Protein AF-0000000082584007 (afdb_homodimer)

Sequence (452 aa):
MNSNEIKSFLYDLGADICGIAPIERFKNAPEGFHPKDIFPECKSVVVFAKRAPSASMLSGNRVVYTQVNISIFKELDRICVNTCCYLDKLHVGAVMIPADDPYEYWDKEKKHGRAILSLKHAGELAGIGVIGKNTLLVNKDLGNMMYLGALLIDKEAEGDPMIMEQYCYDKCKICIENCPKKALNGVTVDQLLCRSNIAAQSDKGDWLYNCNKCRTLCPNVLGHKKMNSNEIKSFLYDLGADICGIAPIERFKNAPEGFHPKDIFPECKSVVVFAKRAPSASMLSGNRVVYTQVNISIFKELDRICVNTCCYLDKLHVGAVMIPADDPYEYWDKEKKHGRAILSLKHAGELAGIGVIGKNTLLVNKDLGNMMYLGALLIDKEAEGDPMIMEQYCYDKCKICIENCPKKALNGVTVDQLLCRSNIAAQSDKGDWLYNCNKCRTLCPNVLGHKK

Structure (mmCIF, N/CA/C/O backbone):
data_AF-0000000082584007-model_v1
#
loop_
_entity.id
_entity.type
_entity.pdbx_description
1 polymer 'Epoxyqueuosine reductase'
#
loop_
_atom_site.group_PDB
_atom_site.id
_atom_site.type_symbol
_atom_site.label_atom_id
_atom_site.label_alt_id
_atom_site.label_comp_id
_atom_site.label_asym_id
_atom_site.label_entity_id
_atom_site.label_seq_id
_atom_site.pdbx_PDB_ins_code
_atom_site.Cartn_x
_atom_site.Cartn_y
_atom_site.Cartn_z
_atom_site.occupancy
_atom_site.B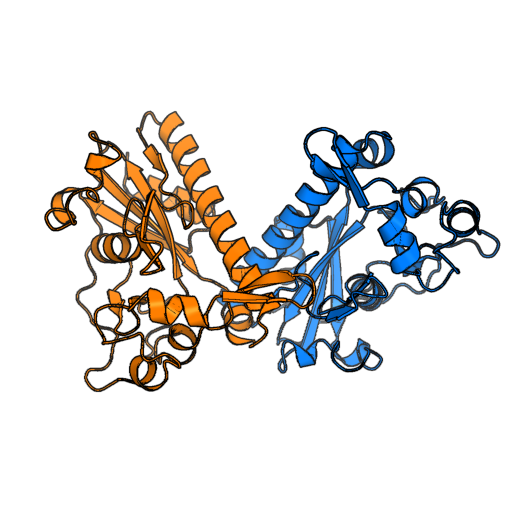_iso_or_equiv
_atom_site.auth_seq_id
_atom_site.auth_comp_id
_atom_site.auth_asym_id
_atom_site.auth_atom_id
_atom_site.pdbx_PDB_model_num
ATOM 1 N N . MET A 1 1 ? -15.797 3.131 -17.75 1 61.16 1 MET A N 1
ATOM 2 C CA . MET A 1 1 ? -14.344 2.979 -17.859 1 61.16 1 MET A CA 1
ATOM 3 C C . MET A 1 1 ? -13.984 1.752 -18.688 1 61.16 1 MET A C 1
ATOM 5 O O . MET A 1 1 ? -14.555 0.678 -18.5 1 61.16 1 MET A O 1
ATOM 9 N N . ASN A 1 2 ? -13.125 2.021 -19.766 1 80.75 2 ASN A N 1
ATOM 10 C CA . ASN A 1 2 ? -12.703 1.02 -20.734 1 80.75 2 ASN A CA 1
ATOM 11 C C . ASN A 1 2 ? -11.555 0.17 -20.188 1 80.75 2 ASN A C 1
ATOM 13 O O . ASN A 1 2 ? -10.727 0.653 -19.406 1 80.75 2 ASN A O 1
ATOM 17 N N . SER A 1 3 ? -11.727 -1.141 -20.281 1 87.31 3 SER A N 1
ATOM 18 C CA . SER A 1 3 ? -10.695 -2.1 -19.906 1 87.31 3 SER A CA 1
ATOM 19 C C . SER A 1 3 ? -9.312 -1.632 -20.359 1 87.31 3 SER A C 1
ATOM 21 O O . SER A 1 3 ? -8.336 -1.762 -19.625 1 87.31 3 SER A O 1
ATOM 23 N N . ASN A 1 4 ? -9.266 -0.981 -21.391 1 91.25 4 ASN A N 1
ATOM 24 C CA . ASN A 1 4 ? -8 -0.533 -21.969 1 91.25 4 ASN A CA 1
ATOM 25 C C . ASN A 1 4 ? -7.387 0.597 -21.141 1 91.25 4 ASN A C 1
ATOM 27 O O . ASN A 1 4 ? -6.164 0.705 -21.047 1 91.25 4 ASN A O 1
ATOM 31 N N . GLU A 1 5 ? -8.203 1.409 -20.594 1 92.88 5 GLU A N 1
ATOM 32 C CA . GLU A 1 5 ? -7.707 2.516 -19.781 1 92.88 5 GLU A CA 1
ATOM 33 C C . GLU A 1 5 ? -7.02 2.006 -18.516 1 92.88 5 GLU A C 1
ATOM 35 O O . GLU A 1 5 ? -5.949 2.49 -18.156 1 92.88 5 GLU A O 1
ATOM 40 N N . ILE A 1 6 ? -7.598 1.021 -17.906 1 94.69 6 ILE A N 1
ATOM 41 C CA . ILE A 1 6 ? -7.02 0.432 -16.688 1 94.69 6 ILE A CA 1
ATOM 42 C C . ILE A 1 6 ? -5.68 -0.218 -17.031 1 94.69 6 ILE A C 1
ATOM 44 O O . ILE A 1 6 ? -4.684 0.014 -16.344 1 94.69 6 ILE A O 1
ATOM 48 N N . LYS A 1 7 ? -5.668 -0.94 -18.094 1 96.56 7 LYS A N 1
ATOM 49 C CA . LYS A 1 7 ? -4.457 -1.658 -18.484 1 96.56 7 LYS A CA 1
ATOM 50 C C . LYS A 1 7 ? -3.344 -0.689 -18.875 1 96.56 7 LYS A C 1
ATOM 52 O O . LYS A 1 7 ? -2.188 -0.879 -18.484 1 96.56 7 LYS A O 1
ATOM 57 N N . SER A 1 8 ? -3.699 0.354 -19.641 1 96.94 8 SER A N 1
ATOM 58 C CA . SER A 1 8 ? -2.711 1.353 -20.031 1 96.94 8 SER A CA 1
ATOM 59 C C . SER A 1 8 ? -2.07 2.01 -18.812 1 96.94 8 SER A C 1
ATOM 61 O O . SER A 1 8 ? -0.857 2.227 -18.797 1 96.94 8 SER A O 1
ATOM 63 N N . PHE A 1 9 ? -2.893 2.32 -17.844 1 97.12 9 PHE A N 1
ATOM 64 C CA . PHE A 1 9 ? -2.369 2.943 -16.625 1 97.12 9 PHE A CA 1
ATOM 65 C C . PHE A 1 9 ? -1.421 1.996 -15.898 1 97.12 9 PHE A C 1
ATOM 67 O O . PHE A 1 9 ? -0.362 2.412 -15.422 1 97.12 9 PHE A O 1
ATOM 74 N N . LEU A 1 10 ? -1.768 0.709 -15.781 1 98.19 10 LEU A N 1
ATOM 75 C CA . LEU A 1 10 ? -0.921 -0.298 -15.148 1 98.19 10 LEU A CA 1
ATOM 76 C C . LEU A 1 10 ? 0.41 -0.424 -15.883 1 98.19 10 LEU A C 1
ATOM 78 O O . LEU A 1 10 ? 1.465 -0.514 -15.25 1 98.19 10 LEU A O 1
ATOM 82 N N . TYR A 1 11 ? 0.37 -0.404 -17.219 1 98.25 11 TYR A N 1
ATOM 83 C CA . TYR A 1 11 ? 1.592 -0.473 -18.016 1 98.25 11 TYR A CA 1
ATOM 84 C C . TYR A 1 11 ? 2.461 0.757 -17.781 1 98.25 11 TYR A C 1
ATOM 86 O O . TYR A 1 11 ? 3.684 0.646 -17.641 1 98.25 11 TYR A O 1
ATOM 94 N N . ASP A 1 12 ? 1.816 1.929 -17.672 1 97.62 12 ASP A N 1
ATOM 95 C CA . ASP A 1 12 ? 2.541 3.172 -17.438 1 97.62 12 ASP A CA 1
ATOM 96 C C . ASP A 1 12 ? 3.254 3.139 -16.078 1 97.62 12 ASP A C 1
ATOM 98 O O . ASP A 1 12 ? 4.301 3.764 -15.906 1 97.62 12 ASP A O 1
ATOM 102 N N . LEU A 1 13 ? 2.73 2.385 -15.156 1 97.81 13 LEU A N 1
ATOM 103 C CA . LEU A 1 13 ? 3.316 2.309 -13.828 1 97.81 13 LEU A CA 1
ATOM 104 C C . LEU A 1 13 ? 4.387 1.222 -13.766 1 97.81 13 LEU A C 1
ATOM 106 O O . LEU A 1 13 ? 5.086 1.09 -12.758 1 97.81 13 LEU A O 1
ATOM 110 N N . GLY A 1 14 ? 4.492 0.346 -14.805 1 98.12 14 GLY A N 1
ATOM 111 C CA . GLY A 1 14 ? 5.621 -0.569 -14.844 1 98.12 14 GLY A CA 1
ATOM 112 C C . GLY A 1 14 ? 5.203 -2.027 -14.898 1 98.12 14 GLY A C 1
ATOM 113 O O . GLY A 1 14 ? 6.051 -2.922 -14.867 1 98.12 14 GLY A O 1
ATOM 114 N N . ALA A 1 15 ? 3.883 -2.338 -14.992 1 98.69 15 ALA A N 1
ATOM 115 C CA . ALA A 1 15 ? 3.453 -3.723 -15.18 1 98.69 15 ALA A CA 1
ATOM 116 C C . ALA A 1 15 ? 3.898 -4.258 -16.531 1 98.69 15 ALA A C 1
ATOM 118 O O . ALA A 1 15 ? 3.889 -3.527 -17.531 1 98.69 15 ALA A O 1
ATOM 119 N N . ASP A 1 16 ? 4.281 -5.516 -16.578 1 98.44 16 ASP A N 1
ATOM 120 C CA . ASP A 1 16 ? 4.73 -6.113 -17.828 1 98.44 16 ASP A CA 1
ATOM 121 C C . ASP A 1 16 ? 3.564 -6.762 -18.578 1 98.44 16 ASP A C 1
ATOM 123 O O . ASP A 1 16 ? 3.598 -6.887 -19.797 1 98.44 16 ASP A O 1
ATOM 127 N N . ILE A 1 17 ? 2.562 -7.215 -17.891 1 98.31 17 ILE A N 1
ATOM 128 C CA . ILE A 1 17 ? 1.358 -7.801 -18.469 1 98.31 17 ILE A CA 1
ATOM 129 C C . ILE A 1 17 ? 0.171 -7.559 -17.531 1 98.31 17 ILE A C 1
ATOM 131 O O . ILE A 1 17 ? 0.343 -7.402 -16.328 1 98.31 17 ILE A O 1
ATOM 135 N N . CYS A 1 18 ? -0.985 -7.488 -18.078 1 98.38 18 CYS A N 1
ATOM 136 C CA . CYS A 1 18 ? -2.219 -7.312 -17.312 1 98.38 18 CYS A CA 1
ATOM 137 C C . CYS A 1 18 ? -3.377 -8.047 -17.984 1 98.38 18 CYS A C 1
ATOM 139 O O . CYS A 1 18 ? -3.391 -8.219 -19.203 1 98.38 18 CYS A O 1
ATOM 141 N N . GLY A 1 19 ? -4.266 -8.547 -17.203 1 98.56 19 GLY A N 1
ATOM 142 C CA . GLY A 1 19 ? -5.5 -9.18 -17.641 1 98.56 19 GLY A CA 1
ATOM 143 C C . GLY A 1 19 ? -6.664 -8.938 -16.703 1 98.56 19 GLY A C 1
ATOM 144 O O . GLY A 1 19 ? -6.461 -8.602 -15.531 1 98.56 19 GLY A O 1
ATOM 145 N N . ILE A 1 20 ? -7.852 -9.086 -17.25 1 98.69 20 ILE A N 1
ATOM 146 C CA . ILE A 1 20 ? -9.062 -8.859 -16.453 1 98.69 20 ILE A CA 1
ATOM 147 C C . ILE A 1 20 ? -9.93 -10.109 -16.469 1 98.69 20 ILE A C 1
ATOM 149 O O . ILE A 1 20 ? -10.125 -10.727 -17.531 1 98.69 20 ILE A O 1
ATOM 153 N N . ALA A 1 21 ? -10.422 -10.5 -15.328 1 98.69 21 ALA A N 1
ATOM 154 C CA . ALA A 1 21 ? -11.352 -11.617 -15.18 1 98.69 21 ALA A CA 1
ATOM 155 C C . ALA A 1 21 ? -12.695 -11.141 -14.625 1 98.69 21 ALA A C 1
ATOM 157 O O . ALA A 1 21 ? -12.75 -10.539 -13.547 1 98.69 21 ALA A O 1
ATOM 158 N N . PRO A 1 22 ? -13.789 -11.453 -15.344 1 98.31 22 PRO A N 1
ATOM 159 C CA . PRO A 1 22 ? -15.102 -11.195 -14.727 1 98.31 22 PRO A CA 1
ATOM 160 C C . PRO A 1 22 ? -15.32 -12.008 -13.453 1 98.31 22 PRO A C 1
ATOM 162 O O . PRO A 1 22 ? -14.797 -13.117 -13.328 1 98.31 22 PRO A O 1
ATOM 165 N N . ILE A 1 23 ? -16.125 -11.469 -12.625 1 98.44 23 ILE A N 1
ATOM 166 C CA . ILE A 1 23 ? -16.328 -12.031 -11.289 1 98.44 23 ILE A CA 1
ATOM 167 C C . ILE A 1 23 ? -16.906 -13.438 -11.406 1 98.44 23 ILE A C 1
ATOM 169 O O . ILE A 1 23 ? -16.656 -14.289 -10.547 1 98.44 23 ILE A O 1
ATOM 173 N N . GLU A 1 24 ? -17.594 -13.766 -12.477 1 98.06 24 GLU A N 1
ATOM 174 C CA . GLU A 1 24 ? -18.25 -15.047 -12.68 1 98.06 24 GLU A CA 1
ATOM 175 C C . GLU A 1 24 ? -17.234 -16.172 -12.812 1 98.06 24 GLU A C 1
ATOM 177 O O . GLU A 1 24 ? -17.547 -17.344 -12.547 1 98.06 24 GLU A O 1
ATOM 182 N N . ARG A 1 25 ? -16.031 -15.812 -13.211 1 98.5 25 ARG A N 1
ATOM 183 C CA . ARG A 1 25 ? -15 -16.828 -13.398 1 98.5 25 ARG A CA 1
ATOM 184 C C . ARG A 1 25 ? -14.5 -17.359 -12.055 1 98.5 25 ARG A C 1
ATOM 186 O O . ARG A 1 25 ? -13.773 -18.359 -12.008 1 98.5 25 ARG A O 1
ATOM 193 N N . PHE A 1 26 ? -14.898 -16.703 -10.953 1 98.56 26 PHE A N 1
ATOM 194 C CA . PHE A 1 26 ? -14.422 -17.094 -9.633 1 98.56 26 PHE A CA 1
ATOM 195 C C . PHE A 1 26 ? -15.453 -17.953 -8.906 1 98.56 26 PHE A C 1
ATOM 197 O O . PHE A 1 26 ? -15.422 -18.062 -7.68 1 98.56 26 PHE A O 1
ATOM 204 N N . LYS A 1 27 ? -16.344 -18.594 -9.594 1 96.94 27 LYS A N 1
ATOM 205 C CA . LYS A 1 27 ? -17.438 -19.375 -9.016 1 96.94 27 LYS A CA 1
ATOM 206 C C . LYS A 1 27 ? -16.906 -20.547 -8.195 1 96.94 27 LYS A C 1
ATOM 208 O O . LYS A 1 27 ? -17.547 -20.984 -7.242 1 96.94 27 LYS A O 1
ATOM 213 N N . ASN A 1 28 ? -15.695 -21.031 -8.531 1 95.56 28 ASN A N 1
ATOM 214 C CA . ASN A 1 28 ? -15.148 -22.203 -7.852 1 95.56 28 ASN A CA 1
ATOM 215 C C . ASN A 1 28 ? -14.117 -21.812 -6.801 1 95.56 28 ASN A C 1
ATOM 217 O O . ASN A 1 28 ? -13.375 -22.656 -6.305 1 95.56 28 ASN A O 1
ATOM 221 N N . ALA A 1 29 ? -13.969 -20.516 -6.508 1 95.25 29 ALA A N 1
ATOM 222 C CA . ALA A 1 29 ? -13.07 -20.109 -5.438 1 95.25 29 ALA A CA 1
ATOM 223 C C . ALA A 1 29 ? -13.445 -20.75 -4.113 1 95.25 29 ALA A C 1
ATOM 225 O O . ALA A 1 29 ? -14.633 -20.906 -3.805 1 95.25 29 ALA A O 1
ATOM 226 N N . PRO A 1 30 ? -12.422 -21.188 -3.301 1 92.44 30 PRO A N 1
ATOM 227 C CA . PRO A 1 30 ? -12.734 -21.766 -1.991 1 92.44 30 PRO A CA 1
ATOM 228 C C . PRO A 1 30 ? -13.555 -20.828 -1.111 1 92.44 30 PRO A C 1
ATOM 230 O O . PRO A 1 30 ? -13.484 -19.609 -1.271 1 92.44 30 PRO A O 1
ATOM 233 N N . GLU A 1 31 ? -14.312 -21.406 -0.185 1 90.75 31 GLU A N 1
ATOM 234 C CA . GLU A 1 31 ? -15.109 -20.625 0.748 1 90.75 31 GLU A CA 1
ATOM 235 C C . GLU A 1 31 ? -14.242 -19.625 1.512 1 90.75 31 GLU A C 1
ATOM 237 O O . GLU A 1 31 ? -13.188 -19.984 2.035 1 90.75 31 GLU A O 1
ATOM 242 N N . GLY A 1 32 ? -14.617 -18.422 1.47 1 90.56 32 GLY A N 1
ATOM 243 C CA . GLY A 1 32 ? -13.898 -17.391 2.207 1 90.56 32 GLY A CA 1
ATOM 244 C C . GLY A 1 32 ? -12.828 -16.703 1.379 1 90.56 32 GLY A C 1
ATOM 245 O O . GLY A 1 32 ? -12.227 -15.727 1.827 1 90.56 32 GLY A O 1
ATOM 246 N N . PHE A 1 33 ? -12.664 -17.188 0.159 1 92.88 33 PHE A N 1
ATOM 247 C CA . PHE A 1 33 ? -11.57 -16.641 -0.638 1 92.88 33 PHE A CA 1
ATOM 248 C C . PHE A 1 33 ? -12.086 -16.109 -1.971 1 92.88 33 PHE A C 1
ATOM 250 O O . PHE A 1 33 ? -11.305 -15.906 -2.904 1 92.88 33 PHE A O 1
ATOM 257 N N . HIS A 1 34 ? -13.422 -15.977 -2.059 1 97.25 34 HIS A N 1
ATOM 258 C CA . HIS A 1 34 ? -14.023 -15.32 -3.219 1 97.25 34 HIS A CA 1
ATOM 259 C C . HIS A 1 34 ? -13.766 -13.82 -3.201 1 97.25 34 HIS A C 1
ATOM 261 O O . HIS A 1 34 ? -13.828 -13.188 -2.146 1 97.25 34 HIS A O 1
ATOM 267 N N . PRO A 1 35 ? -13.469 -13.242 -4.387 1 98.25 35 PRO A N 1
ATOM 268 C CA . PRO A 1 35 ? -13.25 -11.789 -4.406 1 98.25 35 PRO A CA 1
ATOM 269 C C . PRO A 1 35 ? -14.367 -11.016 -3.711 1 98.25 35 PRO A C 1
ATOM 271 O O . PRO A 1 35 ? -14.117 -10 -3.061 1 98.25 35 PRO A O 1
ATOM 274 N N . LYS A 1 36 ? -15.586 -11.484 -3.748 1 97.81 36 LYS A N 1
ATOM 275 C CA . LYS A 1 36 ? -16.734 -10.789 -3.166 1 97.81 36 LYS A CA 1
ATOM 276 C C . LYS A 1 36 ? -16.719 -10.891 -1.644 1 97.81 36 LYS A C 1
ATOM 278 O O . LYS A 1 36 ? -17.453 -10.164 -0.963 1 97.81 36 LYS A O 1
ATOM 283 N N . ASP A 1 37 ? -15.945 -11.781 -1.096 1 96.19 37 ASP A N 1
ATOM 284 C CA . ASP A 1 37 ? -15.766 -11.828 0.352 1 96.19 37 ASP A CA 1
ATOM 285 C C . ASP A 1 37 ? -14.922 -10.648 0.838 1 96.19 37 ASP A C 1
ATOM 287 O O . ASP A 1 37 ? -14.977 -10.289 2.016 1 96.19 37 ASP A O 1
ATOM 291 N N . ILE A 1 38 ? -14.125 -10.117 -0.025 1 96.12 38 ILE A N 1
ATOM 292 C CA . ILE A 1 38 ? -13.258 -8.984 0.273 1 96.12 38 ILE A CA 1
ATOM 293 C C . ILE A 1 38 ? -13.969 -7.68 -0.097 1 96.12 38 ILE A C 1
ATOM 295 O O . ILE A 1 38 ? -13.969 -6.727 0.684 1 96.12 38 ILE A O 1
ATOM 299 N N . PHE A 1 39 ? -14.57 -7.652 -1.233 1 98 39 PHE A N 1
ATOM 300 C CA . PHE A 1 39 ? -15.242 -6.5 -1.812 1 98 39 PHE A CA 1
ATOM 301 C C . PHE A 1 39 ? -16.594 -6.898 -2.406 1 98 39 PHE A C 1
ATOM 303 O O . PHE A 1 39 ? -16.672 -7.238 -3.588 1 98 39 PHE A O 1
ATOM 310 N N . PRO A 1 40 ? -17.656 -6.836 -1.638 1 97.81 40 PRO A N 1
ATOM 311 C CA . PRO A 1 40 ? -18.984 -7.328 -2.057 1 97.81 40 PRO A CA 1
ATOM 312 C C . PRO A 1 40 ? -19.438 -6.738 -3.391 1 97.81 40 PRO A C 1
ATOM 314 O O . PRO A 1 40 ? -20.141 -7.398 -4.152 1 97.81 40 PRO A O 1
ATOM 317 N N . GLU A 1 41 ? -19 -5.559 -3.777 1 97.94 41 GLU A N 1
ATOM 318 C CA . GLU A 1 41 ? -19.422 -4.871 -4.996 1 97.94 41 GLU A CA 1
ATOM 319 C C . GLU A 1 41 ? -18.562 -5.289 -6.184 1 97.94 41 GLU A C 1
ATOM 321 O O . GLU A 1 41 ? -18.766 -4.824 -7.305 1 97.94 41 GLU A O 1
ATOM 326 N N . CYS A 1 42 ? -17.641 -6.188 -5.957 1 98.31 42 CYS A N 1
ATOM 327 C CA . CYS A 1 42 ? -16.672 -6.551 -6.984 1 98.31 42 CYS A CA 1
ATOM 328 C C . CYS A 1 42 ? -17.375 -7.113 -8.219 1 98.31 42 CYS A C 1
ATOM 330 O O . CYS A 1 42 ? -18.219 -8.008 -8.102 1 98.31 42 CYS A O 1
ATOM 332 N N . LYS A 1 43 ? -17.031 -6.621 -9.398 1 98.5 43 LYS A N 1
ATOM 333 C CA . LYS A 1 43 ? -17.578 -7.117 -10.664 1 98.5 43 LYS A CA 1
ATOM 334 C C . LYS A 1 43 ? -16.469 -7.648 -11.562 1 98.5 43 LYS A C 1
ATOM 336 O O . LYS A 1 43 ? -16.719 -8.461 -12.461 1 98.5 43 LYS A O 1
ATOM 341 N N . SER A 1 44 ? -15.25 -7.117 -11.375 1 98.56 44 SER A N 1
ATOM 342 C CA . SER A 1 44 ? -14.102 -7.551 -12.164 1 98.56 44 SER A CA 1
ATOM 343 C C . SER A 1 44 ? -12.844 -7.633 -11.312 1 98.56 44 SER A C 1
ATOM 345 O O . SER A 1 44 ? -12.68 -6.859 -10.367 1 98.56 44 SER A O 1
ATOM 347 N N . VAL A 1 45 ? -12.008 -8.578 -11.641 1 98.81 45 VAL A N 1
ATOM 348 C CA . VAL A 1 45 ? -10.695 -8.719 -11.023 1 98.81 45 VAL A CA 1
ATOM 349 C C . VAL A 1 45 ? -9.602 -8.391 -12.039 1 98.81 45 VAL A C 1
ATOM 351 O O . VAL A 1 45 ? -9.508 -9.031 -13.086 1 98.81 45 VAL A O 1
ATOM 354 N N . VAL A 1 46 ? -8.844 -7.359 -11.734 1 98.81 46 VAL A N 1
ATOM 355 C CA . VAL A 1 46 ? -7.715 -6.965 -12.57 1 98.81 46 VAL A CA 1
ATOM 356 C C . VAL A 1 46 ? -6.426 -7.57 -12.016 1 98.81 46 VAL A C 1
ATOM 358 O O . VAL A 1 46 ? -6.074 -7.34 -10.859 1 98.81 46 VAL A O 1
ATOM 361 N N . VAL A 1 47 ? -5.77 -8.367 -12.844 1 98.88 47 VAL A N 1
ATOM 362 C CA . VAL A 1 47 ? -4.512 -8.984 -12.438 1 98.88 47 VAL A CA 1
ATOM 363 C C . VAL A 1 47 ? -3.373 -8.469 -13.312 1 98.88 47 VAL A C 1
ATOM 365 O O . VAL A 1 47 ? -3.537 -8.297 -14.523 1 98.88 47 VAL A O 1
ATOM 368 N N . PHE A 1 48 ? -2.246 -8.141 -12.695 1 98.88 48 PHE A N 1
ATOM 369 C CA . PHE A 1 48 ? -1.062 -7.703 -13.422 1 98.88 48 PHE A CA 1
ATOM 370 C C . PHE A 1 48 ? 0.193 -8.367 -12.867 1 98.88 48 PHE A C 1
ATOM 372 O O . PHE A 1 48 ? 0.147 -9.016 -11.82 1 98.88 48 PHE A O 1
ATOM 379 N N . ALA A 1 49 ? 1.287 -8.281 -13.688 1 98.81 49 ALA A N 1
ATOM 380 C CA . ALA A 1 49 ? 2.521 -8.93 -13.258 1 98.81 49 ALA A CA 1
ATOM 381 C C . ALA A 1 49 ? 3.742 -8.102 -13.641 1 98.81 49 ALA A C 1
ATOM 383 O O . ALA A 1 49 ? 3.688 -7.305 -14.578 1 98.81 49 ALA A O 1
ATOM 384 N N . LYS A 1 50 ? 4.711 -8.203 -12.82 1 98.44 50 LYS A N 1
ATOM 385 C CA . LYS A 1 50 ? 6.066 -7.785 -13.164 1 98.44 50 LYS A CA 1
ATOM 386 C C . LYS A 1 50 ? 7.008 -8.984 -13.234 1 98.44 50 LYS A C 1
ATOM 388 O O . LYS A 1 50 ? 6.941 -9.883 -12.391 1 98.44 50 LYS A O 1
ATOM 393 N N . ARG A 1 51 ? 7.758 -9.016 -14.234 1 97.5 51 ARG A N 1
ATOM 394 C CA . ARG A 1 51 ? 8.75 -10.078 -14.383 1 97.5 51 ARG A CA 1
ATOM 395 C C . ARG A 1 51 ? 10.031 -9.734 -13.641 1 97.5 51 ARG A C 1
ATOM 397 O O . ARG A 1 51 ? 10.602 -8.648 -13.836 1 97.5 51 ARG A O 1
ATOM 404 N N . ALA A 1 52 ? 10.492 -10.633 -12.805 1 97.12 52 ALA A N 1
ATOM 405 C CA . ALA A 1 52 ? 11.773 -10.438 -12.133 1 97.12 52 ALA A CA 1
ATOM 406 C C . ALA A 1 52 ? 12.93 -10.539 -13.117 1 97.12 52 ALA A C 1
ATOM 408 O O . ALA A 1 52 ? 12.852 -11.266 -14.109 1 97.12 52 ALA A O 1
ATOM 409 N N . PRO A 1 53 ? 13.992 -9.844 -12.82 1 96.88 53 PRO A N 1
ATOM 410 C CA . PRO A 1 53 ? 15.148 -9.93 -13.727 1 96.88 53 PRO A CA 1
ATOM 411 C C . PRO A 1 53 ? 15.82 -11.297 -13.695 1 96.88 53 PRO A C 1
ATOM 413 O O . PRO A 1 53 ? 16.234 -11.766 -12.633 1 96.88 53 PRO A O 1
ATOM 416 N N . SER A 1 54 ? 15.992 -11.828 -14.875 1 94.88 54 SER A N 1
ATOM 417 C CA . SER A 1 54 ? 16.391 -13.227 -14.992 1 94.88 54 SER A CA 1
ATOM 418 C C . SER A 1 54 ? 17.781 -13.461 -14.43 1 94.88 54 SER A C 1
ATOM 420 O O . SER A 1 54 ? 18 -14.422 -13.688 1 94.88 54 SER A O 1
ATOM 422 N N . ALA A 1 55 ? 18.766 -12.578 -14.742 1 95.94 55 ALA A N 1
ATOM 423 C CA . ALA A 1 55 ? 20.125 -12.789 -14.281 1 95.94 55 ALA A CA 1
ATOM 424 C C . ALA A 1 55 ? 20.203 -12.773 -12.75 1 95.94 55 ALA A C 1
ATOM 426 O O . ALA A 1 55 ? 20.922 -13.578 -12.156 1 95.94 55 ALA A O 1
ATOM 427 N N . SER A 1 56 ? 19.453 -11.898 -12.109 1 96.12 56 SER A N 1
ATOM 428 C CA . SER A 1 56 ? 19.406 -11.844 -10.656 1 96.12 56 SER A CA 1
ATOM 429 C C . SER A 1 56 ? 18.797 -13.109 -10.07 1 96.12 56 SER A C 1
ATOM 431 O O . SER A 1 56 ? 19.328 -13.672 -9.109 1 96.12 56 SER A O 1
ATOM 433 N N . MET A 1 57 ? 17.734 -13.57 -10.695 1 94.88 57 MET A N 1
ATOM 434 C CA . MET A 1 57 ? 17 -14.719 -10.188 1 94.88 57 MET A CA 1
ATOM 435 C C . MET A 1 57 ? 17.797 -16 -10.375 1 94.88 57 MET A C 1
ATOM 437 O O . MET A 1 57 ? 17.688 -16.938 -9.578 1 94.88 57 MET A O 1
ATOM 441 N N . LEU A 1 58 ? 18.688 -16.016 -11.359 1 94.75 58 LEU A N 1
ATOM 442 C CA . LEU A 1 58 ? 19.422 -17.219 -11.711 1 94.75 58 LEU A CA 1
ATOM 443 C C . LEU A 1 58 ? 20.828 -17.188 -11.141 1 94.75 58 LEU A C 1
ATOM 445 O O . LEU A 1 58 ? 21.578 -18.156 -11.289 1 94.75 58 LEU A O 1
ATOM 449 N N . SER A 1 59 ? 21.312 -16.203 -10.453 1 92.12 59 SER A N 1
ATOM 450 C CA . SER A 1 59 ? 22.688 -16.016 -10.016 1 92.12 59 SER A CA 1
ATOM 451 C C . SER A 1 59 ? 23.078 -17.031 -8.961 1 92.12 59 SER A C 1
ATOM 453 O O . SER A 1 59 ? 24.266 -17.297 -8.75 1 92.12 59 SER A O 1
ATOM 455 N N . GLY A 1 60 ? 22.25 -17.656 -8.266 1 91.25 60 GLY A N 1
ATOM 456 C CA . GLY A 1 60 ? 22.547 -18.625 -7.223 1 91.25 60 GLY A CA 1
ATOM 457 C C . GLY A 1 60 ? 22.828 -17.984 -5.879 1 91.25 60 GLY A C 1
ATOM 458 O O . GLY A 1 60 ? 22.938 -18.672 -4.863 1 91.25 60 GLY A O 1
ATOM 459 N N . ASN A 1 61 ? 23 -16.641 -5.867 1 94.38 61 ASN A N 1
ATOM 460 C CA . ASN A 1 61 ? 23.234 -15.914 -4.625 1 94.38 61 ASN A CA 1
ATOM 461 C C . ASN A 1 61 ? 21.938 -15.625 -3.879 1 94.38 61 ASN A C 1
ATOM 463 O O . ASN A 1 61 ? 21.062 -14.938 -4.398 1 94.38 61 ASN A O 1
ATOM 467 N N . ARG A 1 62 ? 21.875 -16.047 -2.602 1 94.88 62 ARG A N 1
ATOM 468 C CA . ARG A 1 62 ? 20.625 -16 -1.862 1 94.88 62 ARG A CA 1
ATOM 469 C C . ARG A 1 62 ? 20.297 -14.594 -1.4 1 94.88 62 ARG A C 1
ATOM 471 O O . ARG A 1 62 ? 19.125 -14.234 -1.243 1 94.88 62 ARG A O 1
ATOM 478 N N . VAL A 1 63 ? 21.312 -13.812 -1.128 1 95.75 63 VAL A N 1
ATOM 479 C CA . VAL A 1 63 ? 21.094 -12.414 -0.764 1 95.75 63 VAL A CA 1
ATOM 480 C C . VAL A 1 63 ? 20.453 -11.672 -1.932 1 95.75 63 VAL A C 1
ATOM 482 O O . VAL A 1 63 ? 19.484 -10.945 -1.748 1 95.75 63 VAL A O 1
ATOM 485 N N . VAL A 1 64 ? 20.969 -11.922 -3.119 1 96.81 64 VAL A N 1
ATOM 486 C CA . VAL A 1 64 ? 20.438 -11.297 -4.324 1 96.81 64 VAL A CA 1
ATOM 487 C C . VAL A 1 64 ? 19.016 -11.773 -4.566 1 96.81 64 VAL A C 1
ATOM 489 O O . VAL A 1 64 ? 18.109 -10.961 -4.785 1 96.81 64 VAL A O 1
ATOM 492 N N . TYR A 1 65 ? 18.781 -13.094 -4.477 1 96.31 65 TYR A N 1
ATOM 493 C CA . TYR A 1 65 ? 17.453 -13.664 -4.699 1 96.31 65 TYR A CA 1
ATOM 494 C C . TYR A 1 65 ? 16.438 -13.078 -3.73 1 96.31 65 TYR A C 1
ATOM 496 O O . TYR A 1 65 ? 15.344 -12.68 -4.137 1 96.31 65 TYR A O 1
ATOM 504 N N . THR A 1 66 ? 16.875 -12.969 -2.52 1 97.12 66 THR A N 1
ATOM 505 C CA . THR A 1 66 ? 16 -12.445 -1.473 1 97.12 66 THR A CA 1
ATOM 506 C C . THR A 1 66 ? 15.648 -10.984 -1.737 1 97.12 66 THR A C 1
ATOM 508 O O . THR A 1 66 ? 14.477 -10.609 -1.711 1 97.12 66 THR A O 1
ATOM 511 N N . GLN A 1 67 ? 16.609 -10.227 -2.053 1 97.12 67 GLN A N 1
ATOM 512 C CA . GLN A 1 67 ? 16.391 -8.789 -2.205 1 97.12 67 GLN A CA 1
ATOM 513 C C . GLN A 1 67 ? 15.562 -8.492 -3.459 1 97.12 67 GLN A C 1
ATOM 515 O O . GLN A 1 67 ? 14.766 -7.559 -3.473 1 97.12 67 GLN A O 1
ATOM 520 N N . VAL A 1 68 ? 15.75 -9.219 -4.492 1 97.38 68 VAL A N 1
ATOM 521 C CA . VAL A 1 68 ? 14.953 -9.039 -5.695 1 97.38 68 VAL A CA 1
ATOM 522 C C . VAL A 1 68 ? 13.484 -9.344 -5.391 1 97.38 68 VAL A C 1
ATOM 524 O O . VAL A 1 68 ? 12.594 -8.609 -5.812 1 97.38 68 VAL A O 1
ATOM 527 N N . ASN A 1 69 ? 13.273 -10.438 -4.68 1 96.69 69 ASN A N 1
ATOM 528 C CA . ASN A 1 69 ? 11.906 -10.773 -4.293 1 96.69 69 ASN A CA 1
ATOM 529 C C . ASN A 1 69 ? 11.266 -9.656 -3.469 1 96.69 69 ASN A C 1
ATOM 531 O O . ASN A 1 69 ? 10.164 -9.203 -3.783 1 96.69 69 ASN A O 1
ATOM 535 N N . ILE A 1 70 ? 11.969 -9.203 -2.482 1 96.56 70 ILE A N 1
ATOM 536 C CA . ILE A 1 70 ? 11.461 -8.148 -1.604 1 96.56 70 ILE A CA 1
ATOM 537 C C . ILE A 1 70 ? 11.141 -6.902 -2.422 1 96.56 70 ILE A C 1
ATOM 539 O O . ILE A 1 70 ? 10.07 -6.309 -2.273 1 96.56 70 ILE A O 1
ATOM 543 N N . SER A 1 71 ? 12.047 -6.543 -3.285 1 97.75 71 SER A N 1
ATOM 544 C CA . SER A 1 71 ? 11.906 -5.324 -4.07 1 97.75 71 SER A CA 1
ATOM 545 C C . SER A 1 71 ? 10.742 -5.426 -5.051 1 97.75 71 SER A C 1
ATOM 547 O O . SER A 1 71 ? 10 -4.461 -5.25 1 97.75 71 SER A O 1
ATOM 549 N N . ILE A 1 72 ? 10.578 -6.527 -5.656 1 98.25 72 ILE A N 1
ATOM 550 C CA . ILE A 1 72 ? 9.531 -6.664 -6.66 1 98.25 72 ILE A CA 1
ATOM 551 C C . ILE A 1 72 ? 8.164 -6.664 -5.98 1 98.25 72 ILE A C 1
ATOM 553 O O . ILE A 1 72 ? 7.199 -6.113 -6.516 1 98.25 72 ILE A O 1
ATOM 557 N N . PHE A 1 73 ? 8.055 -7.27 -4.832 1 97.75 73 PHE A N 1
ATOM 558 C CA . PHE A 1 73 ? 6.801 -7.215 -4.086 1 97.75 73 PHE A CA 1
ATOM 559 C C . PHE A 1 73 ? 6.438 -5.777 -3.738 1 97.75 73 PHE A C 1
ATOM 561 O O . PHE A 1 73 ? 5.277 -5.375 -3.855 1 97.75 73 PHE A O 1
ATOM 568 N N . LYS A 1 74 ? 7.426 -5.02 -3.311 1 97 74 LYS A N 1
ATOM 569 C CA . LYS A 1 74 ? 7.211 -3.605 -3.021 1 97 74 LYS A CA 1
ATOM 570 C C . LYS A 1 74 ? 6.719 -2.859 -4.258 1 97 74 LYS A C 1
ATOM 572 O O . LYS A 1 74 ? 5.816 -2.023 -4.168 1 97 74 LYS A O 1
ATOM 577 N N . GLU A 1 75 ? 7.328 -3.168 -5.336 1 98.12 75 GLU A N 1
ATOM 578 C CA . GLU A 1 75 ? 6.953 -2.527 -6.59 1 98.12 75 GLU A CA 1
ATOM 579 C C . GLU A 1 75 ? 5.516 -2.873 -6.98 1 98.12 75 GLU A C 1
ATOM 581 O O . GLU A 1 75 ? 4.773 -2.014 -7.453 1 98.12 75 GLU A O 1
ATOM 586 N N . LEU A 1 76 ? 5.133 -4.07 -6.805 1 98.69 76 LEU A N 1
ATOM 587 C CA . LEU A 1 76 ? 3.777 -4.504 -7.121 1 98.69 76 LEU A CA 1
ATOM 588 C C . LEU A 1 76 ? 2.758 -3.768 -6.258 1 98.69 76 LEU A C 1
ATOM 590 O O . LEU A 1 76 ? 1.722 -3.322 -6.758 1 98.69 76 LEU A O 1
ATOM 594 N N . ASP A 1 77 ? 3.006 -3.668 -5.02 1 98.38 77 ASP A N 1
ATOM 595 C CA . ASP A 1 77 ? 2.102 -2.955 -4.121 1 98.38 77 ASP A CA 1
ATOM 596 C C . ASP A 1 77 ? 2.018 -1.476 -4.488 1 98.38 77 ASP A C 1
ATOM 598 O O . ASP A 1 77 ? 0.95 -0.867 -4.395 1 98.38 77 ASP A O 1
ATOM 602 N N . ARG A 1 78 ? 3.158 -0.88 -4.859 1 98 78 ARG A N 1
ATOM 603 C CA . ARG A 1 78 ? 3.168 0.505 -5.32 1 98 78 ARG A CA 1
ATOM 604 C C . ARG A 1 78 ? 2.266 0.683 -6.539 1 98 78 ARG A C 1
ATOM 606 O O . ARG A 1 78 ? 1.438 1.596 -6.574 1 98 78 ARG A O 1
ATOM 613 N N . ILE A 1 79 ? 2.436 -0.18 -7.488 1 98.56 79 ILE A N 1
ATOM 614 C CA . ILE A 1 79 ? 1.625 -0.133 -8.695 1 98.56 79 ILE A CA 1
ATOM 615 C C . ILE A 1 79 ? 0.148 -0.278 -8.336 1 98.56 79 ILE A C 1
ATOM 617 O O . ILE A 1 79 ? -0.695 0.477 -8.828 1 98.56 79 ILE A O 1
ATOM 621 N N . CYS A 1 80 ? -0.137 -1.196 -7.473 1 98.69 80 CYS A N 1
ATOM 622 C CA . CYS A 1 80 ? -1.512 -1.525 -7.109 1 98.69 80 CYS A CA 1
ATOM 623 C C . CYS A 1 80 ? -2.189 -0.348 -6.422 1 98.69 80 CYS A C 1
ATOM 625 O O . CYS A 1 80 ? -3.256 0.097 -6.848 1 98.69 80 CYS A O 1
ATOM 627 N N . VAL A 1 81 ? -1.577 0.221 -5.43 1 98.44 81 VAL A N 1
ATOM 628 C CA . VAL A 1 81 ? -2.199 1.278 -4.641 1 98.44 81 VAL A CA 1
ATOM 629 C C . VAL A 1 81 ? -2.393 2.523 -5.504 1 98.44 81 VAL A C 1
ATOM 631 O O . VAL A 1 81 ? -3.424 3.193 -5.414 1 98.44 81 VAL A O 1
ATOM 634 N N . ASN A 1 82 ? -1.436 2.891 -6.289 1 98.31 82 ASN A N 1
ATOM 635 C CA . ASN A 1 82 ? -1.563 4.062 -7.152 1 98.31 82 ASN A CA 1
ATOM 636 C C . ASN A 1 82 ? -2.631 3.857 -8.219 1 98.31 82 ASN A C 1
ATOM 638 O O . ASN A 1 82 ? -3.311 4.809 -8.617 1 98.31 82 ASN A O 1
ATOM 642 N N . THR A 1 83 ? -2.775 2.615 -8.719 1 98.44 83 THR A N 1
ATOM 643 C CA . THR A 1 83 ? -3.867 2.332 -9.641 1 98.44 83 THR A CA 1
ATOM 644 C C . THR A 1 83 ? -5.219 2.508 -8.953 1 98.44 83 THR A C 1
ATOM 646 O O . THR A 1 83 ? -6.141 3.092 -9.523 1 98.44 83 THR A O 1
ATOM 649 N N . CYS A 1 84 ? -5.336 1.98 -7.734 1 98.44 84 CYS A N 1
ATOM 650 C CA . CYS A 1 84 ? -6.57 2.152 -6.98 1 98.44 84 CYS A CA 1
ATOM 651 C C . CYS A 1 84 ? -6.887 3.631 -6.785 1 98.44 84 CYS A C 1
ATOM 653 O O . CYS A 1 84 ? -8.039 4.047 -6.914 1 98.44 84 CYS A O 1
ATOM 655 N N . CYS A 1 85 ? -5.871 4.406 -6.461 1 97.69 85 CYS A N 1
ATOM 656 C CA . CYS A 1 85 ? -6.055 5.844 -6.293 1 97.69 85 CYS A CA 1
ATOM 657 C C . CYS A 1 85 ? -6.539 6.484 -7.59 1 97.69 85 CYS A C 1
ATOM 659 O O . CYS A 1 85 ? -7.445 7.32 -7.57 1 97.69 85 CYS A O 1
ATOM 661 N N . TYR A 1 86 ? -5.906 6.109 -8.68 1 96.69 86 TYR A N 1
ATOM 662 C CA . TYR A 1 86 ? -6.297 6.629 -9.992 1 96.69 86 TYR A CA 1
ATOM 663 C C . TYR A 1 86 ? -7.754 6.305 -10.297 1 96.69 86 TYR A C 1
ATOM 665 O O . TYR A 1 86 ? -8.516 7.176 -10.719 1 96.69 86 TYR A O 1
ATOM 673 N N . LEU A 1 87 ? -8.18 5.098 -10.062 1 97.19 87 LEU A N 1
ATOM 674 C CA . LEU A 1 87 ? -9.539 4.66 -10.344 1 97.19 87 LEU A CA 1
ATOM 675 C C . LEU A 1 87 ? -10.539 5.375 -9.438 1 97.19 87 LEU A C 1
ATOM 677 O O . LEU A 1 87 ? -11.664 5.676 -9.859 1 97.19 87 LEU A O 1
ATOM 681 N N . ASP A 1 88 ? -10.117 5.578 -8.219 1 95.5 88 ASP A N 1
ATOM 682 C CA . ASP A 1 88 ? -10.953 6.32 -7.285 1 95.5 88 ASP A CA 1
ATOM 683 C C . ASP A 1 88 ? -11.305 7.703 -7.836 1 95.5 88 ASP A C 1
ATOM 685 O O . ASP A 1 88 ? -12.445 8.148 -7.727 1 95.5 88 ASP A O 1
ATOM 689 N N . LYS A 1 89 ? -10.383 8.391 -8.445 1 93.25 89 LYS A N 1
ATOM 690 C CA . LYS A 1 89 ? -10.602 9.703 -9.055 1 93.25 89 LYS A CA 1
ATOM 691 C C . LYS A 1 89 ? -11.602 9.617 -10.203 1 93.25 89 LYS A C 1
ATOM 693 O O . LYS A 1 89 ? -12.25 10.609 -10.539 1 93.25 89 LYS A O 1
ATOM 698 N N . LEU A 1 90 ? -11.711 8.461 -10.789 1 94.12 90 LEU A N 1
ATOM 699 C CA . LEU A 1 90 ? -12.641 8.234 -11.883 1 94.12 90 LEU A CA 1
ATOM 700 C C . LEU A 1 90 ? -13.961 7.668 -11.359 1 94.12 90 LEU A C 1
ATOM 702 O O . LEU A 1 90 ? -14.805 7.223 -12.141 1 94.12 90 LEU A O 1
ATOM 706 N N . HIS A 1 91 ? -14.094 7.566 -10.078 1 93.62 91 HIS A N 1
ATOM 707 C CA . HIS A 1 91 ? -15.297 7.109 -9.398 1 93.62 91 HIS A CA 1
ATOM 708 C C . HIS A 1 91 ? -15.523 5.617 -9.617 1 93.62 91 HIS A C 1
ATOM 710 O O . HIS A 1 91 ? -16.656 5.172 -9.781 1 93.62 91 HIS A O 1
ATOM 716 N N . VAL A 1 92 ? -14.461 4.93 -9.766 1 96.12 92 VAL A N 1
ATOM 717 C CA . VAL A 1 92 ? -14.477 3.471 -9.781 1 96.12 92 VAL A CA 1
ATOM 718 C C . VAL A 1 92 ? -13.914 2.932 -8.469 1 96.12 92 VAL A C 1
ATOM 720 O O . VAL A 1 92 ? -12.766 3.219 -8.117 1 96.12 92 VAL A O 1
ATOM 723 N N . GLY A 1 93 ? -14.75 2.186 -7.77 1 97 93 GLY A N 1
ATOM 724 C CA . GLY A 1 93 ? -14.25 1.548 -6.559 1 97 93 GLY A CA 1
ATOM 725 C C . GLY A 1 93 ? -13.219 0.469 -6.832 1 97 93 GLY A C 1
ATOM 726 O O . GLY A 1 93 ? -13.422 -0.378 -7.707 1 97 93 GLY A O 1
ATOM 727 N N . ALA A 1 94 ? -12.094 0.564 -6.137 1 98.31 94 ALA A N 1
ATOM 728 C CA . ALA A 1 94 ? -11.016 -0.405 -6.324 1 98.31 94 ALA A CA 1
ATOM 729 C C . ALA A 1 94 ? -10.398 -0.806 -4.988 1 98.31 94 ALA A C 1
ATOM 731 O O . ALA A 1 94 ? -10.102 0.05 -4.152 1 98.31 94 ALA A O 1
ATOM 732 N N . VAL A 1 95 ? -10.25 -2.104 -4.793 1 98.62 95 VAL A N 1
ATOM 733 C CA . VAL A 1 95 ? -9.664 -2.66 -3.578 1 98.62 95 VAL A CA 1
ATOM 734 C C . VAL A 1 95 ? -8.367 -3.383 -3.916 1 98.62 95 VAL A C 1
ATOM 736 O O . VAL A 1 95 ? -8.352 -4.312 -4.727 1 98.62 95 VAL A O 1
ATOM 739 N N . MET A 1 96 ? -7.27 -2.932 -3.312 1 98.06 96 MET A N 1
ATOM 740 C CA . MET A 1 96 ? -5.973 -3.533 -3.602 1 98.06 96 MET A CA 1
ATOM 741 C C . MET A 1 96 ? -5.84 -4.895 -2.928 1 98.06 96 MET A C 1
ATOM 743 O O . MET A 1 96 ? -6.34 -5.094 -1.819 1 98.06 96 MET A O 1
ATOM 747 N N . ILE A 1 97 ? -5.258 -5.805 -3.533 1 98.19 97 ILE A N 1
ATOM 748 C CA . ILE A 1 97 ? -4.832 -7.078 -2.963 1 98.19 97 ILE A CA 1
ATOM 749 C C . ILE A 1 97 ? -3.326 -7.047 -2.711 1 98.19 97 ILE A C 1
ATOM 751 O O . ILE A 1 97 ? -2.541 -6.793 -3.627 1 98.19 97 ILE A O 1
ATOM 755 N N . PRO A 1 98 ? -2.941 -7.277 -1.462 1 96.69 98 PRO A N 1
ATOM 756 C CA . PRO A 1 98 ? -1.496 -7.301 -1.22 1 96.69 98 PRO A CA 1
ATOM 757 C C . PRO A 1 98 ? -0.772 -8.344 -2.066 1 96.69 98 PRO A C 1
ATOM 759 O O . PRO A 1 98 ? -1.288 -9.445 -2.27 1 96.69 98 PRO A O 1
ATOM 762 N N . ALA A 1 99 ? 0.397 -7.98 -2.537 1 96.81 99 ALA A N 1
ATOM 763 C CA . ALA A 1 99 ? 1.165 -8.859 -3.412 1 96.81 99 ALA A CA 1
ATOM 764 C C . ALA A 1 99 ? 1.716 -10.055 -2.639 1 96.81 99 ALA A C 1
ATOM 766 O O . ALA A 1 99 ? 2.004 -11.102 -3.223 1 96.81 99 ALA A O 1
ATOM 767 N N . ASP A 1 100 ? 1.904 -9.891 -1.398 1 91.75 100 ASP A N 1
ATOM 768 C CA . ASP A 1 100 ? 2.459 -10.945 -0.549 1 91.75 100 ASP A CA 1
ATOM 769 C C . ASP A 1 100 ? 1.836 -10.906 0.845 1 91.75 100 ASP A C 1
ATOM 771 O O . ASP A 1 100 ? 0.618 -11.023 0.99 1 91.75 100 ASP A O 1
ATOM 775 N N . ASP A 1 101 ? 2.57 -10.656 1.923 1 86.31 101 ASP A N 1
ATOM 776 C CA . ASP A 1 101 ? 2.08 -10.523 3.291 1 86.31 101 ASP A CA 1
ATOM 777 C C . ASP A 1 101 ? 1.301 -9.219 3.469 1 86.31 101 ASP A C 1
ATOM 779 O O . ASP A 1 101 ? 1.465 -8.281 2.688 1 86.31 101 ASP A O 1
ATOM 783 N N . PRO A 1 102 ? 0.339 -9.258 4.359 1 87.38 102 PRO A N 1
ATOM 784 C CA . PRO A 1 102 ? 0.023 -10.219 5.418 1 87.38 102 PRO A CA 1
ATOM 785 C C . PRO A 1 102 ? -0.993 -11.273 4.98 1 87.38 102 PRO A C 1
ATOM 787 O O . PRO A 1 102 ? -1.784 -11.023 4.066 1 87.38 102 PRO A O 1
ATOM 790 N N . TYR A 1 103 ? -0.88 -12.414 5.695 1 82.56 103 TYR A N 1
ATOM 791 C CA . TYR A 1 103 ? -1.846 -13.492 5.5 1 82.56 103 TYR A CA 1
ATOM 792 C C . TYR A 1 103 ? -2.945 -13.438 6.555 1 82.56 103 TYR A C 1
ATOM 794 O O . TYR A 1 103 ? -2.674 -13.18 7.727 1 82.56 103 TYR A O 1
ATOM 802 N N . GLU A 1 104 ? -4.117 -13.625 6.055 1 80.06 104 GLU A N 1
ATOM 803 C CA . GLU A 1 104 ? -5.215 -13.688 7.016 1 80.06 104 GLU A CA 1
ATOM 804 C C . GLU A 1 104 ? -5.336 -15.078 7.625 1 80.06 104 GLU A C 1
ATOM 806 O O . GLU A 1 104 ? -5.535 -15.219 8.836 1 80.06 104 GLU A O 1
ATOM 811 N N . TYR A 1 105 ? -5.145 -16.062 6.824 1 84.44 105 TYR A N 1
ATOM 812 C CA . TYR A 1 105 ? -5.23 -17.438 7.293 1 84.44 105 TYR A CA 1
ATOM 813 C C . TYR A 1 105 ? -3.842 -18.047 7.469 1 84.44 105 TYR A C 1
ATOM 815 O O . TYR A 1 105 ? -3.004 -17.953 6.566 1 84.44 105 TYR A O 1
ATOM 823 N N . TRP A 1 106 ? -3.676 -18.719 8.625 1 89.38 106 TRP A N 1
ATOM 824 C CA . TRP A 1 106 ? -2.402 -19.375 8.914 1 89.38 106 TRP A CA 1
ATOM 825 C C . TRP A 1 106 ? -2.592 -20.547 9.867 1 89.38 106 TRP A C 1
ATOM 827 O O . TRP A 1 106 ? -3.148 -20.391 10.953 1 89.38 106 TRP A O 1
ATOM 837 N N . ASP A 1 107 ? -2.225 -21.672 9.375 1 91.25 107 ASP A N 1
ATOM 838 C CA . ASP A 1 107 ? -2.094 -22.844 10.219 1 91.25 107 ASP A CA 1
ATOM 839 C C . ASP A 1 107 ? -0.646 -23.047 10.664 1 91.25 107 ASP A C 1
ATOM 841 O O . ASP A 1 107 ? 0.2 -23.484 9.875 1 91.25 107 ASP A O 1
ATOM 845 N N . LYS A 1 108 ? -0.424 -22.828 11.867 1 88.19 108 LYS A N 1
ATOM 846 C CA . LYS A 1 108 ? 0.941 -22.828 12.391 1 88.19 108 LYS A CA 1
ATOM 847 C C . LYS A 1 108 ? 1.561 -24.219 12.305 1 88.19 108 LYS A C 1
ATOM 849 O O . LYS A 1 108 ? 2.734 -24.359 11.953 1 88.19 108 LYS A O 1
ATOM 854 N N . GLU A 1 109 ? 0.806 -25.266 12.68 1 89.38 109 GLU A N 1
ATOM 855 C CA . GLU A 1 109 ? 1.315 -26.625 12.695 1 89.38 109 GLU A CA 1
ATOM 856 C C . GLU A 1 109 ? 1.685 -27.094 11.289 1 89.38 109 GLU A C 1
ATOM 858 O O . GLU A 1 109 ? 2.717 -27.734 11.086 1 89.38 109 GLU A O 1
ATOM 863 N N . LYS A 1 110 ? 0.917 -26.641 10.312 1 91.19 110 LYS A N 1
ATOM 864 C CA . LYS A 1 110 ? 1.142 -27.062 8.93 1 91.19 110 LYS A CA 1
ATOM 865 C C . LYS A 1 110 ? 1.902 -26 8.148 1 91.19 110 LYS A C 1
ATOM 867 O O . LYS A 1 110 ? 2.24 -26.203 6.977 1 91.19 110 LYS A O 1
ATOM 872 N N . LYS A 1 111 ? 2.127 -24.875 8.789 1 91.06 111 LYS A N 1
ATOM 873 C CA . LYS A 1 111 ? 2.727 -23.719 8.133 1 91.06 111 LYS A CA 1
ATOM 874 C C . LYS A 1 111 ? 2 -23.391 6.832 1 91.06 111 LYS A C 1
ATOM 876 O O . LYS A 1 111 ? 2.637 -23.109 5.812 1 91.06 111 LYS A O 1
ATOM 881 N N . HIS A 1 112 ? 0.776 -23.578 6.891 1 91.5 112 HIS A N 1
ATOM 882 C CA . HIS A 1 112 ? -0.073 -23.375 5.727 1 91.5 112 HIS A CA 1
ATOM 883 C C . HIS A 1 112 ? -0.774 -22.016 5.797 1 91.5 112 HIS A C 1
ATOM 885 O O . HIS A 1 112 ? -1.525 -21.75 6.738 1 91.5 112 HIS A O 1
ATOM 891 N N . GLY A 1 113 ? -0.382 -21.219 4.832 1 89.81 113 GLY A N 1
ATOM 892 C CA . GLY A 1 113 ? -1.017 -19.906 4.727 1 89.81 113 GLY A CA 1
ATOM 893 C C . GLY A 1 113 ? -1.781 -19.719 3.43 1 89.81 113 GLY A C 1
ATOM 894 O O . GLY A 1 113 ? -1.455 -20.328 2.414 1 89.81 113 GLY A O 1
ATOM 895 N N . ARG A 1 114 ? -2.834 -18.984 3.574 1 88.25 114 ARG A N 1
ATOM 896 C CA . ARG A 1 114 ? -3.574 -18.516 2.404 1 88.25 114 ARG A CA 1
ATOM 897 C C . ARG A 1 114 ? -3.727 -17 2.414 1 88.25 114 ARG A C 1
ATOM 899 O O . ARG A 1 114 ? -4.102 -16.422 3.432 1 88.25 114 ARG A O 1
ATOM 906 N N . ALA A 1 115 ? -3.354 -16.391 1.292 1 90.62 115 ALA A N 1
ATOM 907 C CA . ALA A 1 115 ? -3.645 -14.977 1.132 1 90.62 115 ALA A CA 1
ATOM 908 C C . ALA A 1 115 ? -5.145 -14.734 0.998 1 90.62 115 ALA A C 1
ATOM 910 O O . ALA A 1 115 ? -5.934 -15.68 0.966 1 90.62 115 ALA A O 1
ATOM 911 N N . ILE A 1 116 ? -5.547 -13.492 0.978 1 93.12 116 ILE A N 1
ATOM 912 C CA . ILE A 1 116 ? -6.969 -13.172 0.929 1 93.12 116 ILE A CA 1
ATOM 913 C C . ILE A 1 116 ? -7.52 -13.461 -0.467 1 93.12 116 ILE A C 1
ATOM 915 O O . ILE A 1 116 ? -8.727 -13.609 -0.647 1 93.12 116 ILE A O 1
ATOM 919 N N . LEU A 1 117 ? -6.648 -13.586 -1.434 1 96.5 117 LEU A N 1
ATOM 920 C CA . LEU A 1 117 ? -6.934 -13.984 -2.807 1 96.5 117 LEU A CA 1
ATOM 921 C C . LEU A 1 117 ? -5.754 -14.734 -3.414 1 96.5 117 LEU A C 1
ATOM 923 O O . LEU A 1 117 ? -4.602 -14.328 -3.25 1 96.5 117 LEU A O 1
ATOM 927 N N . SER A 1 118 ? -6.043 -15.875 -4.047 1 96.31 118 SER A N 1
ATOM 928 C CA . SER A 1 118 ? -4.98 -16.562 -4.762 1 96.31 118 SER A CA 1
ATOM 929 C C . SER A 1 118 ? -4.594 -15.836 -6.039 1 96.31 118 SER A C 1
ATOM 931 O O . SER A 1 118 ? -5.316 -15.891 -7.035 1 96.31 118 SER A O 1
ATOM 933 N N . LEU A 1 119 ? -3.504 -15.266 -5.992 1 98.06 119 LEU A N 1
ATOM 934 C CA . LEU A 1 119 ? -3.078 -14.445 -7.125 1 98.06 119 LEU A CA 1
ATOM 935 C C . LEU A 1 119 ? -2.75 -15.32 -8.336 1 98.06 119 LEU A C 1
ATOM 937 O O . LEU A 1 119 ? -2.967 -14.914 -9.477 1 98.06 119 LEU A O 1
ATOM 941 N N . LYS A 1 120 ? -2.223 -16.5 -8.141 1 97.62 120 LYS A N 1
ATOM 942 C CA . LYS A 1 120 ? -1.913 -17.391 -9.258 1 97.62 120 LYS A CA 1
ATOM 943 C C . LYS A 1 120 ? -3.186 -17.859 -9.961 1 97.62 120 LYS A C 1
ATOM 945 O O . LYS A 1 120 ? -3.26 -17.828 -11.195 1 97.62 120 LYS A O 1
ATOM 950 N N . HIS A 1 121 ? -4.203 -18.219 -9.18 1 97.88 121 HIS A N 1
ATOM 951 C CA . HIS A 1 121 ? -5.469 -18.609 -9.789 1 97.88 121 HIS A CA 1
ATOM 952 C C . HIS A 1 121 ? -6.152 -17.422 -10.461 1 97.88 121 HIS A C 1
ATOM 954 O O . HIS A 1 121 ? -6.734 -17.562 -11.539 1 97.88 121 HIS A O 1
ATOM 960 N N . ALA A 1 122 ? -6.113 -16.312 -9.82 1 98.69 122 ALA A N 1
ATOM 961 C CA . ALA A 1 122 ? -6.66 -15.109 -10.453 1 98.69 122 ALA A CA 1
ATOM 962 C C . ALA A 1 122 ? -5.965 -14.82 -11.781 1 98.69 122 ALA A C 1
ATOM 964 O O . ALA A 1 122 ? -6.613 -14.43 -12.75 1 98.69 122 ALA A O 1
ATOM 965 N N . GLY A 1 123 ? -4.641 -14.961 -11.773 1 98.75 123 GLY A N 1
ATOM 966 C CA . GLY A 1 123 ? -3.887 -14.766 -13 1 98.75 123 GLY A CA 1
ATOM 967 C C . GLY A 1 123 ? -4.316 -15.688 -14.125 1 98.75 123 GLY A C 1
ATOM 968 O O . GLY A 1 123 ? -4.41 -15.266 -15.281 1 98.75 123 GLY A O 1
ATOM 969 N N . GLU A 1 124 ? -4.535 -16.938 -13.773 1 98.38 124 GLU A N 1
ATOM 970 C CA . GLU A 1 124 ? -5.043 -17.891 -14.758 1 98.38 124 GLU A CA 1
ATOM 971 C C . GLU A 1 124 ? -6.406 -17.453 -15.297 1 98.38 124 GLU A C 1
ATOM 973 O O . GLU A 1 124 ? -6.629 -17.438 -16.5 1 98.38 124 GLU A O 1
ATOM 978 N N . LEU A 1 125 ? -7.301 -17.031 -14.438 1 98.69 125 LEU A N 1
ATOM 979 C CA . LEU A 1 125 ? -8.656 -16.641 -14.805 1 98.69 125 LEU A CA 1
ATOM 980 C C . LEU A 1 125 ? -8.648 -15.328 -15.586 1 98.69 125 LEU A C 1
ATOM 982 O O . LEU A 1 125 ? -9.586 -15.047 -16.344 1 98.69 125 LEU A O 1
ATOM 986 N N . ALA A 1 126 ? -7.605 -14.523 -15.398 1 98.69 126 ALA A N 1
ATOM 987 C CA . ALA A 1 126 ? -7.488 -13.242 -16.094 1 98.69 126 ALA A CA 1
ATOM 988 C C . ALA A 1 126 ? -6.754 -13.406 -17.422 1 98.69 126 ALA A C 1
ATOM 990 O O . ALA A 1 126 ? -6.598 -12.438 -18.172 1 98.69 126 ALA A O 1
ATOM 991 N N . GLY A 1 127 ? -6.238 -14.602 -17.688 1 98.38 127 GLY A N 1
ATOM 992 C CA . GLY A 1 127 ? -5.66 -14.906 -18.984 1 98.38 127 GLY A CA 1
ATOM 993 C C . GLY A 1 127 ? -4.219 -14.453 -19.125 1 98.38 127 GLY A C 1
ATOM 994 O O . GLY A 1 127 ? -3.762 -14.133 -20.219 1 98.38 127 GLY A O 1
ATOM 995 N N . ILE A 1 128 ? -3.486 -14.406 -18 1 97.56 128 ILE A N 1
ATOM 996 C CA . ILE A 1 128 ? -2.133 -13.898 -18.188 1 97.56 128 ILE A CA 1
ATOM 997 C C . ILE A 1 128 ? -1.127 -15.031 -18.031 1 97.56 128 ILE A C 1
ATOM 999 O O . ILE A 1 128 ? 0.07 -14.852 -18.266 1 97.56 128 ILE A O 1
ATOM 1003 N N . GLY A 1 129 ? -1.554 -16.219 -17.719 1 97.81 129 GLY A N 1
ATOM 1004 C CA . GLY A 1 129 ? -0.701 -17.391 -17.594 1 97.81 129 GLY A CA 1
ATOM 1005 C C . GLY A 1 129 ? -1.459 -18.625 -17.188 1 97.81 129 GLY A C 1
ATOM 1006 O O . GLY A 1 129 ? -2.682 -18.609 -17.031 1 97.81 129 GLY A O 1
ATOM 1007 N N . VAL A 1 130 ? -0.724 -19.75 -17.125 1 97.62 130 VAL A N 1
ATOM 1008 C CA . VAL A 1 130 ? -1.251 -21.031 -16.672 1 97.62 130 VAL A CA 1
ATOM 1009 C C . VAL A 1 130 ? -0.376 -21.594 -15.555 1 97.62 130 VAL A C 1
ATOM 1011 O O . VAL A 1 130 ? 0.852 -21.516 -15.617 1 97.62 130 VAL A O 1
ATOM 1014 N N . ILE A 1 131 ? -1.052 -22.172 -14.539 1 97.62 131 ILE A N 1
ATOM 1015 C CA . ILE A 1 131 ? -0.303 -22.703 -13.414 1 97.62 131 ILE A CA 1
ATOM 1016 C C . ILE A 1 131 ? 0.4 -24 -13.836 1 97.62 131 ILE A C 1
ATOM 1018 O O . ILE A 1 131 ? -0.236 -24.922 -14.352 1 97.62 131 ILE A O 1
ATOM 1022 N N . GLY A 1 132 ? 1.68 -24.016 -13.648 1 96.62 132 GLY A N 1
ATOM 1023 C CA . GLY A 1 132 ? 2.471 -25.188 -13.992 1 96.62 132 GLY A CA 1
ATOM 1024 C C . GLY A 1 132 ? 2.508 -26.234 -12.891 1 96.62 132 GLY A C 1
ATOM 1025 O O . GLY A 1 132 ? 1.954 -26.016 -11.812 1 96.62 132 GLY A O 1
ATOM 1026 N N . LYS A 1 133 ? 3.258 -27.359 -13.195 1 97.06 133 LYS A N 1
ATOM 1027 C CA . LYS A 1 133 ? 3.396 -28.469 -12.25 1 97.06 133 LYS A CA 1
ATOM 1028 C C . LYS A 1 133 ? 4.156 -28.016 -11 1 97.06 133 LYS A C 1
ATOM 1030 O O . LYS A 1 133 ? 4.043 -28.656 -9.945 1 97.06 133 LYS A O 1
ATOM 1035 N N . ASN A 1 134 ? 4.969 -26.953 -11.133 1 97 134 ASN A N 1
ATOM 1036 C CA . ASN A 1 134 ? 5.684 -26.375 -10 1 97 134 ASN A CA 1
ATOM 1037 C C . ASN A 1 134 ? 4.82 -25.359 -9.25 1 97 134 ASN A C 1
ATOM 1039 O O . ASN A 1 134 ? 5.301 -24.688 -8.336 1 97 134 ASN A O 1
ATOM 1043 N N . THR A 1 135 ? 3.57 -25.141 -9.602 1 97 135 THR A N 1
ATOM 1044 C CA . THR A 1 135 ? 2.531 -24.328 -8.977 1 97 135 THR A CA 1
ATOM 1045 C C . THR A 1 135 ? 2.764 -22.844 -9.234 1 97 135 THR A C 1
ATOM 1047 O O . THR A 1 135 ? 2.074 -21.984 -8.672 1 97 135 THR A O 1
ATOM 1050 N N . LEU A 1 136 ? 3.756 -22.484 -10.031 1 97.69 136 LEU A N 1
ATOM 1051 C CA . LEU A 1 136 ? 3.953 -21.094 -10.438 1 97.69 136 LEU A CA 1
ATOM 1052 C C . LEU A 1 136 ? 3.156 -20.781 -11.695 1 97.69 136 LEU A C 1
ATOM 1054 O O . LEU A 1 136 ? 2.857 -21.672 -12.492 1 97.69 136 LEU A O 1
ATOM 1058 N N . LEU A 1 137 ? 2.729 -19.531 -11.828 1 97.75 137 LEU A N 1
ATOM 1059 C CA . LEU A 1 137 ? 2.115 -19.078 -13.07 1 97.75 137 LEU A CA 1
ATOM 1060 C C . LEU A 1 137 ? 3.162 -18.906 -14.172 1 97.75 137 LEU A C 1
ATOM 1062 O O . LEU A 1 137 ? 4.223 -18.328 -13.938 1 97.75 137 LEU A O 1
ATOM 1066 N N . VAL A 1 138 ? 2.832 -19.484 -15.328 1 96.31 138 VAL A N 1
ATOM 1067 C CA . VAL A 1 138 ? 3.779 -19.484 -16.438 1 96.31 138 VAL A CA 1
ATOM 1068 C C . VAL A 1 138 ? 3.084 -19 -17.703 1 96.31 138 VAL A C 1
ATOM 1070 O O . VAL A 1 138 ? 1.907 -19.297 -17.922 1 96.31 138 VAL A O 1
ATOM 1073 N N . ASN A 1 139 ? 3.689 -18.203 -18.453 1 94.56 139 ASN A N 1
ATOM 1074 C CA . ASN A 1 139 ? 3.182 -17.906 -19.781 1 94.56 139 ASN A CA 1
ATOM 1075 C C . ASN A 1 139 ? 4.293 -17.969 -20.828 1 94.56 139 ASN A C 1
ATOM 1077 O O . ASN A 1 139 ? 5.461 -18.156 -20.484 1 94.56 139 ASN A O 1
ATOM 1081 N N . LYS A 1 140 ? 3.936 -17.875 -22.062 1 93.81 140 LYS A N 1
ATOM 1082 C CA . LYS A 1 140 ? 4.801 -18.141 -23.203 1 93.81 140 LYS A CA 1
ATOM 1083 C C . LYS A 1 140 ? 5.93 -17.125 -23.297 1 93.81 140 LYS A C 1
ATOM 1085 O O . LYS A 1 140 ? 7.059 -17.453 -23.641 1 93.81 140 LYS A O 1
ATOM 1090 N N . ASP A 1 141 ? 5.715 -15.922 -22.938 1 94.19 141 ASP A N 1
ATOM 1091 C CA . ASP A 1 141 ? 6.648 -14.828 -23.172 1 94.19 141 ASP A CA 1
ATOM 1092 C C . ASP A 1 141 ? 7.477 -14.531 -21.922 1 94.19 141 ASP A C 1
ATOM 1094 O O . ASP A 1 141 ? 8.695 -14.352 -22.016 1 94.19 141 ASP A O 1
ATOM 1098 N N . LEU A 1 142 ? 6.855 -14.562 -20.719 1 96.31 142 LEU A N 1
ATOM 1099 C CA . LEU A 1 142 ? 7.508 -14.094 -19.516 1 96.31 142 LEU A CA 1
ATOM 1100 C C . LEU A 1 142 ? 8.008 -15.266 -18.672 1 96.31 142 LEU A C 1
ATOM 1102 O O . LEU A 1 142 ? 8.758 -15.078 -17.719 1 96.31 142 LEU A O 1
ATOM 1106 N N . GLY A 1 143 ? 7.586 -16.484 -19.094 1 96.62 143 GLY A N 1
ATOM 1107 C CA . GLY A 1 143 ? 7.984 -17.641 -18.328 1 96.62 143 GLY A CA 1
ATOM 1108 C C . GLY A 1 143 ? 7.363 -17.688 -16.938 1 96.62 143 GLY A C 1
ATOM 1109 O O . GLY A 1 143 ? 6.207 -17.297 -16.766 1 96.62 143 GLY A O 1
ATOM 1110 N N . ASN A 1 144 ? 8.156 -18.328 -15.984 1 97 144 ASN A N 1
ATOM 1111 C CA . ASN A 1 144 ? 7.609 -18.469 -14.641 1 97 144 ASN A CA 1
ATOM 1112 C C . ASN A 1 144 ? 8.227 -17.453 -13.68 1 97 144 ASN A C 1
ATOM 1114 O O . ASN A 1 144 ? 8.266 -17.672 -12.469 1 97 144 ASN A O 1
ATOM 1118 N N . MET A 1 145 ? 8.727 -16.312 -14.219 1 95.94 145 MET A N 1
ATOM 1119 C CA . MET A 1 145 ? 9.383 -15.281 -13.43 1 95.94 145 MET A CA 1
ATOM 1120 C C . MET A 1 145 ? 8.43 -14.133 -13.117 1 95.94 145 MET A C 1
ATOM 1122 O O . MET A 1 145 ? 8.852 -13.047 -12.727 1 95.94 145 MET A O 1
ATOM 1126 N N . MET A 1 146 ? 7.188 -14.398 -13.297 1 97.62 146 MET A N 1
ATOM 1127 C CA . MET A 1 146 ? 6.176 -13.367 -13.062 1 97.62 146 MET A CA 1
ATOM 1128 C C . MET A 1 146 ? 5.816 -13.289 -11.586 1 97.62 146 MET A C 1
ATOM 1130 O O . MET A 1 146 ? 5.539 -14.305 -10.953 1 97.62 146 MET A O 1
ATOM 1134 N N . TYR A 1 147 ? 5.891 -12.156 -11.07 1 98.5 147 TYR A N 1
ATOM 1135 C CA . TYR A 1 147 ? 5.301 -11.828 -9.773 1 98.5 147 TYR A CA 1
ATOM 1136 C C . TYR A 1 147 ? 3.992 -11.07 -9.953 1 98.5 147 TYR A C 1
ATOM 1138 O O . TYR A 1 147 ? 3.869 -10.227 -10.852 1 98.5 147 TYR A O 1
ATOM 1146 N N . LEU A 1 148 ? 3.045 -11.305 -9.07 1 98.75 148 LEU A N 1
ATOM 1147 C CA . LEU A 1 148 ? 1.673 -10.945 -9.414 1 98.75 148 LEU A CA 1
ATOM 1148 C C . LEU A 1 148 ? 1.125 -9.906 -8.445 1 98.75 148 LEU A C 1
ATOM 1150 O O . LEU A 1 148 ? 1.486 -9.906 -7.266 1 98.75 148 LEU A O 1
ATOM 1154 N N . GLY A 1 149 ? 0.317 -9.055 -8.898 1 98.75 149 GLY A N 1
ATOM 1155 C CA . GLY A 1 149 ? -0.573 -8.172 -8.164 1 98.75 149 GLY A CA 1
ATOM 1156 C C . GLY A 1 149 ? -1.998 -8.195 -8.68 1 98.75 149 GLY A C 1
ATOM 1157 O O . GLY A 1 149 ? -2.254 -8.664 -9.797 1 98.75 149 GLY A O 1
ATOM 1158 N N . ALA A 1 150 ? -2.877 -7.734 -7.824 1 98.81 150 ALA A N 1
ATOM 1159 C CA . ALA A 1 150 ? -4.27 -7.699 -8.258 1 98.81 150 ALA A CA 1
ATOM 1160 C C . ALA A 1 150 ? -5.043 -6.598 -7.539 1 98.81 150 ALA A C 1
ATOM 1162 O O . ALA A 1 150 ? -4.641 -6.148 -6.465 1 98.81 150 ALA A O 1
ATOM 1163 N N . LEU A 1 151 ? -6.074 -6.133 -8.164 1 98.62 151 LEU A N 1
ATOM 1164 C CA . LEU A 1 151 ? -7.07 -5.273 -7.535 1 98.62 151 LEU A CA 1
ATOM 1165 C C . LEU A 1 151 ? -8.477 -5.668 -7.965 1 98.62 151 LEU A C 1
ATOM 1167 O O . LEU A 1 151 ? -8.672 -6.211 -9.055 1 98.62 151 LEU A O 1
ATOM 1171 N N . LEU A 1 152 ? -9.453 -5.484 -7.098 1 98.81 152 LEU A N 1
ATOM 1172 C CA . LEU A 1 152 ? -10.875 -5.727 -7.324 1 98.81 152 LEU A CA 1
ATOM 1173 C C . LEU A 1 152 ? -11.594 -4.43 -7.672 1 98.81 152 LEU A C 1
ATOM 1175 O O . LEU A 1 152 ? -11.414 -3.412 -7 1 98.81 152 LEU A O 1
ATOM 1179 N N . ILE A 1 153 ? -12.398 -4.445 -8.727 1 98.44 153 ILE A N 1
ATOM 1180 C CA . ILE A 1 153 ? -13.086 -3.207 -9.086 1 98.44 153 ILE A CA 1
ATOM 1181 C C . ILE A 1 153 ? -14.594 -3.459 -9.164 1 98.44 153 ILE A C 1
ATOM 1183 O O . ILE A 1 153 ? -15.031 -4.582 -9.438 1 98.44 153 ILE A O 1
ATOM 1187 N N . ASP A 1 154 ? -15.414 -2.42 -8.938 1 98.06 154 ASP A N 1
ATOM 1188 C CA . ASP A 1 154 ? -16.875 -2.537 -8.891 1 98.06 154 ASP A CA 1
ATOM 1189 C C . ASP A 1 154 ? -17.484 -2.217 -10.242 1 98.06 154 ASP A C 1
ATOM 1191 O O . ASP A 1 154 ? -18.688 -1.922 -10.336 1 98.06 154 ASP A O 1
ATOM 1195 N N . LYS A 1 155 ? -16.734 -2.211 -11.258 1 97.25 155 LYS A N 1
ATOM 1196 C CA . LYS A 1 155 ? -17.203 -1.988 -12.625 1 97.25 155 LYS A CA 1
ATOM 1197 C C . LYS A 1 155 ? -17.016 -3.232 -13.484 1 97.25 155 LYS A C 1
ATOM 1199 O O . LYS A 1 155 ? -15.984 -3.906 -13.383 1 97.25 155 LYS A O 1
ATOM 1204 N N . GLU A 1 156 ? -18.031 -3.469 -14.297 1 96.69 156 GLU A N 1
ATOM 1205 C CA . GLU A 1 156 ? -17.891 -4.539 -15.273 1 96.69 156 GLU A CA 1
ATOM 1206 C C . GLU A 1 156 ? -16.891 -4.145 -16.375 1 96.69 156 GLU A C 1
ATOM 1208 O O . GLU A 1 156 ? -16.953 -3.035 -16.906 1 96.69 156 GLU A O 1
ATOM 1213 N N . ALA A 1 157 ? -15.961 -4.969 -16.516 1 95.38 157 ALA A N 1
ATOM 1214 C CA . ALA A 1 157 ? -14.984 -4.801 -17.594 1 95.38 157 ALA A CA 1
ATOM 1215 C C . ALA A 1 157 ? -14.867 -6.07 -18.438 1 95.38 157 ALA A C 1
ATOM 1217 O O . ALA A 1 157 ? -15.078 -7.176 -17.938 1 95.38 157 ALA A O 1
ATOM 1218 N N . GLU A 1 158 ? -14.625 -5.832 -19.703 1 94.75 158 GLU A N 1
ATOM 1219 C CA . GLU A 1 158 ? -14.484 -6.988 -20.594 1 94.75 158 GLU A CA 1
ATOM 1220 C C . GLU A 1 158 ? -13.328 -7.879 -20.156 1 94.75 158 GLU A C 1
ATOM 1222 O O . GLU A 1 158 ? -12.203 -7.398 -19.953 1 94.75 158 GLU A O 1
ATOM 1227 N N . GLY A 1 159 ? -13.586 -9.133 -19.984 1 96.69 159 GLY A N 1
ATOM 1228 C CA . GLY A 1 159 ? -12.562 -10.078 -19.578 1 96.69 159 GLY A CA 1
ATOM 1229 C C . GLY A 1 159 ? -11.609 -10.453 -20.703 1 96.69 159 GLY A C 1
ATOM 1230 O O . GLY A 1 159 ? -12.016 -10.531 -21.859 1 96.69 159 GLY A O 1
ATOM 1231 N N . ASP A 1 160 ? -10.398 -10.68 -20.406 1 97.88 160 ASP A N 1
ATOM 1232 C CA . ASP A 1 160 ? -9.445 -11.219 -21.359 1 97.88 160 ASP A CA 1
ATOM 1233 C C . ASP A 1 160 ? -9.625 -12.727 -21.531 1 97.88 160 ASP A C 1
ATOM 1235 O O . ASP A 1 160 ? -10.031 -13.414 -20.594 1 97.88 160 ASP A O 1
ATOM 1239 N N . PRO A 1 161 ? -9.367 -13.18 -22.734 1 97.75 161 PRO A N 1
ATOM 1240 C CA . PRO A 1 161 ? -9.484 -14.625 -22.922 1 97.75 161 PRO A CA 1
ATOM 1241 C C . PRO A 1 161 ? -8.5 -15.414 -22.078 1 97.75 161 PRO A C 1
ATOM 1243 O O . PRO A 1 161 ? -7.34 -15.016 -21.922 1 97.75 161 PRO A O 1
ATOM 1246 N N . MET A 1 162 ? -8.984 -16.484 -21.5 1 97.81 162 MET A N 1
ATOM 1247 C CA . MET A 1 162 ? -8.109 -17.391 -20.75 1 97.81 162 MET A CA 1
ATOM 1248 C C . MET A 1 162 ? -7.18 -18.156 -21.688 1 97.81 162 MET A C 1
ATOM 1250 O O . MET A 1 162 ? -7.535 -18.406 -22.844 1 97.81 162 MET A O 1
ATOM 1254 N N . ILE A 1 163 ? -6.039 -18.438 -21.188 1 96.75 163 ILE A N 1
ATOM 1255 C CA . ILE A 1 163 ? -5.09 -19.234 -21.953 1 96.75 163 ILE A CA 1
ATOM 1256 C C . ILE A 1 163 ? -5.465 -20.719 -21.875 1 96.75 163 ILE A C 1
ATOM 1258 O O . ILE A 1 163 ? -5.605 -21.266 -20.781 1 96.75 163 ILE A O 1
ATOM 1262 N N . MET A 1 164 ? -5.617 -21.328 -22.953 1 92.56 164 MET A N 1
ATOM 1263 C CA . MET A 1 164 ? -6.039 -22.734 -23 1 92.56 164 MET A CA 1
ATOM 1264 C C . MET A 1 164 ? -4.836 -23.656 -23.188 1 92.56 164 MET A C 1
ATOM 1266 O O . MET A 1 164 ? -4.918 -24.844 -22.891 1 92.56 164 MET A O 1
ATOM 1270 N N . GLU A 1 165 ? -3.791 -23.078 -23.625 1 90.06 165 GLU A N 1
ATOM 1271 C CA . GLU A 1 165 ? -2.576 -23.859 -23.859 1 90.06 165 GLU A CA 1
ATOM 1272 C C . GLU A 1 165 ? -1.921 -24.266 -22.547 1 90.06 165 GLU A C 1
ATOM 1274 O O . GLU A 1 165 ? -2.053 -23.578 -21.531 1 90.06 165 GLU A O 1
ATOM 1279 N N . GLN A 1 166 ? -1.335 -25.438 -22.609 1 90 166 GLN A N 1
ATOM 1280 C CA . GLN A 1 166 ? -0.467 -25.859 -21.516 1 90 166 GLN A CA 1
ATOM 1281 C C . GLN A 1 166 ? 1.003 -25.656 -21.859 1 90 166 GLN A C 1
ATOM 1283 O O . GLN A 1 166 ? 1.411 -25.875 -23 1 90 166 GLN A O 1
ATOM 1288 N N . TYR A 1 167 ? 1.687 -25.203 -20.844 1 91.38 167 TYR A N 1
ATOM 1289 C CA . TYR A 1 167 ? 3.088 -24.906 -21.125 1 91.38 167 TYR A CA 1
ATOM 1290 C C . TYR A 1 167 ? 3.99 -26.016 -20.594 1 91.38 167 TYR A C 1
ATOM 1292 O O . TYR A 1 167 ? 5.117 -26.188 -21.062 1 91.38 167 TYR A O 1
ATOM 1300 N N . CYS A 1 168 ? 3.457 -26.797 -19.672 1 92.88 168 CYS A N 1
ATOM 1301 C CA . CYS A 1 168 ? 4.23 -27.922 -19.172 1 92.88 168 CYS A CA 1
ATOM 1302 C C . CYS A 1 168 ? 4.23 -29.062 -20.188 1 92.88 168 CYS A C 1
ATOM 1304 O O . CYS A 1 168 ? 3.184 -29.422 -20.734 1 92.88 168 CYS A O 1
ATOM 1306 N N . TYR A 1 169 ? 5.391 -29.641 -20.391 1 90.12 169 TYR A N 1
ATOM 1307 C CA . TYR A 1 169 ? 5.449 -30.859 -21.203 1 90.12 169 TYR A CA 1
ATOM 1308 C C . TYR A 1 169 ? 4.828 -32.031 -20.469 1 90.12 169 TYR A C 1
ATOM 1310 O O . TYR A 1 169 ? 5.004 -32.188 -19.25 1 90.12 169 TYR A O 1
ATOM 1318 N N . ASP A 1 170 ? 4.188 -32.875 -21.188 1 89.88 170 ASP A N 1
ATOM 1319 C CA . ASP A 1 170 ? 3.398 -33.969 -20.625 1 89.88 170 ASP A CA 1
ATOM 1320 C C . ASP A 1 170 ? 4.258 -34.875 -19.719 1 89.88 170 ASP A C 1
ATOM 1322 O O . ASP A 1 170 ? 3.881 -35.156 -18.578 1 89.88 170 ASP A O 1
ATOM 1326 N N . LYS A 1 171 ? 5.375 -35.219 -20.109 1 93.69 171 LYS A N 1
ATOM 1327 C CA . LYS A 1 171 ? 6.172 -36.156 -19.359 1 93.69 171 LYS A CA 1
ATOM 1328 C C . LYS A 1 171 ? 7.203 -35.469 -18.484 1 93.69 171 LYS A C 1
ATOM 1330 O O . LYS A 1 171 ? 7.965 -36.125 -17.766 1 93.69 171 LYS A O 1
ATOM 1335 N N . CYS A 1 172 ? 7.129 -34.156 -18.484 1 95.88 172 CYS A N 1
ATOM 1336 C CA . CYS A 1 172 ? 8.141 -33.438 -17.719 1 95.88 172 CYS A CA 1
ATOM 1337 C C . CYS A 1 172 ? 7.84 -33.531 -16.234 1 95.88 172 CYS A C 1
ATOM 1339 O O . CYS A 1 172 ? 6.703 -33.312 -15.805 1 95.88 172 CYS A O 1
ATOM 1341 N N . LYS A 1 173 ? 8.859 -33.812 -15.414 1 97.19 173 LYS A N 1
ATOM 1342 C CA . LYS A 1 173 ? 8.734 -33.875 -13.961 1 97.19 173 LYS A CA 1
ATOM 1343 C C . LYS A 1 173 ? 9.961 -33.25 -13.289 1 97.19 173 LYS A C 1
ATOM 1345 O O . LYS A 1 173 ? 10.289 -33.594 -12.148 1 97.19 173 LYS A O 1
ATOM 1350 N N . ILE A 1 174 ? 10.625 -32.406 -13.977 1 97.44 174 ILE A N 1
ATOM 1351 C CA . ILE A 1 174 ? 11.914 -31.891 -13.523 1 97.44 174 ILE A CA 1
ATOM 1352 C C . ILE A 1 174 ? 11.742 -31.172 -12.188 1 97.44 174 ILE A C 1
ATOM 1354 O O . ILE A 1 174 ? 12.516 -31.391 -11.258 1 97.44 174 ILE A O 1
ATOM 1358 N N . CYS A 1 175 ? 10.734 -30.344 -12.039 1 97.81 175 CYS A N 1
ATOM 1359 C CA . CYS A 1 175 ? 10.555 -29.578 -10.812 1 97.81 175 CYS A CA 1
ATOM 1360 C C . CYS A 1 175 ? 10.156 -30.484 -9.656 1 97.81 175 CYS A C 1
ATOM 1362 O O . CYS A 1 175 ? 10.594 -30.281 -8.523 1 97.81 175 CYS A O 1
ATOM 1364 N N . ILE A 1 176 ? 9.383 -31.469 -9.906 1 98 176 ILE A N 1
ATOM 1365 C CA . ILE A 1 176 ? 8.922 -32.406 -8.891 1 98 176 ILE A CA 1
ATOM 1366 C C . ILE A 1 176 ? 10.086 -33.281 -8.422 1 98 176 ILE A C 1
ATOM 1368 O O . ILE A 1 176 ? 10.32 -33.406 -7.219 1 98 176 ILE A O 1
ATOM 1372 N N . GLU A 1 177 ? 10.836 -33.781 -9.336 1 98.12 177 GLU A N 1
ATOM 1373 C CA . GLU A 1 177 ? 11.914 -34.719 -9.039 1 98.12 177 GLU A CA 1
ATOM 1374 C C . GLU A 1 177 ? 13.078 -34 -8.336 1 98.12 177 GLU A C 1
ATOM 1376 O O . GLU A 1 177 ? 13.805 -34.625 -7.559 1 98.12 177 GLU A O 1
ATOM 1381 N N . ASN A 1 178 ? 13.234 -32.75 -8.555 1 97.75 178 ASN A N 1
ATOM 1382 C CA . ASN A 1 178 ? 14.406 -32.062 -8.023 1 97.75 178 ASN A CA 1
ATOM 1383 C C . ASN A 1 178 ? 14.047 -31.219 -6.805 1 97.75 178 ASN A C 1
ATOM 1385 O O . ASN A 1 178 ? 14.906 -30.531 -6.258 1 97.75 178 ASN A O 1
ATOM 1389 N N . CYS A 1 179 ? 12.82 -31.25 -6.379 1 98.06 179 CYS A N 1
ATOM 1390 C CA . CYS A 1 179 ? 12.461 -30.562 -5.141 1 98.06 179 CYS A CA 1
ATOM 1391 C C . CYS A 1 179 ? 13.164 -31.203 -3.945 1 98.06 179 CYS A C 1
ATOM 1393 O O . CYS A 1 179 ? 12.93 -32.375 -3.637 1 98.06 179 CYS A O 1
ATOM 1395 N N . PRO A 1 180 ? 13.961 -30.406 -3.248 1 97.12 180 PRO A N 1
ATOM 1396 C CA . PRO A 1 180 ? 14.766 -31 -2.184 1 97.12 180 PRO A CA 1
ATOM 1397 C C . PRO A 1 180 ? 13.922 -31.625 -1.076 1 97.12 180 PRO A C 1
ATOM 1399 O O . PRO A 1 180 ? 14.367 -32.562 -0.408 1 97.12 180 PRO A O 1
ATOM 1402 N N . LYS A 1 181 ? 12.719 -31.141 -0.903 1 97.38 181 LYS A N 1
ATOM 1403 C CA . LYS A 1 181 ? 11.883 -31.609 0.196 1 97.38 181 LYS A CA 1
ATOM 1404 C C . LYS A 1 181 ? 10.688 -32.406 -0.324 1 97.38 181 LYS A C 1
ATOM 1406 O O . LYS A 1 181 ? 9.758 -32.719 0.429 1 97.38 181 LYS A O 1
ATOM 1411 N N . LYS A 1 182 ? 10.703 -32.656 -1.656 1 97.88 182 LYS A N 1
ATOM 1412 C CA . LYS A 1 182 ? 9.609 -33.406 -2.287 1 97.88 182 LYS A CA 1
ATOM 1413 C C . LYS A 1 182 ? 8.258 -32.781 -1.943 1 97.88 182 LYS A C 1
ATOM 1415 O O . LYS A 1 182 ? 7.316 -33.5 -1.589 1 97.88 182 LYS A O 1
ATOM 1420 N N . ALA A 1 183 ? 8.242 -31.484 -1.979 1 98.06 183 ALA A N 1
ATOM 1421 C CA . ALA A 1 183 ? 7.047 -30.734 -1.579 1 98.06 183 ALA A CA 1
ATOM 1422 C C . ALA A 1 183 ? 6.043 -30.656 -2.725 1 98.06 183 ALA A C 1
ATOM 1424 O O . ALA A 1 183 ? 4.875 -30.312 -2.514 1 98.06 183 ALA A O 1
ATOM 1425 N N . LEU A 1 184 ? 6.453 -30.969 -3.947 1 98.25 184 LEU A N 1
ATOM 1426 C CA . LEU A 1 184 ? 5.621 -30.781 -5.133 1 98.25 184 LEU A CA 1
ATOM 1427 C C . LEU A 1 184 ? 5.031 -32.125 -5.59 1 98.25 184 LEU A C 1
ATOM 1429 O O . LEU A 1 184 ? 5.73 -33.125 -5.617 1 98.25 184 LEU A O 1
ATOM 1433 N N . ASN A 1 185 ? 3.734 -32.094 -6.016 1 97.12 185 ASN A N 1
ATOM 1434 C CA . ASN A 1 185 ? 3.125 -33.312 -6.566 1 97.12 185 ASN A CA 1
ATOM 1435 C C . ASN A 1 185 ? 2.574 -33.062 -7.969 1 97.12 185 ASN A C 1
ATOM 1437 O O . ASN A 1 185 ? 1.891 -33.938 -8.531 1 97.12 185 ASN A O 1
ATOM 1441 N N . GLY A 1 186 ? 2.762 -31.891 -8.5 1 96.06 186 GLY A N 1
ATOM 1442 C CA . GLY A 1 186 ? 2.338 -31.578 -9.859 1 96.06 186 GLY A CA 1
ATOM 1443 C C . GLY A 1 186 ? 1.046 -30.781 -9.906 1 96.06 186 GLY A C 1
ATOM 1444 O O . GLY A 1 186 ? 0.656 -30.281 -10.961 1 96.06 186 GLY A O 1
ATOM 1445 N N . VAL A 1 187 ? 0.397 -30.672 -8.766 1 95.19 187 VAL A N 1
ATOM 1446 C CA . VAL A 1 187 ? -0.875 -29.953 -8.68 1 95.19 187 VAL A CA 1
ATOM 1447 C C . VAL A 1 187 ? -0.819 -28.938 -7.555 1 95.19 187 VAL A C 1
ATOM 1449 O O . VAL A 1 187 ? -1.214 -27.781 -7.734 1 95.19 187 VAL A O 1
ATOM 1452 N N . THR A 1 188 ? -0.323 -29.312 -6.395 1 95.88 188 THR A N 1
ATOM 1453 C CA . THR A 1 188 ? -0.204 -28.469 -5.211 1 95.88 188 THR A CA 1
ATOM 1454 C C . THR A 1 188 ? 1.194 -28.578 -4.609 1 95.88 188 THR A C 1
ATOM 1456 O O . THR A 1 188 ? 2.014 -29.375 -5.066 1 95.88 188 THR A O 1
ATOM 1459 N N . VAL A 1 189 ? 1.466 -27.703 -3.654 1 96.94 189 VAL A N 1
ATOM 1460 C CA . VAL A 1 189 ? 2.713 -27.703 -2.9 1 96.94 189 VAL A CA 1
ATOM 1461 C C . VAL A 1 189 ? 2.42 -27.922 -1.417 1 96.94 189 VAL A C 1
ATOM 1463 O O . VAL A 1 189 ? 1.485 -27.344 -0.869 1 96.94 189 VAL A O 1
ATOM 1466 N N . ASP A 1 190 ? 3.053 -28.938 -0.801 1 97.12 190 ASP A N 1
ATOM 1467 C CA . ASP A 1 190 ? 3.061 -29.031 0.656 1 97.12 190 ASP A CA 1
ATOM 1468 C C . ASP A 1 190 ? 3.838 -27.875 1.28 1 97.12 190 ASP A C 1
ATOM 1470 O O . ASP A 1 190 ? 5.07 -27.891 1.292 1 97.12 190 ASP A O 1
ATOM 1474 N N . GLN A 1 191 ? 3.098 -26.969 1.84 1 95.75 191 GLN A N 1
ATOM 1475 C CA . GLN A 1 191 ? 3.723 -25.734 2.309 1 95.75 191 GLN A CA 1
ATOM 1476 C C . GLN A 1 191 ? 4.656 -26 3.482 1 95.75 191 GLN A C 1
ATOM 1478 O O . GLN A 1 191 ? 5.676 -25.328 3.641 1 95.75 191 GLN A O 1
ATOM 1483 N N . LEU A 1 192 ? 4.266 -26.938 4.34 1 96.12 192 LEU A N 1
ATOM 1484 C CA . LEU A 1 192 ? 5.125 -27.281 5.469 1 96.12 192 LEU A CA 1
ATOM 1485 C C . LEU A 1 192 ? 6.504 -27.719 4.992 1 96.12 192 LEU A C 1
ATOM 1487 O O . LEU A 1 192 ? 7.52 -27.203 5.457 1 96.12 192 LEU A O 1
ATOM 1491 N N . LEU A 1 193 ? 6.484 -28.625 4.102 1 96.56 193 LEU A N 1
ATOM 1492 C CA . LEU A 1 193 ? 7.742 -29.125 3.561 1 96.56 193 LEU A CA 1
ATOM 1493 C C . LEU A 1 193 ? 8.5 -28.016 2.84 1 96.56 193 LEU A C 1
ATOM 1495 O O . LEU A 1 193 ? 9.711 -27.859 3.045 1 96.56 193 LEU A O 1
ATOM 1499 N N . CYS A 1 194 ? 7.883 -27.25 2.043 1 97.19 194 CYS A N 1
ATOM 1500 C CA . CYS A 1 194 ? 8.508 -26.188 1.277 1 97.19 194 CYS A CA 1
ATOM 1501 C C . CYS A 1 194 ? 9.086 -25.109 2.203 1 97.19 194 CYS A C 1
ATOM 1503 O O . CYS A 1 194 ? 10.258 -24.75 2.082 1 97.19 194 CYS A O 1
ATOM 1505 N N . ARG A 1 195 ? 8.266 -24.641 3.148 1 94.06 195 ARG A N 1
ATOM 1506 C CA . ARG A 1 195 ? 8.672 -23.531 4.02 1 94.06 195 ARG A CA 1
ATOM 1507 C C . ARG A 1 195 ? 9.812 -23.969 4.941 1 94.06 195 ARG A C 1
ATOM 1509 O O . ARG A 1 195 ? 10.648 -23.141 5.316 1 94.06 195 ARG A O 1
ATOM 1516 N N . SER A 1 196 ? 9.844 -25.234 5.309 1 92.75 196 SER A N 1
ATOM 1517 C CA . SER A 1 196 ? 10.93 -25.734 6.141 1 92.75 196 SER A CA 1
ATOM 1518 C C . SER A 1 196 ? 12.266 -25.656 5.41 1 92.75 196 SER A C 1
ATOM 1520 O O . SER A 1 196 ? 13.32 -25.562 6.043 1 92.75 196 SER A O 1
ATOM 1522 N N . ASN A 1 197 ? 12.18 -25.625 4.164 1 92.62 197 ASN A N 1
ATOM 1523 C CA . ASN A 1 197 ? 13.383 -25.578 3.344 1 92.62 197 ASN A CA 1
ATOM 1524 C C . ASN A 1 197 ? 13.758 -24.156 2.971 1 92.62 197 ASN A C 1
ATOM 1526 O O . ASN A 1 197 ? 14.938 -23.812 2.9 1 92.62 197 ASN A O 1
ATOM 1530 N N . ILE A 1 198 ? 12.789 -23.312 2.699 1 91.75 198 ILE A N 1
ATOM 1531 C CA . ILE A 1 198 ? 13.016 -22 2.092 1 91.75 198 ILE A CA 1
ATOM 1532 C C . ILE A 1 198 ? 13.461 -21 3.16 1 91.75 198 ILE A C 1
ATOM 1534 O O . ILE A 1 198 ? 14.203 -20.062 2.869 1 91.75 198 ILE A O 1
ATOM 1538 N N . ALA A 1 199 ? 12.977 -21.172 4.328 1 87.88 199 ALA A N 1
ATOM 1539 C CA . ALA A 1 199 ? 13.281 -20.203 5.375 1 87.88 199 ALA A CA 1
ATOM 1540 C C . ALA A 1 199 ? 14.695 -20.375 5.902 1 87.88 199 ALA A C 1
ATOM 1542 O O . ALA A 1 199 ? 15.047 -21.438 6.426 1 87.88 199 ALA A O 1
ATOM 1543 N N . ALA A 1 200 ? 15.484 -19.406 5.727 1 91.44 200 ALA A N 1
ATOM 1544 C CA . ALA A 1 200 ? 16.844 -19.375 6.246 1 91.44 200 ALA A CA 1
ATOM 1545 C C . ALA A 1 200 ? 17.188 -18.016 6.82 1 91.44 200 ALA A C 1
ATOM 1547 O O . ALA A 1 200 ? 16.391 -17.078 6.746 1 91.44 200 ALA A O 1
ATOM 1548 N N . GLN A 1 201 ? 18.266 -17.984 7.508 1 93.06 201 GLN A N 1
ATOM 1549 C CA . GLN A 1 201 ? 18.781 -16.75 8.07 1 93.06 201 GLN A CA 1
ATOM 1550 C C . GLN A 1 201 ? 20.25 -16.562 7.738 1 93.06 201 GLN A C 1
ATOM 1552 O O . GLN A 1 201 ? 21.016 -17.531 7.695 1 93.06 201 GLN A O 1
ATOM 1557 N N . SER A 1 202 ? 20.547 -15.328 7.492 1 92.75 202 SER A N 1
ATOM 1558 C CA . SER A 1 202 ? 21.969 -15.008 7.402 1 92.75 202 SER A CA 1
ATOM 1559 C C . SER A 1 202 ? 22.656 -15.156 8.75 1 92.75 202 SER A C 1
ATOM 1561 O O . SER A 1 202 ? 22 -15.391 9.773 1 92.75 202 SER A O 1
ATOM 1563 N N . ASP A 1 203 ? 23.984 -14.961 8.672 1 92.69 203 ASP A N 1
ATOM 1564 C CA . ASP A 1 203 ? 24.766 -15.023 9.914 1 92.69 203 ASP A CA 1
ATOM 1565 C C . ASP A 1 203 ? 24.328 -13.922 10.883 1 92.69 203 ASP A C 1
ATOM 1567 O O . ASP A 1 203 ? 24.375 -14.109 12.094 1 92.69 203 ASP A O 1
ATOM 1571 N N . LYS A 1 204 ? 23.953 -12.797 10.352 1 94.38 204 LYS A N 1
ATOM 1572 C CA . LYS A 1 204 ? 23.516 -11.672 11.18 1 94.38 204 LYS A CA 1
ATOM 1573 C C . LYS A 1 204 ? 22.062 -11.859 11.641 1 94.38 204 LYS A C 1
ATOM 1575 O O . LYS A 1 204 ? 21.594 -11.141 12.523 1 94.38 204 LYS A O 1
ATOM 1580 N N . GLY A 1 205 ? 21.375 -12.781 10.984 1 93.81 205 GLY A N 1
ATOM 1581 C CA . GLY A 1 205 ? 20 -13.055 11.398 1 93.81 205 GLY A CA 1
ATOM 1582 C C . GLY A 1 205 ? 18.969 -12.516 10.438 1 93.81 205 GLY A C 1
ATOM 1583 O O . GLY A 1 205 ? 17.766 -12.562 10.719 1 93.81 205 GLY A O 1
ATOM 1584 N N . ASP A 1 206 ? 19.391 -12.023 9.328 1 93.12 206 ASP A N 1
ATOM 1585 C CA . ASP A 1 206 ? 18.453 -11.531 8.328 1 93.12 206 ASP A CA 1
ATOM 1586 C C . ASP A 1 206 ? 17.734 -12.688 7.629 1 93.12 206 ASP A C 1
ATOM 1588 O O . ASP A 1 206 ? 18.359 -13.711 7.328 1 93.12 206 ASP A O 1
ATOM 1592 N N . TRP A 1 207 ? 16.422 -12.539 7.363 1 91.5 207 TRP A N 1
ATOM 1593 C CA . TRP A 1 207 ? 15.664 -13.555 6.648 1 91.5 207 TRP A CA 1
ATOM 1594 C C . TRP A 1 207 ? 16.156 -13.688 5.211 1 91.5 207 TRP A C 1
ATOM 1596 O O . TRP A 1 207 ? 16.469 -12.688 4.555 1 91.5 207 TRP A O 1
ATOM 1606 N N . LEU A 1 208 ? 16.281 -14.938 4.727 1 94.12 208 LEU A N 1
ATOM 1607 C CA . LEU A 1 208 ? 16.703 -15.242 3.361 1 94.12 208 LEU A CA 1
ATOM 1608 C C . LEU A 1 208 ? 15.812 -16.328 2.752 1 94.12 208 LEU A C 1
ATOM 1610 O O . LEU A 1 208 ? 15.438 -17.281 3.432 1 94.12 208 LEU A O 1
ATOM 1614 N N . TYR A 1 209 ? 15.445 -16.156 1.486 1 94.25 209 TYR A N 1
ATOM 1615 C CA . TYR A 1 209 ? 14.93 -17.281 0.705 1 94.25 209 TYR A CA 1
ATOM 1616 C C . TYR A 1 209 ? 16.047 -18.234 0.332 1 94.25 209 TYR A C 1
ATOM 1618 O O . TYR A 1 209 ? 16.984 -17.875 -0.396 1 94.25 209 TYR A O 1
ATOM 1626 N N . ASN A 1 210 ? 15.875 -19.453 0.647 1 93.19 210 ASN A N 1
ATOM 1627 C CA . ASN A 1 210 ? 17 -20.375 0.504 1 93.19 210 ASN A CA 1
ATOM 1628 C C . ASN A 1 210 ? 16.75 -21.391 -0.611 1 93.19 210 ASN A C 1
ATOM 1630 O O . ASN A 1 210 ? 17.453 -22.391 -0.701 1 93.19 210 ASN A O 1
ATOM 1634 N N . CYS A 1 211 ? 15.734 -21.203 -1.391 1 95.81 211 CYS A N 1
ATOM 1635 C CA . CYS A 1 211 ? 15.5 -22.141 -2.48 1 95.81 211 CYS A CA 1
ATOM 1636 C C . CYS A 1 211 ? 14.695 -21.484 -3.6 1 95.81 211 CYS A C 1
ATOM 1638 O O . CYS A 1 211 ? 13.789 -20.703 -3.336 1 95.81 211 CYS A O 1
ATOM 1640 N N . ASN A 1 212 ? 15.023 -21.766 -4.812 1 95.81 212 ASN A N 1
ATOM 1641 C CA . ASN A 1 212 ? 14.273 -21.344 -5.988 1 95.81 212 ASN A CA 1
ATOM 1642 C C . ASN A 1 212 ? 14.344 -22.375 -7.105 1 95.81 212 ASN A C 1
ATOM 1644 O O . ASN A 1 212 ? 14.242 -22.031 -8.281 1 95.81 212 ASN A O 1
ATOM 1648 N N . LYS A 1 213 ? 14.539 -23.578 -6.73 1 96 213 LYS A N 1
ATOM 1649 C CA . LYS A 1 213 ? 14.812 -24.641 -7.699 1 96 213 LYS A CA 1
ATOM 1650 C C . LYS A 1 213 ? 13.609 -24.891 -8.594 1 96 213 LYS A C 1
ATOM 1652 O O . LYS A 1 213 ? 13.758 -25.156 -9.789 1 96 213 LYS A O 1
ATOM 1657 N N . CYS A 1 214 ? 12.422 -24.859 -8.023 1 96.88 214 CYS A N 1
ATOM 1658 C CA . CYS A 1 214 ? 11.219 -25.094 -8.82 1 96.88 214 CYS A CA 1
ATOM 1659 C C . CYS A 1 214 ? 11.086 -24.062 -9.93 1 96.88 214 CYS A C 1
ATOM 1661 O O . CYS A 1 214 ? 10.438 -24.328 -10.945 1 96.88 214 CYS A O 1
ATOM 1663 N N . ARG A 1 215 ? 11.602 -22.906 -9.719 1 96 215 ARG A N 1
ATOM 1664 C CA . ARG A 1 215 ? 11.586 -21.844 -10.719 1 96 215 ARG A CA 1
ATOM 1665 C C . ARG A 1 215 ? 12.734 -22 -11.703 1 96 215 ARG A C 1
ATOM 1667 O O . ARG A 1 215 ? 12.516 -22.031 -12.922 1 96 215 ARG A O 1
ATOM 1674 N N . THR A 1 216 ? 13.938 -22.219 -11.234 1 96.12 216 THR A N 1
ATOM 1675 C CA . THR A 1 216 ? 15.133 -22.062 -12.055 1 96.12 216 THR A CA 1
ATOM 1676 C C . THR A 1 216 ? 15.367 -23.312 -12.898 1 96.12 216 THR A C 1
ATOM 1678 O O . THR A 1 216 ? 15.984 -23.234 -13.969 1 96.12 216 THR A O 1
ATOM 1681 N N . LEU A 1 217 ? 14.883 -24.484 -12.469 1 96.25 217 LEU A N 1
ATOM 1682 C CA . LEU A 1 217 ? 15.117 -25.719 -13.219 1 96.25 217 LEU A CA 1
ATOM 1683 C C . LEU A 1 217 ? 14.031 -25.922 -14.266 1 96.25 217 LEU A C 1
ATOM 1685 O O . LEU A 1 217 ? 14.18 -26.781 -15.148 1 96.25 217 LEU A O 1
ATOM 1689 N N . CYS A 1 218 ? 13.008 -25.203 -14.164 1 96.62 218 CYS A N 1
ATOM 1690 C CA . CYS A 1 218 ? 11.891 -25.344 -15.086 1 96.62 218 CYS A CA 1
ATOM 1691 C C . CYS A 1 218 ? 12.305 -24.969 -16.5 1 96.62 218 CYS A C 1
ATOM 1693 O O . CYS A 1 218 ? 12.891 -23.906 -16.734 1 96.62 218 CYS A O 1
ATOM 1695 N N . PRO A 1 219 ? 11.93 -25.828 -17.484 1 95.5 219 PRO A N 1
ATOM 1696 C CA . PRO A 1 219 ? 12.25 -25.5 -18.875 1 95.5 219 PRO A CA 1
ATOM 16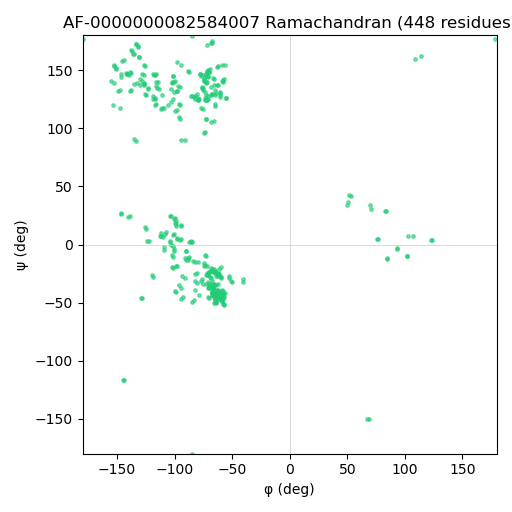97 C C . PRO A 1 219 ? 11.586 -24.203 -19.344 1 95.5 219 PRO A C 1
ATOM 1699 O O . PRO A 1 219 ? 12.039 -23.578 -20.297 1 95.5 219 PRO A O 1
ATOM 1702 N N . ASN A 1 220 ? 10.523 -23.781 -18.656 1 94.81 220 ASN A N 1
ATOM 1703 C CA . ASN A 1 220 ? 9.773 -22.594 -19.047 1 94.81 220 ASN A CA 1
ATOM 1704 C C . ASN A 1 220 ? 10.18 -21.375 -18.219 1 94.81 220 ASN A C 1
ATOM 1706 O O . ASN A 1 220 ? 9.453 -20.375 -18.156 1 94.81 220 ASN A O 1
ATOM 1710 N N . VAL A 1 221 ? 11.328 -21.391 -17.609 1 95.5 221 VAL A N 1
ATOM 1711 C CA . VAL A 1 221 ? 11.75 -20.344 -16.688 1 95.5 221 VAL A CA 1
ATOM 1712 C C . VAL A 1 221 ? 11.766 -19 -17.422 1 95.5 221 VAL A C 1
ATOM 1714 O O . VAL A 1 221 ? 11.352 -17.984 -16.875 1 95.5 221 VAL A O 1
ATOM 1717 N N . LEU A 1 222 ? 12.18 -18.938 -18.625 1 93.62 222 LEU A N 1
ATOM 1718 C CA . LEU A 1 222 ? 12.305 -17.703 -19.375 1 93.62 222 LEU A CA 1
ATOM 1719 C C . LEU A 1 222 ? 11.227 -17.609 -20.453 1 93.62 222 LEU A C 1
ATOM 1721 O O . LEU A 1 222 ? 11.297 -16.75 -21.344 1 93.62 222 LEU A O 1
ATOM 1725 N N . GLY A 1 223 ? 10.383 -18.422 -20.422 1 88.5 223 GLY A N 1
ATOM 1726 C CA . GLY A 1 223 ? 9.375 -18.484 -21.469 1 88.5 223 GLY A CA 1
ATOM 1727 C C . GLY A 1 223 ? 9.547 -19.688 -22.391 1 88.5 223 GLY A C 1
ATOM 1728 O O . GLY A 1 223 ? 10.492 -20.453 -22.25 1 88.5 223 GLY A O 1
ATOM 1729 N N . HIS A 1 224 ? 8.414 -20.078 -23.125 1 71.06 224 HIS A N 1
ATOM 1730 C CA . HIS A 1 224 ? 8.352 -21.234 -24.016 1 71.06 224 HIS A CA 1
ATOM 1731 C C . HIS A 1 224 ? 8.656 -20.828 -25.453 1 71.06 224 HIS A C 1
ATOM 1733 O O . HIS A 1 224 ? 7.91 -20.062 -26.062 1 71.06 224 HIS A O 1
ATOM 1739 N N . LYS A 1 225 ? 10.078 -20.906 -25.797 1 58.53 225 LYS A N 1
ATOM 1740 C CA . LYS A 1 225 ? 10.344 -20.766 -27.219 1 58.53 225 LYS A CA 1
ATOM 1741 C C . LYS A 1 225 ? 9.953 -22.031 -27.984 1 58.53 225 LYS A C 1
ATOM 1743 O O . LYS A 1 225 ? 10.383 -23.125 -27.625 1 58.53 225 LYS A O 1
ATOM 1748 N N . LYS A 1 226 ? 8.703 -22.156 -28.625 1 47.72 226 LYS A N 1
ATOM 1749 C CA . LYS A 1 226 ? 8.531 -23.281 -29.531 1 47.72 226 LYS A CA 1
ATOM 1750 C C . LYS A 1 226 ? 9.727 -23.438 -30.469 1 47.72 226 LYS A C 1
ATOM 1752 O O . LYS A 1 226 ? 10.273 -22.438 -30.938 1 47.72 226 LYS A O 1
ATOM 1757 N N . MET B 1 1 ? 12.523 30.828 -5.848 1 60.47 1 MET B N 1
ATOM 1758 C CA . MET B 1 1 ? 11.711 29.688 -6.23 1 60.47 1 MET B CA 1
ATOM 1759 C C . MET B 1 1 ? 10.227 29.953 -5.965 1 60.47 1 MET B C 1
ATOM 1761 O O . MET B 1 1 ? 9.867 30.469 -4.906 1 60.47 1 MET B O 1
ATOM 1765 N N . ASN B 1 2 ? 9.398 29.766 -7.074 1 81.44 2 ASN B N 1
ATOM 1766 C CA . ASN B 1 2 ? 7.969 30.047 -7.094 1 81.44 2 ASN B CA 1
ATOM 1767 C C . ASN B 1 2 ? 7.164 28.922 -6.453 1 81.44 2 ASN B C 1
ATOM 1769 O O . ASN B 1 2 ? 7.508 27.75 -6.594 1 81.44 2 ASN B O 1
ATOM 1773 N N . SER B 1 3 ? 6.336 29.281 -5.43 1 86.5 3 SER B N 1
ATOM 1774 C CA . SER B 1 3 ? 5.434 28.359 -4.75 1 86.5 3 SER B CA 1
ATOM 1775 C C . SER B 1 3 ? 4.766 27.406 -5.742 1 86.5 3 SER B C 1
ATOM 1777 O O . SER B 1 3 ? 4.625 26.219 -5.469 1 86.5 3 SER B O 1
ATOM 1779 N N . ASN B 1 4 ? 4.605 27.859 -6.867 1 90.81 4 ASN B N 1
ATOM 1780 C CA . ASN B 1 4 ? 3.914 27.078 -7.887 1 90.81 4 ASN B CA 1
ATOM 1781 C C . ASN B 1 4 ? 4.801 25.953 -8.43 1 90.81 4 ASN B C 1
ATOM 1783 O O . ASN B 1 4 ? 4.309 24.891 -8.789 1 90.81 4 ASN B O 1
ATOM 1787 N N . GLU B 1 5 ? 6.035 26.234 -8.492 1 91.94 5 GLU B N 1
ATOM 1788 C CA . GLU B 1 5 ? 6.969 25.234 -8.992 1 91.94 5 GLU B CA 1
ATOM 1789 C C . GLU B 1 5 ? 7.059 24.047 -8.047 1 91.94 5 GLU B C 1
ATOM 1791 O O . GLU B 1 5 ? 7.051 22.891 -8.484 1 91.94 5 GLU B O 1
ATOM 1796 N N . ILE B 1 6 ? 7.109 24.344 -6.777 1 94.19 6 ILE B N 1
ATOM 1797 C CA . ILE B 1 6 ? 7.176 23.297 -5.77 1 94.19 6 ILE B CA 1
ATOM 1798 C C . ILE B 1 6 ? 5.906 22.453 -5.82 1 94.19 6 ILE B C 1
ATOM 1800 O O . ILE B 1 6 ? 5.973 21.219 -5.855 1 94.19 6 ILE B O 1
ATOM 1804 N N . LYS B 1 7 ? 4.832 23.078 -5.914 1 96.31 7 LYS B N 1
ATOM 1805 C CA . LYS B 1 7 ? 3.545 22.391 -5.922 1 96.31 7 LYS B CA 1
ATOM 1806 C C . LYS B 1 7 ? 3.379 21.547 -7.18 1 96.31 7 LYS B C 1
ATOM 1808 O O . LYS B 1 7 ? 2.914 20.406 -7.109 1 96.31 7 LYS B O 1
ATOM 1813 N N . SER B 1 8 ? 3.783 22.125 -8.32 1 96.62 8 SER B N 1
ATOM 1814 C CA . SER B 1 8 ? 3.691 21.391 -9.578 1 96.62 8 SER B CA 1
ATOM 1815 C C . SER B 1 8 ? 4.508 20.109 -9.523 1 96.62 8 SER B C 1
ATOM 1817 O O . SER B 1 8 ? 4.059 19.062 -10 1 96.62 8 SER B O 1
ATOM 1819 N N . PHE B 1 9 ? 5.699 20.219 -8.969 1 97.25 9 PHE B N 1
ATOM 1820 C CA . PHE B 1 9 ? 6.562 19.047 -8.867 1 97.25 9 PHE B CA 1
ATOM 1821 C C . PHE B 1 9 ? 5.93 17.984 -7.965 1 97.25 9 PHE B C 1
ATOM 1823 O O . PHE B 1 9 ? 5.953 16.797 -8.289 1 97.25 9 PHE B O 1
ATOM 1830 N N . LEU B 1 10 ? 5.352 18.359 -6.844 1 98.19 10 LEU B N 1
ATOM 1831 C CA . LEU B 1 10 ? 4.672 17.453 -5.93 1 98.19 10 LEU B CA 1
ATOM 1832 C C . LEU B 1 10 ? 3.5 16.766 -6.617 1 98.19 10 LEU B C 1
ATOM 1834 O O . LEU B 1 10 ? 3.301 15.555 -6.449 1 98.19 10 LEU B O 1
ATOM 1838 N N . TYR B 1 11 ? 2.75 17.5 -7.398 1 97.75 11 TYR B N 1
ATOM 1839 C CA . TYR B 1 11 ? 1.623 16.938 -8.133 1 97.75 11 TYR B CA 1
ATOM 1840 C C . TYR B 1 11 ? 2.098 15.922 -9.164 1 97.75 11 TYR B C 1
ATOM 1842 O O . TYR B 1 11 ? 1.493 14.859 -9.328 1 97.75 11 TYR B O 1
ATOM 1850 N N . ASP B 1 12 ? 3.227 16.25 -9.812 1 97.25 12 ASP B N 1
ATOM 1851 C CA . ASP B 1 12 ? 3.789 15.359 -10.812 1 97.25 12 ASP B CA 1
ATOM 1852 C C . ASP B 1 12 ? 4.215 14.031 -10.188 1 97.25 12 ASP B C 1
ATOM 1854 O O . ASP B 1 12 ? 4.203 12.992 -10.852 1 97.25 12 ASP B O 1
ATOM 1858 N N . LEU B 1 13 ? 4.508 14.078 -8.914 1 97.56 13 LEU B N 1
ATOM 1859 C CA . LEU B 1 13 ? 4.977 12.875 -8.227 1 97.56 13 LEU B CA 1
ATOM 1860 C C . LEU B 1 13 ? 3.809 12.102 -7.625 1 97.56 13 LEU B C 1
ATOM 1862 O O . LEU B 1 13 ? 3.988 10.992 -7.121 1 97.56 13 LEU B O 1
ATOM 1866 N N . GLY B 1 14 ? 2.623 12.719 -7.598 1 97.12 14 GLY B N 1
ATOM 1867 C CA . GLY B 1 14 ? 1.47 11.93 -7.199 1 97.12 14 GLY B CA 1
ATOM 1868 C C . GLY B 1 14 ? 0.726 12.516 -6.016 1 97.12 14 GLY B C 1
ATOM 1869 O O . GLY B 1 14 ? -0.232 11.914 -5.52 1 97.12 14 GLY B O 1
ATOM 1870 N N . ALA B 1 15 ? 1.137 13.695 -5.516 1 98.5 15 ALA B N 1
ATOM 1871 C CA . ALA B 1 15 ? 0.361 14.359 -4.473 1 98.5 15 ALA B CA 1
ATOM 1872 C C . ALA B 1 15 ? -0.998 14.812 -5.004 1 98.5 15 ALA B C 1
ATOM 1874 O O . ALA B 1 15 ? -1.109 15.242 -6.152 1 98.5 15 ALA B O 1
ATOM 1875 N N . ASP B 1 16 ? -2.018 14.711 -4.129 1 98.19 16 ASP B N 1
ATOM 1876 C CA . ASP B 1 16 ? -3.359 15.094 -4.551 1 98.19 16 ASP B CA 1
ATOM 1877 C C . ASP B 1 16 ? -3.654 16.547 -4.184 1 98.19 16 ASP B C 1
ATOM 1879 O O . ASP B 1 16 ? -4.492 17.203 -4.816 1 98.19 16 ASP B O 1
ATOM 1883 N N . ILE B 1 17 ? -3.029 17.062 -3.158 1 98.19 17 ILE B N 1
ATOM 1884 C CA . ILE B 1 17 ? -3.158 18.438 -2.729 1 98.19 17 ILE B CA 1
ATOM 1885 C C . ILE B 1 17 ? -1.871 18.891 -2.041 1 98.19 17 ILE B C 1
ATOM 1887 O O . ILE B 1 17 ? -1.136 18.078 -1.488 1 98.19 17 ILE B O 1
ATOM 1891 N N . CYS B 1 18 ? -1.6 20.109 -2.121 1 98.38 18 CYS B N 1
ATOM 1892 C CA . CYS B 1 18 ? -0.424 20.703 -1.491 1 98.38 18 CYS B CA 1
ATOM 1893 C C . CYS B 1 18 ? -0.711 22.125 -1.017 1 98.38 18 CYS B C 1
ATOM 1895 O O . CYS B 1 18 ? -1.515 22.828 -1.623 1 98.38 18 CYS B O 1
ATOM 1897 N N . GLY B 1 19 ? -0.146 22.484 0.075 1 98.56 19 GLY B N 1
ATOM 1898 C CA . GLY B 1 19 ? -0.199 23.828 0.625 1 98.56 19 GLY B CA 1
ATOM 1899 C C . GLY B 1 19 ? 1.088 24.234 1.313 1 98.56 19 GLY B C 1
ATOM 1900 O O . GLY B 1 19 ? 1.893 23.391 1.699 1 98.56 19 GLY B O 1
ATOM 1901 N N . ILE B 1 20 ? 1.239 25.531 1.415 1 98.62 20 ILE B N 1
ATOM 1902 C CA . ILE B 1 20 ? 2.443 26.078 2.033 1 98.62 20 ILE B CA 1
ATOM 1903 C C . ILE B 1 20 ? 2.061 26.984 3.207 1 98.62 20 ILE B C 1
ATOM 1905 O O . ILE B 1 20 ? 1.139 27.797 3.102 1 98.62 20 ILE B O 1
ATOM 1909 N N . ALA B 1 21 ? 2.744 26.797 4.309 1 98.69 21 ALA B N 1
ATOM 1910 C CA . ALA B 1 21 ? 2.578 27.641 5.488 1 98.69 21 ALA B CA 1
ATOM 1911 C C . ALA B 1 21 ? 3.869 28.391 5.82 1 98.69 21 ALA B C 1
ATOM 1913 O O . ALA B 1 21 ? 4.922 27.766 6.004 1 98.69 21 ALA B O 1
ATOM 1914 N N . PRO B 1 22 ? 3.771 29.719 5.93 1 98.31 22 PRO B N 1
ATOM 1915 C CA . PRO B 1 22 ? 4.938 30.438 6.449 1 98.31 22 PRO B CA 1
ATOM 1916 C C . PRO B 1 22 ? 5.285 30.047 7.879 1 98.31 22 PRO B C 1
ATOM 1918 O O . PRO B 1 22 ? 4.398 29.672 8.656 1 98.31 22 PRO B O 1
ATOM 1921 N N . ILE B 1 23 ? 6.508 30.188 8.172 1 98.38 23 ILE B N 1
ATOM 1922 C CA . ILE B 1 23 ? 7.035 29.703 9.445 1 98.38 23 ILE B CA 1
ATOM 1923 C C . ILE B 1 23 ? 6.344 30.438 10.602 1 98.38 23 ILE B C 1
ATOM 1925 O O . ILE B 1 23 ? 6.184 29.875 11.688 1 98.38 23 ILE B O 1
ATOM 1929 N N . GLU B 1 24 ? 5.836 31.609 10.398 1 98 24 GLU B N 1
ATOM 1930 C CA . GLU B 1 24 ? 5.219 32.438 11.43 1 98 24 GLU B CA 1
ATOM 1931 C C . GLU B 1 24 ? 3.916 31.812 11.93 1 98 24 GLU B C 1
ATOM 1933 O O . GLU B 1 24 ? 3.484 32.094 13.055 1 98 24 GLU B O 1
ATOM 1938 N N . ARG B 1 25 ? 3.328 30.969 11.109 1 98.44 25 ARG B N 1
ATOM 1939 C CA . ARG B 1 25 ? 2.062 30.344 11.492 1 98.44 25 ARG B CA 1
ATOM 1940 C C . ARG B 1 25 ? 2.275 29.281 12.555 1 98.44 25 ARG B C 1
ATOM 1942 O O . ARG B 1 25 ? 1.312 28.781 13.148 1 98.44 25 ARG B O 1
ATOM 1949 N N . PHE B 1 26 ? 3.516 28.953 12.82 1 98.5 26 PHE B N 1
ATOM 1950 C CA . PHE B 1 26 ? 3.812 27.875 13.766 1 98.5 26 PHE B CA 1
ATOM 1951 C C . PHE B 1 26 ? 4.199 28.453 15.125 1 98.5 26 PHE B C 1
ATOM 1953 O O . PHE B 1 26 ? 4.84 27.781 15.93 1 98.5 26 PHE B O 1
ATOM 1960 N N . LYS B 1 27 ? 3.816 29.672 15.445 1 96.81 27 LYS B N 1
ATOM 1961 C CA . LYS B 1 27 ? 4.199 30.359 16.672 1 96.81 27 LYS B CA 1
ATOM 1962 C C . LYS B 1 27 ? 3.674 29.625 17.906 1 96.81 27 LYS B C 1
ATOM 1964 O O . LYS B 1 27 ? 4.273 29.703 18.984 1 96.81 27 LYS B O 1
ATOM 1969 N N . ASN B 1 28 ? 2.555 28.891 17.75 1 95.31 28 ASN B N 1
ATOM 1970 C CA . ASN B 1 28 ? 1.94 28.234 18.906 1 95.31 28 ASN B CA 1
ATOM 1971 C C . ASN B 1 28 ? 2.307 26.75 18.953 1 95.31 28 ASN B C 1
ATOM 1973 O O . ASN B 1 28 ? 1.683 25.984 19.688 1 95.31 28 ASN B O 1
ATOM 1977 N N . ALA B 1 29 ? 3.213 26.297 18.125 1 95.06 29 ALA B N 1
ATOM 1978 C CA . ALA B 1 29 ? 3.666 24.906 18.203 1 95.06 29 ALA B CA 1
ATOM 1979 C C . ALA B 1 29 ? 4.207 24.578 19.578 1 95.06 29 ALA B C 1
ATOM 1981 O O . ALA B 1 29 ? 4.875 25.406 20.203 1 95.06 29 ALA B O 1
ATOM 1982 N N . PRO B 1 30 ? 3.963 23.359 20.109 1 91.88 30 PRO B N 1
ATOM 1983 C CA . PRO B 1 30 ? 4.527 22.984 21.406 1 91.88 30 PRO B CA 1
ATOM 1984 C C . PRO B 1 30 ? 6.051 23.047 21.422 1 91.88 30 PRO B C 1
ATOM 1986 O O . PRO B 1 30 ? 6.695 22.906 20.391 1 91.88 30 PRO B O 1
ATOM 1989 N N . GLU B 1 31 ? 6.562 23.234 22.609 1 90.81 31 GLU B N 1
ATOM 1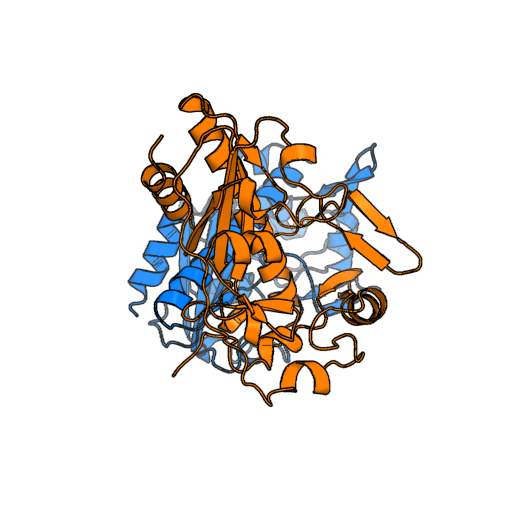990 C CA . GLU B 1 31 ? 8.016 23.281 22.781 1 90.81 31 GLU B CA 1
ATOM 1991 C C . GLU B 1 31 ? 8.664 22.016 22.234 1 90.81 31 GLU B C 1
ATOM 1993 O O . GLU B 1 31 ? 8.219 20.906 22.531 1 90.81 31 GLU B O 1
ATOM 1998 N N . GLY B 1 32 ? 9.594 22.188 21.391 1 91.25 32 GLY B N 1
ATOM 1999 C CA . GLY B 1 32 ? 10.312 21.047 20.859 1 91.25 32 GLY B CA 1
ATOM 2000 C C . GLY B 1 32 ? 9.727 20.531 19.547 1 91.25 32 GLY B C 1
ATOM 2001 O O . GLY B 1 32 ? 10.305 19.656 18.906 1 91.25 32 GLY B O 1
ATOM 2002 N N . PHE B 1 33 ? 8.617 21.156 19.125 1 92.44 33 PHE B N 1
ATOM 2003 C CA . PHE B 1 33 ? 7.945 20.625 17.953 1 92.44 33 PHE B CA 1
ATOM 2004 C C . PHE B 1 33 ? 7.75 21.703 16.891 1 92.44 33 PHE B C 1
ATOM 2006 O O . PHE B 1 33 ? 6.941 21.547 15.977 1 92.44 33 PHE B O 1
ATOM 2013 N N . HIS B 1 34 ? 8.5 22.797 17.094 1 97.25 34 HIS B N 1
ATOM 2014 C CA . HIS B 1 34 ? 8.523 23.844 16.078 1 97.25 34 HIS B CA 1
ATOM 2015 C C . HIS B 1 34 ? 9.359 23.422 14.875 1 97.25 34 HIS B C 1
ATOM 2017 O O . HIS B 1 34 ? 10.422 22.828 15.031 1 97.25 34 HIS B O 1
ATOM 2023 N N . PRO B 1 35 ? 8.938 23.734 13.641 1 98.5 35 PRO B N 1
ATOM 2024 C CA . PRO B 1 35 ? 9.75 23.375 12.477 1 98.5 35 PRO B CA 1
ATOM 2025 C C . PRO B 1 35 ? 11.203 23.828 12.602 1 98.5 35 PRO B C 1
ATOM 2027 O O . PRO B 1 35 ? 12.109 23.125 12.133 1 98.5 35 PRO B O 1
ATOM 2030 N N . LYS B 1 36 ? 11.461 24.906 13.258 1 98.25 36 LYS B N 1
ATOM 2031 C CA . LYS B 1 36 ? 12.812 25.453 13.383 1 98.25 36 LYS B CA 1
ATOM 2032 C C . LYS B 1 36 ? 13.641 24.625 14.367 1 98.25 36 LYS B C 1
ATOM 2034 O O . LYS B 1 36 ? 14.867 24.75 14.406 1 98.25 36 LYS B O 1
ATOM 2039 N N . ASP B 1 37 ? 13 23.828 15.211 1 97.06 37 ASP B N 1
ATOM 2040 C CA . ASP B 1 37 ? 13.742 22.891 16.062 1 97.06 37 ASP B CA 1
ATOM 2041 C C . ASP B 1 37 ? 14.375 21.781 15.227 1 97.06 37 ASP B C 1
ATOM 2043 O O . ASP B 1 37 ? 15.344 21.156 15.656 1 97.06 37 ASP B O 1
ATOM 2047 N N . ILE B 1 38 ? 13.828 21.531 14.055 1 96.94 38 ILE B N 1
ATOM 2048 C CA . ILE B 1 38 ? 14.312 20.5 13.133 1 96.94 38 ILE B CA 1
ATOM 2049 C C . ILE B 1 38 ? 15.273 21.125 12.125 1 96.94 38 ILE B C 1
ATOM 2051 O O . ILE B 1 38 ? 16.359 20.578 11.867 1 96.94 38 ILE B O 1
ATOM 2055 N N . PHE B 1 39 ? 14.883 22.203 11.578 1 98.44 39 PHE B N 1
ATOM 2056 C CA . PHE B 1 39 ? 15.602 22.922 10.539 1 98.44 39 PHE B CA 1
ATOM 2057 C C . PHE B 1 39 ? 15.664 24.406 10.844 1 98.44 39 PHE B C 1
ATOM 2059 O O . PHE B 1 39 ? 14.797 25.172 10.406 1 98.44 39 PHE B O 1
ATOM 2066 N N . PRO B 1 40 ? 16.672 24.875 11.555 1 98.56 40 PRO B N 1
ATOM 2067 C CA . PRO B 1 40 ? 16.75 26.25 12.031 1 98.56 40 PRO B CA 1
ATOM 2068 C C . PRO B 1 40 ? 16.562 27.281 10.914 1 98.56 40 PRO B C 1
ATOM 2070 O O . PRO B 1 40 ? 16.031 28.359 11.156 1 98.56 40 PRO B O 1
ATOM 2073 N N . GLU B 1 41 ? 16.922 26.953 9.68 1 98.56 41 GLU B N 1
ATOM 2074 C CA . GLU B 1 41 ? 16.844 27.875 8.547 1 98.56 41 GLU B CA 1
ATOM 2075 C C . GLU B 1 41 ? 15.445 27.859 7.93 1 98.56 41 GLU B C 1
ATOM 2077 O O . GLU B 1 41 ? 15.172 28.609 6.988 1 98.56 41 GLU B O 1
ATOM 2082 N N . CYS B 1 42 ? 14.539 27.094 8.5 1 98.56 42 CYS B N 1
ATOM 2083 C CA . CYS B 1 42 ? 13.219 26.906 7.902 1 98.56 42 CYS B CA 1
ATOM 2084 C C . CYS B 1 42 ? 12.477 28.234 7.785 1 98.56 42 CYS B C 1
ATOM 2086 O O . CYS B 1 42 ? 12.375 28.984 8.758 1 98.56 42 CYS B O 1
ATOM 2088 N N . LYS B 1 43 ? 11.961 28.5 6.617 1 98.56 43 LYS B N 1
ATOM 2089 C CA . LYS B 1 43 ? 11.164 29.703 6.38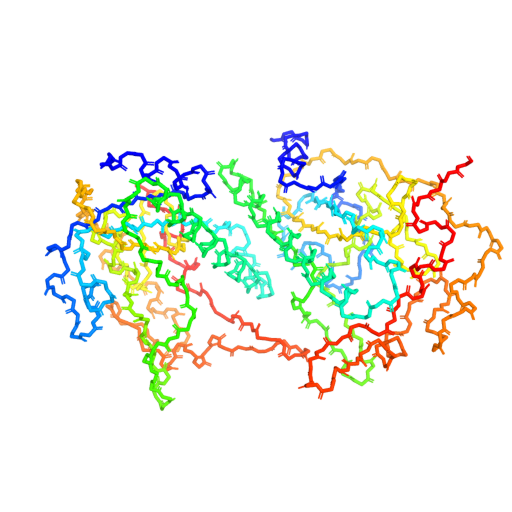7 1 98.56 43 LYS B CA 1
ATOM 2090 C C . LYS B 1 43 ? 9.742 29.344 5.961 1 98.56 43 LYS B C 1
ATOM 2092 O O . LYS B 1 43 ? 8.82 30.156 6.117 1 98.56 43 LYS B O 1
ATOM 2097 N N . SER B 1 44 ? 9.594 28.188 5.328 1 98.56 44 SER B N 1
ATOM 2098 C CA . SER B 1 44 ? 8.289 27.719 4.879 1 98.56 44 SER B CA 1
ATOM 2099 C C . SER B 1 44 ? 8.125 26.219 5.109 1 98.56 44 SER B C 1
ATOM 2101 O O . SER B 1 44 ? 9.102 25.469 5.039 1 98.56 44 SER B O 1
ATOM 2103 N N . VAL B 1 45 ? 6.902 25.844 5.406 1 98.81 45 VAL B N 1
ATOM 2104 C CA . VAL B 1 45 ? 6.535 24.438 5.535 1 98.81 45 VAL B CA 1
ATOM 2105 C C . VAL B 1 45 ? 5.605 24.031 4.395 1 98.81 45 VAL B C 1
ATOM 2107 O O . VAL B 1 45 ? 4.523 24.609 4.234 1 98.81 45 VAL B O 1
ATOM 2110 N N . VAL B 1 46 ? 6.082 23.125 3.607 1 98.81 46 VAL B N 1
ATOM 2111 C CA . VAL B 1 46 ? 5.281 22.594 2.512 1 98.81 46 VAL B CA 1
ATOM 2112 C C . VAL B 1 46 ? 4.598 21.297 2.955 1 98.81 46 VAL B C 1
ATOM 2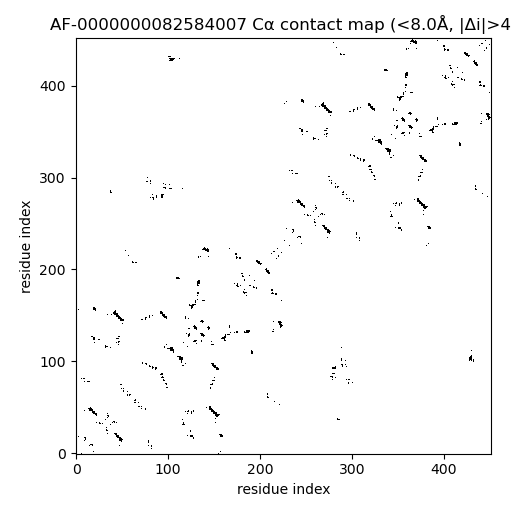114 O O . VAL B 1 46 ? 5.266 20.344 3.363 1 98.81 46 VAL B O 1
ATOM 2117 N N . VAL B 1 47 ? 3.271 21.312 2.912 1 98.88 47 VAL B N 1
ATOM 2118 C CA . VAL B 1 47 ? 2.5 20.125 3.287 1 98.88 47 VAL B CA 1
ATOM 2119 C C . VAL B 1 47 ? 1.749 19.594 2.072 1 98.88 47 VAL B C 1
ATOM 2121 O O . VAL B 1 47 ? 1.198 20.359 1.283 1 98.88 47 VAL B O 1
ATOM 2124 N N . PHE B 1 48 ? 1.782 18.297 1.867 1 98.81 48 PHE B N 1
ATOM 2125 C CA . PHE B 1 48 ? 1.043 17.656 0.787 1 98.81 48 PHE B CA 1
ATOM 2126 C C . PHE B 1 48 ? 0.339 16.406 1.284 1 98.81 48 PHE B C 1
ATOM 2128 O O . PHE B 1 48 ? 0.585 15.945 2.402 1 98.81 48 PHE B O 1
ATOM 2135 N N . ALA B 1 49 ? -0.622 15.961 0.458 1 98.75 49 ALA B N 1
ATOM 2136 C CA . ALA B 1 49 ? -1.382 14.781 0.875 1 98.75 49 ALA B CA 1
ATOM 2137 C C . ALA B 1 49 ? -1.666 13.867 -0.312 1 98.75 49 ALA B C 1
ATOM 2139 O O . ALA B 1 49 ? -1.694 14.312 -1.46 1 98.75 49 ALA B O 1
ATOM 2140 N N . LYS B 1 50 ? -1.685 12.641 -0.013 1 98.12 50 LYS B N 1
ATOM 2141 C CA . LYS B 1 50 ? -2.25 11.633 -0.906 1 98.12 50 LYS B CA 1
ATOM 2142 C C . LYS B 1 50 ? -3.533 11.047 -0.328 1 98.12 50 LYS B C 1
ATOM 2144 O O . LYS B 1 50 ? -3.598 10.727 0.862 1 98.12 50 LYS B O 1
ATOM 2149 N N . ARG B 1 51 ? -4.547 11.055 -1.133 1 97.25 51 ARG B N 1
ATOM 2150 C CA . ARG B 1 51 ? -5.805 10.445 -0.708 1 97.25 51 ARG B CA 1
ATOM 2151 C C . ARG B 1 51 ? -5.789 8.938 -0.923 1 97.25 51 ARG B C 1
ATOM 2153 O O . ARG B 1 51 ? -5.488 8.469 -2.021 1 97.25 51 ARG B O 1
ATOM 2160 N N . ALA B 1 52 ? -6.094 8.188 0.102 1 97.12 52 ALA B N 1
ATOM 2161 C CA . ALA B 1 52 ? -6.199 6.734 -0.018 1 97.12 52 ALA B CA 1
ATOM 2162 C C . ALA B 1 52 ? -7.434 6.34 -0.824 1 97.12 52 ALA B C 1
ATOM 2164 O O . ALA B 1 52 ? -8.445 7.047 -0.808 1 97.12 52 ALA B O 1
ATOM 2165 N N . PRO B 1 53 ? -7.371 5.246 -1.5 1 97 53 PRO B N 1
ATOM 2166 C CA . PRO B 1 53 ? -8.547 4.809 -2.26 1 97 53 PRO B CA 1
ATOM 2167 C C . PRO B 1 53 ? -9.711 4.402 -1.363 1 97 53 PRO B C 1
ATOM 2169 O O . PRO B 1 53 ? -9.562 3.523 -0.511 1 97 53 PRO B O 1
ATOM 2172 N N . SER B 1 54 ? -10.844 4.949 -1.669 1 95.69 54 SER B N 1
ATOM 2173 C CA . SER B 1 54 ? -11.977 4.863 -0.752 1 95.69 54 SER B CA 1
ATOM 2174 C C . SER B 1 54 ? -12.477 3.43 -0.615 1 95.69 54 SER B C 1
ATOM 2176 O O . SER B 1 54 ? -12.727 2.955 0.496 1 95.69 54 SER B O 1
ATOM 2178 N N . ALA B 1 55 ? -12.609 2.691 -1.725 1 96.12 55 ALA B N 1
ATOM 2179 C CA . ALA B 1 55 ? -13.148 1.334 -1.663 1 96.12 55 ALA B CA 1
ATOM 2180 C C . ALA B 1 55 ? -12.242 0.425 -0.832 1 96.12 55 ALA B C 1
ATOM 2182 O O . ALA B 1 55 ? -12.734 -0.412 -0.068 1 96.12 55 ALA B O 1
ATOM 2183 N N . SER B 1 56 ? -10.938 0.588 -0.991 1 96.75 56 SER B N 1
ATOM 2184 C CA . SER B 1 56 ? -10 -0.186 -0.179 1 96.75 56 SER B CA 1
ATOM 2185 C C . SER B 1 56 ? -10.172 0.127 1.304 1 96.75 56 SER B C 1
ATOM 2187 O O . SER B 1 56 ? -10.242 -0.784 2.133 1 96.75 56 SER B O 1
ATOM 2189 N N . MET B 1 57 ? -10.312 1.376 1.577 1 95.5 57 MET B N 1
ATOM 2190 C CA . MET B 1 57 ? -10.398 1.836 2.961 1 95.5 57 MET B CA 1
ATOM 2191 C C . MET B 1 57 ? -11.719 1.423 3.592 1 95.5 57 MET B C 1
ATOM 2193 O O . MET B 1 57 ? -11.789 1.191 4.801 1 95.5 57 MET B O 1
ATOM 2197 N N . LEU B 1 58 ? -12.719 1.234 2.762 1 94.62 58 LEU B N 1
ATOM 2198 C CA . LEU B 1 58 ? -14.07 0.983 3.26 1 94.62 58 LEU B CA 1
ATOM 2199 C C . LEU B 1 58 ? -14.43 -0.494 3.139 1 94.62 58 LEU B C 1
ATOM 2201 O O . LEU B 1 58 ? -15.516 -0.91 3.549 1 94.62 58 LEU B O 1
ATOM 2205 N N . SER B 1 59 ? -13.586 -1.378 2.625 1 91.12 59 SER B N 1
ATOM 2206 C CA . SER B 1 59 ? -13.891 -2.775 2.332 1 91.12 59 SER B CA 1
ATOM 2207 C C . SER B 1 59 ? -14.133 -3.57 3.609 1 91.12 59 SER B C 1
ATOM 2209 O O . SER B 1 59 ? -14.719 -4.652 3.572 1 91.12 59 SER B O 1
ATOM 2211 N N . GLY B 1 60 ? -13.656 -3.129 4.777 1 90.62 60 GLY B N 1
ATOM 2212 C CA . GLY B 1 60 ? -13.805 -3.844 6.035 1 90.62 60 GLY B CA 1
ATOM 2213 C C . GLY B 1 60 ? -12.742 -4.898 6.254 1 90.62 60 GLY B C 1
ATOM 2214 O O . GLY B 1 60 ? -12.633 -5.469 7.34 1 90.62 60 GLY B O 1
ATOM 2215 N N . ASN B 1 61 ? -11.992 -5.215 5.238 1 92.81 61 ASN B N 1
ATOM 2216 C CA . ASN B 1 61 ? -10.906 -6.184 5.355 1 92.81 61 ASN B CA 1
ATOM 2217 C C . ASN B 1 61 ? -9.656 -5.555 5.969 1 92.81 61 ASN B C 1
ATOM 2219 O O . ASN B 1 61 ? -9.086 -4.621 5.406 1 92.81 61 ASN B O 1
ATOM 2223 N N . ARG B 1 62 ? -9.164 -6.164 7.062 1 93.38 62 ARG B N 1
ATOM 2224 C CA . ARG B 1 62 ? -8.094 -5.539 7.832 1 93.38 62 ARG B CA 1
ATOM 2225 C C . ARG B 1 62 ? -6.754 -5.684 7.121 1 93.38 62 ARG B C 1
ATOM 2227 O O . ARG B 1 62 ? -5.875 -4.836 7.266 1 93.38 62 ARG B O 1
ATOM 2234 N N . VAL B 1 63 ? -6.625 -6.73 6.387 1 94.19 63 VAL B N 1
ATOM 2235 C CA . VAL B 1 63 ? -5.41 -6.922 5.605 1 94.19 63 VAL B CA 1
ATOM 2236 C C . VAL B 1 63 ? -5.305 -5.832 4.539 1 94.19 63 VAL B C 1
ATOM 2238 O O . VAL B 1 63 ? -4.25 -5.211 4.383 1 94.19 63 VAL B O 1
ATOM 2241 N N . VAL B 1 64 ? -6.426 -5.586 3.869 1 95.75 64 VAL B N 1
ATOM 2242 C CA . VAL B 1 64 ? -6.477 -4.547 2.846 1 95.75 64 VAL B CA 1
ATOM 2243 C C . VAL B 1 64 ? -6.207 -3.186 3.48 1 95.75 64 VAL B C 1
ATOM 2245 O O . VAL B 1 64 ? -5.355 -2.432 3.004 1 95.75 64 VAL B O 1
ATOM 2248 N N . TYR B 1 65 ? -6.891 -2.922 4.582 1 96.06 65 TYR B N 1
ATOM 2249 C CA . TYR B 1 65 ? -6.734 -1.643 5.266 1 96.06 65 TYR B CA 1
ATOM 2250 C C . TYR B 1 65 ? -5.285 -1.415 5.676 1 96.06 65 TYR B C 1
ATOM 2252 O O . TYR B 1 65 ? -4.734 -0.333 5.457 1 96.06 65 TYR B O 1
ATOM 2260 N N . THR B 1 66 ? -4.684 -2.424 6.195 1 96.31 66 THR B N 1
ATOM 2261 C CA . THR B 1 66 ? -3.305 -2.344 6.66 1 96.31 66 THR B CA 1
ATOM 2262 C C . THR B 1 66 ? -2.355 -2.092 5.492 1 96.31 66 THR B C 1
ATOM 2264 O O . THR B 1 66 ? -1.515 -1.191 5.551 1 96.31 66 THR B O 1
ATOM 2267 N N . GLN B 1 67 ? -2.52 -2.809 4.488 1 96.31 67 GLN B N 1
ATOM 2268 C CA . GLN B 1 67 ? -1.578 -2.713 3.377 1 96.31 67 GLN B CA 1
ATOM 2269 C C . GLN B 1 67 ? -1.732 -1.389 2.637 1 96.31 67 GLN B C 1
ATOM 2271 O O . GLN B 1 67 ? -0.751 -0.83 2.143 1 96.31 67 GLN B O 1
ATOM 2276 N N . VAL B 1 68 ? -2.943 -0.896 2.479 1 97.12 68 VAL B N 1
ATOM 2277 C CA . VAL B 1 68 ? -3.15 0.411 1.864 1 97.12 68 VAL B CA 1
ATOM 2278 C C . VAL B 1 68 ? -2.424 1.483 2.674 1 97.12 68 VAL B C 1
ATOM 2280 O O . VAL B 1 68 ? -1.736 2.338 2.109 1 97.12 68 VAL B O 1
ATOM 2283 N N . ASN B 1 69 ? -2.58 1.437 3.982 1 96.44 69 ASN B N 1
ATOM 2284 C CA . ASN B 1 69 ? -1.889 2.396 4.836 1 96.44 69 ASN B CA 1
ATOM 2285 C C . ASN B 1 69 ? -0.377 2.338 4.637 1 96.44 69 ASN B C 1
ATOM 2287 O O . ASN B 1 69 ? 0.26 3.359 4.375 1 96.44 69 ASN B O 1
ATOM 2291 N N . ILE B 1 70 ? 0.158 1.17 4.715 1 96.25 70 ILE B N 1
ATOM 2292 C CA . ILE B 1 70 ? 1.598 0.974 4.578 1 96.25 70 ILE B CA 1
ATOM 2293 C C . ILE B 1 70 ? 2.066 1.507 3.227 1 96.25 70 ILE B C 1
ATOM 2295 O O . ILE B 1 70 ? 3.062 2.23 3.148 1 96.25 70 ILE B O 1
ATOM 2299 N N . SER B 1 71 ? 1.34 1.148 2.227 1 97.5 71 SER B N 1
ATOM 2300 C CA . SER B 1 71 ? 1.722 1.535 0.872 1 97.5 71 SER B CA 1
ATOM 2301 C C . SER B 1 71 ? 1.643 3.047 0.685 1 97.5 71 SER B C 1
ATOM 2303 O O . SER B 1 71 ? 2.506 3.643 0.039 1 97.5 71 SER B O 1
ATOM 2305 N N . ILE B 1 72 ? 0.66 3.68 1.198 1 98.12 72 ILE B N 1
ATOM 2306 C CA . ILE B 1 72 ? 0.49 5.121 1.05 1 98.12 72 ILE B CA 1
ATOM 2307 C C . ILE B 1 72 ? 1.595 5.852 1.812 1 98.12 72 ILE B C 1
ATOM 2309 O O . ILE B 1 72 ? 2.143 6.84 1.322 1 98.12 72 ILE B O 1
ATOM 2313 N N . PHE B 1 73 ? 1.943 5.391 3.002 1 97.88 73 PHE B N 1
ATOM 2314 C CA . PHE B 1 73 ? 3.037 6.004 3.744 1 97.88 73 PHE B CA 1
ATOM 2315 C C . PHE B 1 73 ? 4.34 5.926 2.955 1 97.88 73 PHE B C 1
ATOM 2317 O O . PHE B 1 73 ? 5.102 6.891 2.908 1 97.88 73 PHE B O 1
ATOM 2324 N N . LYS B 1 74 ? 4.543 4.789 2.379 1 97.5 74 LYS B N 1
ATOM 2325 C CA . LYS B 1 74 ? 5.738 4.637 1.557 1 97.5 74 LYS B CA 1
ATOM 2326 C C . LYS B 1 74 ? 5.734 5.621 0.39 1 97.5 74 LYS B C 1
ATOM 2328 O O . LYS B 1 74 ? 6.77 6.199 0.057 1 97.5 74 LYS B O 1
ATOM 2333 N N . GLU B 1 75 ? 4.578 5.777 -0.22 1 97.94 75 GLU B N 1
ATOM 2334 C CA . GLU B 1 75 ? 4.449 6.719 -1.328 1 97.94 75 GLU B CA 1
ATOM 2335 C C . GLU B 1 75 ? 4.738 8.148 -0.875 1 97.94 75 GLU B C 1
ATOM 2337 O O . GLU B 1 75 ? 5.402 8.906 -1.585 1 97.94 75 GLU B O 1
ATOM 2342 N N . LEU B 1 76 ? 4.266 8.516 0.267 1 98.69 76 LEU B N 1
ATOM 2343 C CA . LEU B 1 76 ? 4.484 9.859 0.79 1 98.69 76 LEU B CA 1
ATOM 2344 C C . LEU B 1 76 ? 5.969 10.117 1.022 1 98.69 76 LEU B C 1
ATOM 2346 O O . LEU B 1 76 ? 6.48 11.18 0.666 1 98.69 76 LEU B O 1
ATOM 2350 N N . ASP B 1 77 ? 6.617 9.172 1.622 1 98.5 77 ASP B N 1
ATOM 2351 C CA . ASP B 1 77 ? 8.055 9.32 1.85 1 98.5 77 ASP B CA 1
ATOM 2352 C C . ASP B 1 77 ? 8.812 9.406 0.528 1 98.5 77 ASP B C 1
ATOM 2354 O O . ASP B 1 77 ? 9.758 10.188 0.402 1 98.5 77 ASP B O 1
ATOM 2358 N N . ARG B 1 78 ? 8.367 8.57 -0.45 1 98.12 78 ARG B N 1
ATOM 2359 C CA . ARG B 1 78 ? 8.969 8.625 -1.777 1 98.12 78 ARG B CA 1
ATOM 2360 C C . ARG B 1 78 ? 8.805 10.008 -2.396 1 98.12 78 ARG B C 1
ATOM 2362 O O . ARG B 1 78 ? 9.766 10.594 -2.893 1 98.12 78 ARG B O 1
ATOM 2369 N N . ILE B 1 79 ? 7.621 10.547 -2.355 1 98.5 79 ILE B N 1
ATOM 2370 C CA . ILE B 1 79 ? 7.328 11.867 -2.898 1 98.5 79 ILE B CA 1
ATOM 2371 C C . ILE B 1 79 ? 8.18 12.922 -2.186 1 98.5 79 ILE B C 1
ATOM 2373 O O . ILE B 1 79 ? 8.781 13.781 -2.832 1 98.5 79 ILE B O 1
ATOM 2377 N N . CYS B 1 80 ? 8.273 12.789 -0.933 1 98.69 80 CYS B N 1
ATOM 2378 C CA . CYS B 1 80 ? 8.961 13.773 -0.107 1 98.69 80 CYS B CA 1
ATOM 2379 C C . CYS B 1 80 ? 10.453 13.805 -0.423 1 98.69 80 CYS B C 1
ATOM 2381 O O . CYS B 1 80 ? 11.008 14.859 -0.726 1 98.69 80 CYS B O 1
ATOM 2383 N N . VAL B 1 81 ? 11.078 12.664 -0.423 1 98.75 81 VAL B N 1
ATOM 2384 C CA . VAL B 1 81 ? 12.531 12.609 -0.6 1 98.75 81 VAL B CA 1
ATOM 2385 C C . VAL B 1 81 ? 12.891 13.055 -2.014 1 98.75 81 VAL B C 1
ATOM 2387 O O . VAL B 1 81 ? 13.891 13.766 -2.211 1 98.75 81 VAL B O 1
ATOM 2390 N N . ASN B 1 82 ? 12.125 12.664 -2.969 1 98.56 82 ASN B N 1
ATOM 2391 C CA . ASN B 1 82 ? 12.406 13.078 -4.34 1 98.56 82 ASN B CA 1
ATOM 2392 C C . ASN B 1 82 ? 12.203 14.578 -4.527 1 98.56 82 ASN B C 1
ATOM 2394 O O . ASN B 1 82 ? 12.922 15.219 -5.297 1 98.56 82 ASN B O 1
ATOM 2398 N N . THR B 1 83 ? 11.227 15.117 -3.863 1 98.44 83 THR B N 1
ATOM 2399 C CA . THR B 1 83 ? 11.039 16.562 -3.912 1 98.44 83 THR B CA 1
ATOM 2400 C C . THR B 1 83 ? 12.234 17.281 -3.291 1 98.44 83 THR B C 1
ATOM 2402 O O . THR B 1 83 ? 12.719 18.281 -3.838 1 98.44 83 THR B O 1
ATOM 2405 N N . CYS B 1 84 ? 12.703 16.781 -2.158 1 98.44 84 CYS B N 1
ATOM 2406 C CA . CYS B 1 84 ? 13.875 17.359 -1.527 1 98.44 84 CYS B CA 1
ATOM 2407 C C . CYS B 1 84 ? 15.078 17.312 -2.465 1 98.44 84 CYS B C 1
ATOM 2409 O O . CYS B 1 84 ? 15.82 18.297 -2.576 1 98.44 84 CYS B O 1
ATOM 2411 N N . CYS B 1 85 ? 15.258 16.172 -3.123 1 98.5 85 CYS B N 1
ATOM 2412 C CA . CYS B 1 85 ? 16.359 16.047 -4.082 1 98.5 85 CYS B CA 1
ATOM 2413 C C . CYS B 1 85 ? 16.219 17.062 -5.203 1 98.5 85 CYS B C 1
ATOM 2415 O O . CYS B 1 85 ? 17.219 17.688 -5.602 1 98.5 85 CYS B O 1
ATOM 2417 N N . TYR B 1 86 ? 15.023 17.203 -5.699 1 97.56 86 TYR B N 1
ATOM 2418 C CA . TYR B 1 86 ? 14.758 18.172 -6.762 1 97.56 86 TYR B CA 1
ATOM 2419 C C . TYR B 1 86 ? 15.094 19.578 -6.305 1 97.56 86 TYR B C 1
ATOM 2421 O O . TYR B 1 86 ? 15.766 20.328 -7.02 1 97.56 86 TYR B O 1
ATOM 2429 N N . LEU B 1 87 ? 14.672 19.969 -5.145 1 97.31 87 LEU B N 1
ATOM 2430 C CA . LEU B 1 87 ? 14.898 21.312 -4.613 1 97.31 87 LEU B CA 1
ATOM 2431 C C . LEU B 1 87 ? 16.375 21.562 -4.371 1 97.31 87 LEU B C 1
ATOM 2433 O O . LEU B 1 87 ? 16.875 22.672 -4.57 1 97.31 87 LEU B O 1
ATOM 2437 N N . ASP B 1 88 ? 17.062 20.516 -3.963 1 97.12 88 ASP B N 1
ATOM 2438 C CA . ASP B 1 88 ? 18.5 20.609 -3.766 1 97.12 88 ASP B CA 1
ATOM 2439 C C . ASP B 1 88 ? 19.203 21.016 -5.059 1 97.12 88 ASP B C 1
ATOM 2441 O O . ASP B 1 88 ? 20.125 21.844 -5.043 1 97.12 88 ASP B O 1
ATOM 2445 N N . LYS B 1 89 ? 18.766 20.5 -6.141 1 96.44 89 LYS B N 1
ATOM 2446 C CA . LYS B 1 89 ? 19.328 20.844 -7.445 1 96.44 89 LYS B CA 1
ATOM 2447 C C . LYS B 1 89 ? 19.078 22.312 -7.781 1 96.44 89 LYS B C 1
ATOM 2449 O O . LYS B 1 89 ? 19.828 22.922 -8.562 1 96.44 89 LYS B O 1
ATOM 2454 N N . LEU B 1 90 ? 18.078 22.859 -7.195 1 94.62 90 LEU B N 1
ATOM 2455 C CA . LEU B 1 90 ? 17.734 24.266 -7.406 1 94.62 90 LEU B CA 1
ATOM 2456 C C . LEU B 1 90 ? 18.344 25.141 -6.32 1 94.62 90 LEU B C 1
ATOM 2458 O O . LEU B 1 90 ? 18.016 26.328 -6.211 1 94.62 90 LEU B O 1
ATOM 2462 N N . HIS B 1 91 ? 19.109 24.562 -5.449 1 95.75 91 HIS B N 1
ATOM 2463 C CA . HIS B 1 91 ? 19.828 25.25 -4.375 1 95.75 91 HIS B CA 1
ATOM 2464 C C . HIS B 1 91 ? 18.859 25.766 -3.314 1 95.75 91 HIS B C 1
ATOM 2466 O O . HIS B 1 91 ? 19.031 26.859 -2.787 1 95.75 91 HIS B O 1
ATOM 2472 N N . VAL B 1 92 ? 17.844 25.016 -3.127 1 96.44 92 VAL B N 1
ATOM 2473 C CA . VAL B 1 92 ? 16.922 25.234 -2.025 1 96.44 92 VAL B CA 1
ATOM 2474 C C . VAL B 1 92 ? 17.078 24.141 -0.977 1 96.44 92 VAL B C 1
ATOM 2476 O O . VAL B 1 92 ? 16.922 22.953 -1.276 1 96.44 92 VAL B O 1
ATOM 2479 N N . GLY B 1 93 ? 17.484 24.609 0.242 1 97.81 93 GLY B N 1
ATOM 2480 C CA . GLY B 1 93 ? 17.547 23.641 1.322 1 97.81 93 GLY B CA 1
ATOM 2481 C C . GLY B 1 93 ? 16.203 23.078 1.702 1 97.81 93 GLY B C 1
ATOM 2482 O O . GLY B 1 93 ? 15.234 23.828 1.869 1 97.81 93 GLY B O 1
ATOM 2483 N N . ALA B 1 94 ? 16.078 21.734 1.769 1 98.38 94 ALA B N 1
ATOM 2484 C CA . ALA B 1 94 ? 14.828 21.062 2.109 1 98.38 94 ALA B CA 1
ATOM 2485 C C . ALA B 1 94 ? 15.07 19.891 3.055 1 98.38 94 ALA B C 1
ATOM 2487 O O . ALA B 1 94 ? 16 19.109 2.855 1 98.38 94 ALA B O 1
ATOM 2488 N N . VAL B 1 95 ? 14.266 19.812 4.117 1 98.75 95 VAL B N 1
ATOM 2489 C CA . VAL B 1 95 ? 14.344 18.734 5.098 1 98.75 95 VAL B CA 1
ATOM 2490 C C . VAL B 1 95 ? 13.047 17.938 5.094 1 98.75 95 VAL B C 1
ATOM 2492 O O . VAL B 1 95 ? 11.969 18.5 5.309 1 98.75 95 VAL B O 1
ATOM 2495 N N . MET B 1 96 ? 13.141 16.672 4.805 1 98.38 96 MET B N 1
ATOM 2496 C CA . MET B 1 96 ? 11.969 15.805 4.762 1 98.38 96 MET B CA 1
ATOM 2497 C C . MET B 1 96 ? 11.461 15.516 6.172 1 98.38 96 MET B C 1
ATOM 2499 O O . MET B 1 96 ? 12.258 15.344 7.098 1 98.38 96 MET B O 1
ATOM 2503 N N . ILE B 1 97 ? 10.188 15.523 6.332 1 98.19 97 ILE B N 1
ATOM 2504 C CA . ILE B 1 97 ? 9.523 15.016 7.527 1 98.19 97 ILE B CA 1
ATOM 2505 C C . ILE B 1 97 ? 8.953 13.633 7.246 1 98.19 97 ILE B C 1
ATOM 2507 O O . ILE B 1 97 ? 8.172 13.453 6.305 1 98.19 97 ILE B O 1
ATOM 2511 N N . PRO B 1 98 ? 9.32 12.617 8.07 1 97.06 98 PRO B N 1
ATOM 2512 C CA . PRO B 1 98 ? 8.742 11.289 7.836 1 97.06 98 PRO B CA 1
ATOM 2513 C C . PRO B 1 98 ? 7.223 11.289 7.926 1 97.06 98 PRO B C 1
ATOM 2515 O O . PRO B 1 98 ? 6.648 11.969 8.773 1 97.06 98 PRO B O 1
ATOM 2518 N N . ALA B 1 99 ? 6.59 10.547 7.043 1 96.75 99 ALA B N 1
ATOM 2519 C CA . ALA B 1 99 ? 5.133 10.508 6.977 1 96.75 99 ALA B CA 1
ATOM 2520 C C . ALA B 1 99 ? 4.547 9.812 8.203 1 96.75 99 ALA B C 1
ATOM 2522 O O . ALA B 1 99 ? 3.398 10.062 8.578 1 96.75 99 ALA B O 1
ATOM 2523 N N . ASP B 1 100 ? 5.281 8.945 8.758 1 92.75 100 ASP B N 1
ATOM 2524 C CA . ASP B 1 100 ? 4.82 8.172 9.906 1 92.75 100 ASP B CA 1
ATOM 2525 C C . ASP B 1 100 ? 5.965 7.914 10.883 1 92.75 100 ASP B C 1
ATOM 2527 O O . ASP B 1 100 ? 6.562 8.852 11.414 1 92.75 100 ASP B O 1
ATOM 2531 N N . ASP B 1 101 ? 6.352 6.645 11.109 1 88.06 101 ASP B N 1
ATOM 2532 C CA . ASP B 1 101 ? 7.457 6.273 11.992 1 88.06 101 ASP B CA 1
ATOM 2533 C C . ASP B 1 101 ? 8.805 6.637 11.367 1 88.06 101 ASP B C 1
ATOM 2535 O O . ASP B 1 101 ? 8.914 6.777 10.148 1 88.06 101 ASP B O 1
ATOM 2539 N N . PRO B 1 102 ? 9.742 6.969 12.242 1 89.75 102 PRO B N 1
ATOM 2540 C CA . PRO B 1 102 ? 9.844 6.762 13.688 1 89.75 102 PRO B CA 1
ATOM 2541 C C . PRO B 1 102 ? 9.422 7.992 14.492 1 89.75 102 PRO B C 1
ATOM 2543 O O . PRO B 1 102 ? 9.5 9.117 13.992 1 89.75 102 PRO B O 1
ATOM 2546 N N . TYR B 1 103 ? 9.055 7.629 15.711 1 84.31 103 TYR B N 1
ATOM 2547 C CA . TYR B 1 103 ? 8.734 8.688 16.672 1 84.31 103 TYR B CA 1
ATOM 2548 C C . TYR B 1 103 ? 9.945 9.023 17.531 1 84.31 103 TYR B C 1
ATOM 2550 O O . TYR B 1 103 ? 10.672 8.133 17.969 1 84.31 103 TYR B O 1
ATOM 2558 N N . GLU B 1 104 ? 10.109 10.258 17.672 1 83.44 104 GLU B N 1
ATOM 2559 C CA . GLU B 1 104 ? 11.188 10.68 18.562 1 83.44 104 GLU B CA 1
ATOM 2560 C C . GLU B 1 104 ? 10.766 10.578 20.016 1 83.44 104 GLU B C 1
ATOM 2562 O O . GLU B 1 104 ? 11.539 10.125 20.859 1 83.44 104 GLU B O 1
ATOM 2567 N N . TYR B 1 105 ? 9.625 10.984 20.312 1 85.12 105 TYR B N 1
ATOM 2568 C CA . TYR B 1 105 ? 9.078 10.922 21.672 1 85.12 105 TYR B CA 1
ATOM 2569 C C . TYR B 1 105 ? 8.133 9.742 21.828 1 85.12 105 TYR B C 1
ATOM 2571 O O . TYR B 1 105 ? 7.246 9.531 20.984 1 85.12 105 TYR B O 1
ATOM 2579 N N . TRP B 1 106 ? 8.328 8.953 22.891 1 89.81 106 TRP B N 1
ATOM 2580 C CA . TRP B 1 106 ? 7.461 7.812 23.188 1 89.81 106 TRP B CA 1
ATOM 2581 C C . TRP B 1 106 ? 7.348 7.586 24.688 1 89.81 106 TRP B C 1
ATOM 2583 O O . TRP B 1 106 ? 8.359 7.418 25.375 1 89.81 106 TRP B O 1
ATOM 2593 N N . ASP B 1 107 ? 6.172 7.715 25.156 1 91.44 107 ASP B N 1
ATOM 2594 C CA . ASP B 1 107 ? 5.836 7.289 26.516 1 91.44 107 ASP B CA 1
ATOM 2595 C C . ASP B 1 107 ? 5.246 5.883 26.516 1 91.44 107 ASP B C 1
ATOM 2597 O O . ASP B 1 107 ? 4.082 5.691 26.156 1 91.44 107 ASP B O 1
ATOM 2601 N N . LYS B 1 108 ? 5.973 4.945 26.969 1 89.75 108 LYS B N 1
ATOM 2602 C CA . LYS B 1 108 ? 5.594 3.539 26.891 1 89.75 108 LYS B CA 1
ATOM 2603 C C . LYS B 1 108 ? 4.34 3.262 27.719 1 89.75 108 LYS B C 1
ATOM 2605 O O . LYS B 1 108 ? 3.461 2.512 27.281 1 89.75 108 LYS B O 1
ATOM 2610 N N . GLU B 1 109 ? 4.254 3.852 28.938 1 90.38 109 GLU B N 1
ATOM 2611 C CA . GLU B 1 109 ? 3.127 3.607 29.828 1 90.38 109 GLU B CA 1
ATOM 2612 C C . GLU B 1 109 ? 1.828 4.16 29.25 1 90.38 109 GLU B C 1
ATOM 2614 O O . GLU B 1 109 ? 0.778 3.521 29.344 1 90.38 109 GLU B O 1
ATOM 2619 N N . LYS B 1 110 ? 1.957 5.258 28.578 1 90.19 110 LYS B N 1
ATOM 2620 C CA . LYS B 1 110 ? 0.772 5.91 28.031 1 90.19 110 LYS B CA 1
ATOM 2621 C C . LYS B 1 110 ? 0.614 5.602 26.547 1 90.19 110 LYS B C 1
ATOM 2623 O O . LYS B 1 110 ? -0.37 6.008 25.922 1 90.19 110 LYS B O 1
ATOM 2628 N N . LYS B 1 111 ? 1.617 4.883 26.016 1 91.81 111 LYS B N 1
ATOM 2629 C CA . LYS B 1 111 ? 1.671 4.613 24.578 1 91.81 111 LYS B CA 1
ATOM 2630 C C . LYS B 1 111 ? 1.479 5.895 23.766 1 91.81 111 LYS B C 1
ATOM 2632 O O . LYS B 1 111 ? 0.731 5.91 22.797 1 91.81 111 LYS B O 1
ATOM 2637 N N . HIS B 1 112 ? 1.975 6.941 24.312 1 90.88 112 HIS B N 1
ATOM 2638 C CA . HIS B 1 112 ? 1.844 8.258 23.703 1 90.88 112 HIS B CA 1
ATOM 2639 C C . HIS B 1 112 ? 3.096 8.633 22.922 1 90.88 112 HIS B C 1
ATOM 2641 O O . HIS B 1 112 ? 4.195 8.68 23.484 1 90.88 112 HIS B O 1
ATOM 2647 N N . GLY B 1 113 ? 2.865 8.758 21.625 1 89.62 113 GLY B N 1
ATOM 2648 C CA . GLY B 1 113 ? 3.953 9.172 20.75 1 89.62 113 GLY B CA 1
ATOM 2649 C C . GLY B 1 113 ? 3.699 10.5 20.078 1 89.62 113 GLY B C 1
ATOM 2650 O O . GLY B 1 113 ? 2.547 10.891 19.875 1 89.62 113 GLY B O 1
ATOM 2651 N N . ARG B 1 114 ? 4.824 11.219 19.875 1 87.94 114 ARG B N 1
ATOM 2652 C CA . ARG B 1 114 ? 4.801 12.43 19.062 1 87.94 114 ARG B CA 1
ATOM 2653 C C . ARG B 1 114 ? 5.852 12.352 17.953 1 87.94 114 ARG B C 1
ATOM 2655 O O . ARG B 1 114 ? 7.012 12.031 18.219 1 87.94 114 ARG B O 1
ATOM 2662 N N . ALA B 1 115 ? 5.363 12.633 16.75 1 90.19 115 ALA B N 1
ATOM 2663 C CA . ALA B 1 115 ? 6.324 12.789 15.656 1 90.19 115 ALA B CA 1
ATOM 2664 C C . ALA B 1 115 ? 7.105 14.094 15.797 1 90.19 115 ALA B C 1
ATOM 2666 O O . ALA B 1 115 ? 6.863 14.867 16.719 1 90.19 115 ALA B O 1
ATOM 2667 N N . ILE B 1 116 ? 8.086 14.289 15.008 1 94.06 116 ILE B N 1
ATOM 2668 C CA . ILE B 1 116 ? 8.945 15.461 15.117 1 94.06 116 ILE B CA 1
ATOM 2669 C C . ILE B 1 116 ? 8.195 16.703 14.656 1 94.06 116 ILE B C 1
ATOM 2671 O O . ILE B 1 116 ? 8.555 17.828 15.016 1 94.06 116 ILE B O 1
ATOM 2675 N N . LEU B 1 117 ? 7.117 16.531 13.906 1 96.5 117 LEU B N 1
ATOM 2676 C CA . LEU B 1 117 ? 6.184 17.562 13.469 1 96.5 117 LEU B CA 1
ATOM 2677 C C . LEU B 1 117 ? 4.766 17 13.359 1 96.5 117 LEU B C 1
ATOM 2679 O O . LEU B 1 117 ? 4.57 15.891 12.844 1 96.5 117 LEU B O 1
ATOM 2683 N N . SER B 1 118 ? 3.799 17.75 13.93 1 95.88 118 SER B N 1
ATOM 2684 C CA . SER B 1 118 ? 2.41 17.344 13.742 1 95.88 118 SER B CA 1
ATOM 2685 C C . SER B 1 118 ? 1.938 17.625 12.32 1 95.88 118 SER B C 1
ATOM 2687 O O . SER B 1 118 ? 1.65 18.781 11.977 1 95.88 118 SER B O 1
ATOM 2689 N N . LEU B 1 119 ? 1.784 16.641 11.617 1 97.88 119 LEU B N 1
ATOM 2690 C CA . LEU B 1 119 ? 1.428 16.797 10.211 1 97.88 119 LEU B CA 1
ATOM 2691 C C . LEU B 1 119 ? -0.007 17.281 10.062 1 97.88 119 LEU B C 1
ATOM 2693 O O . LEU B 1 119 ? -0.32 18.031 9.133 1 97.88 119 LEU B O 1
ATOM 2697 N N . LYS B 1 120 ? -0.875 16.906 10.945 1 97.38 120 LYS B N 1
ATOM 2698 C CA . LYS B 1 120 ? -2.258 17.375 10.875 1 97.38 120 LYS B CA 1
ATOM 2699 C C . LYS B 1 120 ? -2.35 18.875 11.141 1 97.38 120 LYS B C 1
ATOM 2701 O O . LYS B 1 120 ? -3.025 19.594 10.406 1 97.38 120 LYS B O 1
ATOM 2706 N N . HIS B 1 121 ? -1.64 19.344 12.133 1 97.75 121 HIS B N 1
ATOM 2707 C CA . HIS B 1 121 ? -1.629 20.766 12.414 1 97.75 121 HIS B CA 1
ATOM 2708 C C . HIS B 1 121 ? -0.935 21.547 11.297 1 97.75 121 HIS B C 1
ATOM 2710 O O . HIS B 1 121 ? -1.383 22.625 10.914 1 97.75 121 HIS B O 1
ATOM 2716 N N . ALA B 1 122 ? 0.152 21 10.828 1 98.69 122 ALA B N 1
ATOM 2717 C CA . ALA B 1 122 ? 0.815 21.625 9.688 1 98.69 122 ALA B CA 1
ATOM 2718 C C . ALA B 1 122 ? -0.128 21.734 8.492 1 98.69 122 ALA B C 1
ATOM 2720 O O . ALA B 1 122 ? -0.139 22.75 7.797 1 98.69 122 ALA B O 1
ATOM 2721 N N . GLY B 1 123 ? -0.872 20.672 8.258 1 98.75 123 GLY B N 1
ATOM 2722 C CA . GLY B 1 123 ? -1.845 20.672 7.176 1 98.75 123 GLY B CA 1
ATOM 2723 C C . GLY B 1 123 ? -2.889 21.766 7.328 1 98.75 123 GLY B C 1
ATOM 2724 O O . GLY B 1 123 ? -3.262 22.422 6.352 1 98.75 123 GLY B O 1
ATOM 2725 N N . GLU B 1 124 ? -3.344 21.938 8.547 1 98.38 124 GLU B N 1
ATOM 2726 C CA . GLU B 1 124 ? -4.285 23.016 8.82 1 98.38 124 GLU B CA 1
ATOM 2727 C C . GLU B 1 124 ? -3.658 24.375 8.531 1 98.38 124 GLU B C 1
ATOM 2729 O O . GLU B 1 124 ? -4.27 25.219 7.879 1 98.38 124 GLU B O 1
ATOM 2734 N N . LEU B 1 125 ? -2.459 24.594 8.961 1 98.62 125 LEU B N 1
ATOM 2735 C CA . LEU B 1 125 ? -1.758 25.859 8.812 1 98.62 125 LEU B CA 1
ATOM 2736 C C . LEU B 1 125 ? -1.392 26.109 7.352 1 98.62 125 LEU B C 1
ATOM 2738 O O . LEU B 1 125 ? -1.2 27.266 6.941 1 98.62 125 LEU B O 1
ATOM 2742 N N . ALA B 1 126 ? -1.29 25.031 6.562 1 98.62 126 ALA B N 1
ATOM 2743 C CA . ALA B 1 126 ? -0.941 25.141 5.148 1 98.62 126 ALA B CA 1
ATOM 2744 C C . ALA B 1 126 ? -2.191 25.281 4.285 1 98.62 126 ALA B C 1
ATOM 2746 O O . ALA B 1 126 ? -2.098 25.422 3.064 1 98.62 126 ALA B O 1
ATOM 2747 N N . GLY B 1 127 ? -3.338 25.172 4.914 1 98.38 127 GLY B N 1
ATOM 2748 C CA . GLY B 1 127 ? -4.586 25.438 4.215 1 98.38 127 GLY B CA 1
ATOM 2749 C C . GLY B 1 127 ? -5.082 24.25 3.408 1 98.38 127 GLY B C 1
ATOM 2750 O O . GLY B 1 127 ? -5.758 24.422 2.395 1 98.38 127 GLY B O 1
ATOM 2751 N N . ILE B 1 128 ? -4.766 23.031 3.822 1 97.56 128 ILE B N 1
ATOM 2752 C CA . ILE B 1 128 ? -5.219 21.938 2.961 1 97.56 128 ILE B CA 1
ATOM 2753 C C . ILE B 1 128 ? -6.34 21.172 3.652 1 97.56 128 ILE B C 1
ATOM 2755 O O . ILE B 1 128 ? -6.945 20.281 3.057 1 97.56 128 ILE B O 1
ATOM 2759 N N . GLY B 1 129 ? -6.66 21.516 4.883 1 97.88 129 GLY B N 1
ATOM 2760 C CA . GLY B 1 129 ? -7.758 20.891 5.609 1 97.88 129 GLY B CA 1
ATOM 2761 C C . GLY B 1 129 ? -7.945 21.469 7.004 1 97.88 129 GLY B C 1
ATOM 2762 O O . GLY B 1 129 ? -7.238 22.391 7.398 1 97.88 129 GLY B O 1
ATOM 2763 N N . VAL B 1 130 ? -8.992 20.953 7.668 1 97.62 130 VAL B N 1
ATOM 2764 C CA . VAL B 1 130 ? -9.297 21.328 9.047 1 97.62 130 VAL B CA 1
ATOM 2765 C C . VAL B 1 130 ? -9.414 20.062 9.898 1 97.62 130 VAL B C 1
ATOM 2767 O O . VAL B 1 130 ? -10 19.062 9.469 1 97.62 130 VAL B O 1
ATOM 2770 N N . ILE B 1 131 ? -8.844 20.125 11.117 1 97.62 131 ILE B N 1
ATOM 2771 C CA . ILE B 1 131 ? -8.891 18.953 11.992 1 97.62 131 ILE B CA 1
ATOM 2772 C C . ILE B 1 131 ? -10.312 18.766 12.531 1 97.62 131 ILE B C 1
ATOM 2774 O O . ILE B 1 131 ? -10.898 19.703 13.094 1 97.62 131 ILE B O 1
ATOM 2778 N N . GLY B 1 132 ? -10.844 17.609 12.297 1 96.75 132 GLY B N 1
ATOM 2779 C CA . GLY B 1 132 ? -12.18 17.297 12.758 1 96.75 132 GLY B CA 1
ATOM 2780 C C . GLY B 1 132 ? -12.219 16.797 14.195 1 96.75 132 GLY B C 1
ATOM 2781 O O . GLY B 1 132 ? -11.172 16.641 14.82 1 96.75 132 GLY B O 1
ATOM 2782 N N . LYS B 1 133 ? -13.492 16.5 14.656 1 97.25 133 LYS B N 1
ATOM 2783 C CA . LYS B 1 133 ? -13.703 16 16.016 1 97.25 133 LYS B CA 1
ATOM 2784 C C . LYS B 1 133 ? -13.062 14.633 16.203 1 97.25 133 LYS B C 1
ATOM 2786 O O . LYS B 1 133 ? -12.781 14.227 17.328 1 97.25 133 LYS B O 1
ATOM 2791 N N . ASN B 1 134 ? -12.852 13.914 15.094 1 97.12 134 ASN B N 1
ATOM 2792 C CA . ASN B 1 134 ? -12.164 12.633 15.133 1 97.12 134 ASN B CA 1
ATOM 2793 C C . ASN B 1 134 ? -10.648 12.805 15.055 1 97.12 134 ASN B C 1
ATOM 2795 O O . ASN B 1 134 ? -9.914 11.82 14.938 1 97.12 134 ASN B O 1
ATOM 2799 N N . THR B 1 135 ? -10.133 14.008 15.008 1 97.06 135 THR B N 1
ATOM 2800 C CA . THR B 1 135 ? -8.734 14.406 15.055 1 97.06 135 THR B CA 1
ATOM 2801 C C . THR B 1 135 ? -8.047 14.164 13.719 1 97.06 135 THR B C 1
ATOM 2803 O O . THR B 1 135 ? -6.828 14.297 13.602 1 97.06 135 THR B O 1
ATOM 2806 N N . LEU B 1 136 ? -8.773 13.742 12.711 1 97.69 136 LEU B N 1
ATOM 2807 C CA . LEU B 1 136 ? -8.227 13.617 11.367 1 97.69 136 LEU B CA 1
ATOM 2808 C C . LEU B 1 136 ? -8.367 14.93 10.602 1 97.69 136 LEU B C 1
ATOM 2810 O O . LEU B 1 136 ? -9.25 15.734 10.898 1 97.69 136 LEU B O 1
ATOM 2814 N N . LEU B 1 137 ? -7.395 15.203 9.688 1 97.75 137 LEU B N 1
ATOM 2815 C CA . LEU B 1 137 ? -7.535 16.344 8.773 1 97.75 137 LEU B CA 1
ATOM 2816 C C . LEU B 1 137 ? -8.594 16.047 7.719 1 97.75 137 LEU B C 1
ATOM 2818 O O . LEU B 1 137 ? -8.594 14.977 7.105 1 97.75 137 LEU B O 1
ATOM 2822 N N . VAL B 1 138 ? -9.531 16.984 7.57 1 96.56 138 VAL B N 1
ATOM 2823 C CA . VAL B 1 138 ? -10.656 16.828 6.656 1 96.56 138 VAL B CA 1
ATOM 2824 C C . VAL B 1 138 ? -10.742 18.016 5.715 1 96.56 138 VAL B C 1
ATOM 2826 O O . VAL B 1 138 ? -10.477 19.156 6.121 1 96.56 138 VAL B O 1
ATOM 2829 N N . ASN B 1 139 ? -10.977 17.828 4.504 1 94.5 139 ASN B N 1
ATOM 2830 C CA . ASN B 1 139 ? -11.312 18.953 3.619 1 94.5 139 ASN B CA 1
ATOM 2831 C C . ASN B 1 139 ? -12.516 18.625 2.738 1 94.5 139 ASN B C 1
ATOM 2833 O O . ASN B 1 139 ? -13.016 17.484 2.758 1 94.5 139 ASN B O 1
ATOM 2837 N N . LYS B 1 140 ? -13 19.562 2.035 1 94 140 LYS B N 1
ATOM 2838 C CA . LYS B 1 140 ? -14.273 19.516 1.33 1 94 140 LYS B CA 1
ATOM 2839 C C . LYS B 1 140 ? -14.242 18.516 0.184 1 94 140 LYS B C 1
ATOM 2841 O O . LYS B 1 140 ? -15.242 17.844 -0.09 1 94 140 LYS B O 1
ATOM 2846 N N . ASP B 1 141 ? -13.148 18.359 -0.443 1 93.62 141 ASP B N 1
ATOM 2847 C CA . ASP B 1 141 ? -13.062 17.578 -1.677 1 93.62 141 ASP B CA 1
ATOM 2848 C C . ASP B 1 141 ? -12.539 16.172 -1.406 1 93.62 141 ASP B C 1
ATOM 2850 O O . ASP B 1 141 ? -13.086 15.188 -1.922 1 93.62 141 ASP B O 1
ATOM 2854 N N . LEU B 1 142 ? -11.539 16.016 -0.505 1 95.62 142 LEU B N 1
ATOM 2855 C CA . LEU B 1 142 ? -10.836 14.742 -0.331 1 95.62 142 LEU B CA 1
ATOM 2856 C C . LEU B 1 142 ? -11.344 14.008 0.907 1 95.62 142 LEU B C 1
ATOM 2858 O O . LEU B 1 142 ? -11.023 12.836 1.112 1 95.62 142 LEU B O 1
ATOM 2862 N N . GLY B 1 143 ? -12.156 14.758 1.729 1 96.5 143 GLY B N 1
ATOM 2863 C CA . GLY B 1 143 ? -12.641 14.141 2.955 1 96.5 143 GLY B CA 1
ATOM 2864 C C . GLY B 1 143 ? -11.539 13.898 3.973 1 96.5 143 GLY B C 1
ATOM 2865 O O . GLY B 1 143 ? -10.625 14.711 4.113 1 96.5 143 GLY B O 1
ATOM 2866 N N . ASN B 1 144 ? -11.742 12.82 4.797 1 97.06 144 ASN B N 1
ATOM 2867 C CA . ASN B 1 144 ? -10.766 12.547 5.844 1 97.06 144 ASN B CA 1
ATOM 2868 C C . ASN B 1 144 ? -9.867 11.375 5.473 1 97.06 144 ASN B C 1
ATOM 2870 O O . ASN B 1 144 ? -9.312 10.703 6.352 1 97.06 144 ASN B O 1
ATOM 2874 N N . MET B 1 145 ? -9.727 11.117 4.148 1 95.94 145 MET B N 1
ATOM 2875 C CA . MET B 1 145 ? -8.93 10 3.646 1 95.94 145 MET B CA 1
ATOM 2876 C C . MET B 1 145 ? -7.543 10.469 3.223 1 95.94 145 MET B C 1
ATOM 2878 O O . MET B 1 145 ? -6.844 9.766 2.486 1 95.94 145 MET B O 1
ATOM 2882 N N . MET B 1 146 ? -7.172 11.609 3.682 1 97.38 146 MET B N 1
ATOM 2883 C CA . MET B 1 146 ? -5.879 12.18 3.32 1 97.38 146 MET B CA 1
ATOM 2884 C C . MET B 1 146 ? -4.777 11.664 4.242 1 97.38 146 MET B C 1
ATOM 2886 O O . MET B 1 146 ? -4.93 11.68 5.465 1 97.38 146 MET B O 1
ATOM 2890 N N . TYR B 1 147 ? -3.779 11.172 3.646 1 98.5 147 TYR B N 1
ATOM 2891 C CA . TYR B 1 147 ? -2.516 10.922 4.332 1 98.5 147 TYR B CA 1
ATOM 2892 C C . TYR B 1 147 ? -1.503 12.016 4.023 1 98.5 147 TYR B C 1
ATOM 2894 O O . TYR B 1 147 ? -1.439 12.508 2.895 1 98.5 147 TYR B O 1
ATOM 2902 N N . LEU B 1 148 ? -0.671 12.359 5.012 1 98.75 148 LEU B N 1
ATOM 2903 C CA . LEU B 1 148 ? 0.031 13.633 4.906 1 98.75 148 LEU B CA 1
ATOM 2904 C C . LEU B 1 148 ? 1.54 13.422 4.844 1 98.75 148 LEU B C 1
ATOM 2906 O O . LEU B 1 148 ? 2.064 12.484 5.453 1 98.75 148 LEU B O 1
ATOM 2910 N N . GLY B 1 149 ? 2.176 14.242 4.117 1 98.75 149 GLY B N 1
ATOM 2911 C CA . GLY B 1 149 ? 3.613 14.461 4.117 1 98.75 149 GLY B CA 1
ATOM 2912 C C . GLY B 1 149 ? 3.994 15.93 4.211 1 98.75 149 GLY B C 1
ATOM 2913 O O . GLY B 1 149 ? 3.16 16.812 3.984 1 98.75 149 GLY B O 1
ATOM 2914 N N . ALA B 1 150 ? 5.262 16.125 4.602 1 98.81 150 ALA B N 1
ATOM 2915 C CA . ALA B 1 150 ? 5.711 17.516 4.684 1 98.81 150 ALA B CA 1
ATOM 2916 C C . ALA B 1 150 ? 7.219 17.625 4.473 1 98.81 150 ALA B C 1
ATOM 2918 O O . ALA B 1 150 ? 7.945 16.641 4.66 1 98.81 150 ALA B O 1
ATOM 2919 N N . LEU B 1 151 ? 7.625 18.734 4.016 1 98.62 151 LEU B N 1
ATOM 2920 C CA . LEU B 1 151 ? 9.031 19.094 3.996 1 98.62 151 LEU B CA 1
ATOM 2921 C C . LEU B 1 151 ? 9.219 20.547 4.414 1 98.62 151 LEU B C 1
ATOM 2923 O O . LEU B 1 151 ? 8.328 21.375 4.223 1 98.62 151 LEU B O 1
ATOM 2927 N N . LEU B 1 152 ? 10.328 20.844 5.055 1 98.81 152 LEU B N 1
ATOM 2928 C CA . LEU B 1 152 ? 10.734 22.172 5.488 1 98.81 152 LEU B CA 1
ATOM 2929 C C . LEU B 1 152 ? 11.711 22.781 4.496 1 98.81 152 LEU B C 1
ATOM 2931 O O . LEU B 1 152 ? 12.672 22.141 4.074 1 98.81 152 LEU B O 1
ATOM 2935 N N . ILE B 1 153 ? 11.469 24.047 4.109 1 98.44 153 ILE B N 1
ATOM 2936 C CA . ILE B 1 153 ? 12.391 24.641 3.145 1 98.44 153 ILE B CA 1
ATOM 2937 C C . ILE B 1 153 ? 12.922 25.969 3.691 1 98.44 153 ILE B C 1
ATOM 2939 O O . ILE B 1 153 ? 12.266 26.625 4.5 1 98.44 153 ILE B O 1
ATOM 2943 N N . ASP B 1 154 ? 14.094 26.359 3.244 1 98.25 154 ASP B N 1
ATOM 2944 C CA . ASP B 1 154 ? 14.773 27.547 3.754 1 98.25 154 ASP B CA 1
ATOM 2945 C C . ASP B 1 154 ? 14.477 28.766 2.881 1 98.25 154 ASP B C 1
ATOM 2947 O O . ASP B 1 154 ? 15.195 29.766 2.938 1 98.25 154 ASP B O 1
ATOM 2951 N N . LYS B 1 155 ? 13.477 28.688 2.086 1 97 155 LYS B N 1
ATOM 2952 C CA . LYS B 1 155 ? 13.039 29.797 1.239 1 97 155 LYS B CA 1
ATOM 2953 C C . LYS B 1 155 ? 11.641 30.266 1.625 1 97 155 LYS B C 1
ATOM 2955 O O . LYS B 1 155 ? 10.766 29.453 1.928 1 97 155 LYS B O 1
ATOM 2960 N N . GLU B 1 156 ? 11.555 31.625 1.589 1 96.25 156 GLU B N 1
ATOM 2961 C CA . GLU B 1 156 ? 10.219 32.156 1.774 1 96.25 156 GLU B CA 1
ATOM 2962 C C . GLU B 1 156 ? 9.336 31.891 0.563 1 96.25 156 GLU B C 1
ATOM 2964 O O . GLU B 1 156 ? 9.758 32.062 -0.579 1 96.25 156 GLU B O 1
ATOM 2969 N N . ALA B 1 157 ? 8.242 31.328 0.879 1 94.81 157 ALA B N 1
ATOM 2970 C CA . ALA B 1 157 ? 7.23 31.078 -0.145 1 94.81 157 ALA B CA 1
ATOM 2971 C C . ALA B 1 157 ? 5.871 31.609 0.291 1 94.81 157 ALA B C 1
ATOM 2973 O O . ALA B 1 157 ? 5.574 31.672 1.487 1 94.81 157 ALA B O 1
ATOM 2974 N N . GLU B 1 158 ? 5.137 32.062 -0.718 1 94.19 158 GLU B N 1
ATOM 2975 C CA . GLU B 1 158 ? 3.809 32.562 -0.395 1 94.19 158 GLU B CA 1
ATOM 2976 C C . GLU B 1 158 ? 2.943 31.484 0.239 1 94.19 158 GLU B C 1
ATOM 2978 O O . GLU B 1 158 ? 2.83 30.375 -0.299 1 94.19 158 GLU B O 1
ATOM 2983 N N . GLY B 1 159 ? 2.359 31.797 1.354 1 96.44 159 GLY B N 1
ATOM 2984 C CA . GLY B 1 159 ? 1.5 30.844 2.047 1 96.44 159 GLY B CA 1
ATOM 2985 C C . GLY B 1 159 ? 0.129 30.719 1.413 1 96.44 159 GLY B C 1
ATOM 2986 O O . GLY B 1 159 ? -0.425 31.688 0.904 1 96.44 159 GLY B O 1
ATOM 2987 N N . ASP B 1 160 ? -0.407 29.562 1.439 1 97.81 160 ASP B N 1
ATOM 2988 C CA . ASP B 1 160 ? -1.79 29.359 1.021 1 97.81 160 ASP B CA 1
ATOM 2989 C C . ASP B 1 160 ? -2.764 29.797 2.115 1 97.81 160 ASP B C 1
ATOM 2991 O O . ASP B 1 160 ? -2.449 29.703 3.303 1 97.81 160 ASP B O 1
ATOM 2995 N N . PRO B 1 161 ? -3.904 30.297 1.689 1 97.75 161 PRO B N 1
ATOM 2996 C CA . PRO B 1 161 ? -4.883 30.688 2.705 1 97.75 161 PRO B CA 1
ATOM 2997 C C . PRO B 1 161 ? -5.363 29.516 3.547 1 97.75 161 PRO B C 1
ATOM 2999 O O . PRO B 1 161 ? -5.586 28.422 3.014 1 97.75 161 PRO B O 1
ATOM 3002 N N . MET B 1 162 ? -5.465 29.75 4.832 1 97.88 162 MET B N 1
ATOM 3003 C CA . MET B 1 162 ? -6.02 28.734 5.723 1 97.88 162 MET B CA 1
ATOM 3004 C C . MET B 1 162 ? -7.52 28.562 5.5 1 97.88 162 MET B C 1
ATOM 3006 O O . MET B 1 162 ? -8.195 29.516 5.105 1 97.88 162 MET B O 1
ATOM 3010 N N . ILE B 1 163 ? -7.945 27.391 5.703 1 97 163 ILE B N 1
ATOM 3011 C CA . ILE B 1 163 ? -9.375 27.125 5.59 1 97 163 ILE B CA 1
ATOM 3012 C C . ILE B 1 163 ? -10.086 27.578 6.863 1 97 163 ILE B C 1
ATOM 3014 O O . ILE B 1 163 ? -9.719 27.172 7.969 1 97 163 ILE B O 1
ATOM 3018 N N . MET B 1 164 ? -11.07 28.391 6.742 1 92.88 164 MET B N 1
ATOM 3019 C CA . MET B 1 164 ? -11.781 28.953 7.891 1 92.88 164 MET B CA 1
ATOM 3020 C C . MET B 1 164 ? -13.07 28.172 8.164 1 92.88 164 MET B C 1
ATOM 3022 O O . MET B 1 164 ? -13.609 28.234 9.266 1 92.88 164 MET B O 1
ATOM 3026 N N . GLU B 1 165 ? -13.492 27.453 7.18 1 90.38 165 GLU B N 1
ATOM 3027 C CA . GLU B 1 165 ? -14.719 26.672 7.301 1 90.38 165 GLU B CA 1
ATOM 3028 C C . GLU B 1 165 ? -14.523 25.453 8.203 1 90.38 165 GLU B C 1
ATOM 3030 O O . GLU B 1 165 ? -13.406 24.938 8.312 1 90.38 165 GLU B O 1
ATOM 3035 N N . GLN B 1 166 ? -15.602 25.188 8.898 1 90.5 166 GLN B N 1
ATOM 3036 C CA . GLN B 1 166 ? -15.641 23.922 9.625 1 90.5 166 GLN B CA 1
ATOM 3037 C C . GLN B 1 166 ? -16.438 22.875 8.859 1 90.5 166 GLN B C 1
ATOM 3039 O O . GLN B 1 166 ? -17.453 23.188 8.242 1 90.5 166 GLN B O 1
ATOM 3044 N N . TYR B 1 167 ? -15.883 21.688 8.938 1 91.94 167 TYR B N 1
ATOM 3045 C CA . TYR B 1 167 ? -16.562 20.641 8.18 1 91.94 167 TYR B CA 1
ATOM 3046 C C . TYR B 1 167 ? -17.406 19.766 9.094 1 91.94 167 TYR B C 1
ATOM 3048 O O . TYR B 1 167 ? -18.344 19.109 8.641 1 91.94 167 TYR B O 1
ATOM 3056 N N . CYS B 1 168 ? -17.078 19.812 10.383 1 93.31 168 CYS B N 1
ATOM 3057 C CA . CYS B 1 168 ? -17.891 19.062 11.328 1 93.31 168 CYS B CA 1
ATOM 3058 C C . CYS B 1 168 ? -19.219 19.766 11.594 1 93.31 168 CYS B C 1
ATOM 3060 O O . CYS B 1 168 ? -19.234 20.969 11.805 1 93.31 168 CYS B O 1
ATOM 3062 N N . TYR B 1 169 ? -20.234 18.969 11.578 1 90.56 169 TYR B N 1
ATOM 3063 C CA . TYR B 1 169 ? -21.516 19.531 12 1 90.56 169 TYR B CA 1
ATOM 3064 C C . TYR B 1 169 ? -21.531 19.781 13.5 1 90.56 169 TYR B C 1
ATOM 3066 O O . TYR B 1 169 ? -20.984 18.984 14.273 1 90.56 169 TYR B O 1
ATOM 3074 N N . ASP B 1 170 ? -22.188 20.828 13.898 1 90.06 170 ASP B N 1
ATOM 3075 C CA . ASP B 1 170 ? -22.141 21.297 15.281 1 90.06 170 ASP B CA 1
ATOM 3076 C C . ASP B 1 170 ? -22.609 20.203 16.234 1 90.06 170 ASP B C 1
ATOM 3078 O O . ASP B 1 170 ? -21.938 19.922 17.234 1 90.06 170 ASP B O 1
ATOM 3082 N N . LYS B 1 171 ? -23.609 19.562 15.984 1 93.75 171 LYS B N 1
ATOM 3083 C CA . LYS B 1 171 ? -24.172 18.609 16.938 1 93.75 171 LYS B CA 1
ATOM 3084 C C . LYS B 1 171 ? -23.734 17.188 16.625 1 93.75 171 LYS B C 1
ATOM 3086 O O . LYS B 1 171 ? -24.109 16.234 17.312 1 93.75 171 LYS B O 1
ATOM 3091 N N . CYS B 1 172 ? -22.859 17.094 15.641 1 96.12 172 CYS B N 1
ATOM 3092 C CA . CYS B 1 172 ? -22.453 15.75 15.266 1 96.12 172 CYS B CA 1
ATOM 3093 C C . CYS B 1 172 ? -21.484 15.172 16.281 1 96.12 172 CYS B C 1
ATOM 3095 O O . CYS B 1 172 ? -20.547 15.852 16.703 1 96.12 172 CYS B O 1
ATOM 3097 N N . LYS B 1 173 ? -21.703 13.93 16.719 1 97.12 173 LYS B N 1
ATOM 3098 C CA . LYS B 1 173 ? -20.828 13.227 17.641 1 97.12 173 LYS B CA 1
ATOM 3099 C C . LYS B 1 173 ? -20.641 11.766 17.234 1 97.12 173 LYS B C 1
ATOM 3101 O O . LYS B 1 173 ? -20.359 10.914 18.078 1 97.12 173 LYS B O 1
ATOM 3106 N N . ILE B 1 174 ? -20.812 11.484 16 1 97.56 174 ILE B N 1
ATOM 3107 C CA . ILE B 1 174 ? -20.844 10.102 15.516 1 97.56 174 ILE B CA 1
ATOM 3108 C C . ILE B 1 174 ? -19.516 9.414 15.812 1 97.56 174 ILE B C 1
ATOM 3110 O O . ILE B 1 174 ? -19.5 8.289 16.312 1 97.56 174 ILE B O 1
ATOM 3114 N N . CYS B 1 175 ? -18.391 10.078 15.516 1 98 175 CYS B N 1
ATOM 3115 C CA . CYS B 1 175 ? -17.078 9.453 15.719 1 98 175 CYS B CA 1
ATOM 3116 C C . CYS B 1 175 ? -16.797 9.25 17.203 1 98 175 CYS B C 1
ATOM 3118 O O . CYS B 1 175 ? -16.219 8.242 17.594 1 98 175 CYS B O 1
ATOM 3120 N N . ILE B 1 176 ? -17.219 10.141 18.016 1 98.06 176 ILE B N 1
ATOM 3121 C CA . ILE B 1 176 ? -17 10.078 19.453 1 98.06 176 ILE B CA 1
ATOM 3122 C C . ILE B 1 176 ? -17.844 8.969 20.062 1 98.06 176 ILE B C 1
ATOM 3124 O O . ILE B 1 176 ? -17.344 8.125 20.812 1 98.06 176 ILE B O 1
ATOM 3128 N N . GLU B 1 177 ? -19.062 8.891 19.672 1 98.25 177 GLU B N 1
ATOM 3129 C CA . GLU B 1 177 ? -20.031 7.961 20.266 1 98.25 177 GLU B CA 1
ATOM 3130 C C . GLU B 1 177 ? -19.734 6.527 19.828 1 98.25 177 GLU B C 1
ATOM 3132 O O . GLU B 1 177 ? -20.047 5.578 20.547 1 98.25 177 GLU B O 1
ATOM 3137 N N . ASN B 1 178 ? -19.125 6.383 18.703 1 97.81 178 ASN B N 1
ATOM 3138 C CA . ASN B 1 178 ? -18.938 5.035 18.172 1 97.81 178 ASN B CA 1
ATOM 3139 C C . ASN B 1 178 ? -17.516 4.555 18.344 1 97.81 178 ASN B C 1
ATOM 3141 O O . ASN B 1 178 ? -17.156 3.461 17.906 1 97.81 178 ASN B O 1
ATOM 31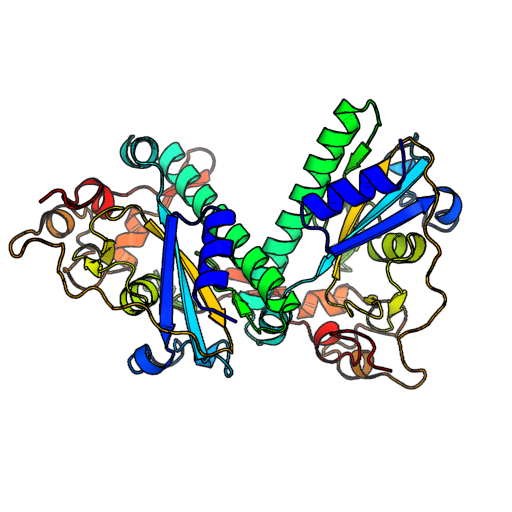45 N N . CYS B 1 179 ? -16.672 5.344 18.984 1 98.06 179 CYS B N 1
ATOM 3146 C CA . CYS B 1 179 ? -15.32 4.867 19.312 1 98.06 179 CYS B CA 1
ATOM 3147 C C . CYS B 1 179 ? -15.367 3.719 20.297 1 98.06 179 CYS B C 1
ATOM 3149 O O . CYS B 1 179 ? -15.828 3.889 21.438 1 98.06 179 CYS B O 1
ATOM 3151 N N . PRO B 1 180 ? -14.852 2.586 19.891 1 97.19 180 PRO B N 1
ATOM 3152 C CA . PRO B 1 180 ? -15 1.407 20.75 1 97.19 180 PRO B CA 1
ATOM 3153 C C . PRO B 1 180 ? -14.328 1.577 22.109 1 97.19 180 PRO B C 1
ATOM 3155 O O . PRO B 1 180 ? -14.742 0.952 23.094 1 97.19 180 PRO B O 1
ATOM 3158 N N . LYS B 1 181 ? -13.32 2.434 22.203 1 97.38 181 LYS B N 1
ATOM 3159 C CA . LYS B 1 181 ? -12.547 2.584 23.422 1 97.38 181 LYS B CA 1
ATOM 3160 C C . LYS B 1 181 ? -12.773 3.959 24.047 1 97.38 181 LYS B C 1
ATOM 3162 O O . LYS B 1 181 ? -12.055 4.355 24.969 1 97.38 181 LYS B O 1
ATOM 3167 N N . LYS B 1 182 ? -13.742 4.711 23.453 1 97.81 182 LYS B N 1
ATOM 3168 C CA . LYS B 1 182 ? -14.047 6.051 23.938 1 97.81 182 LYS B CA 1
ATOM 3169 C C . LYS B 1 182 ? -12.781 6.898 24.047 1 97.81 182 LYS B C 1
ATOM 3171 O O . LYS B 1 182 ? -12.562 7.566 25.062 1 97.81 182 LYS B O 1
ATOM 3176 N N . ALA B 1 183 ? -11.977 6.762 23.031 1 98.06 183 ALA B N 1
ATOM 3177 C CA . ALA B 1 183 ? -10.68 7.43 23.047 1 98.06 183 ALA B CA 1
ATOM 3178 C C . ALA B 1 183 ? -10.805 8.875 22.578 1 98.06 183 ALA B C 1
ATOM 3180 O O . ALA B 1 183 ? -9.883 9.672 22.75 1 98.06 183 ALA B O 1
ATOM 3181 N N . LEU B 1 184 ? -11.914 9.258 21.969 1 98.25 184 LEU B N 1
ATOM 3182 C CA . LEU B 1 184 ? -12.086 10.57 21.359 1 98.25 184 LEU B CA 1
ATOM 3183 C C . LEU B 1 184 ? -12.922 11.477 22.25 1 98.25 184 LEU B C 1
ATOM 3185 O O . LEU B 1 184 ? -13.93 11.047 22.812 1 98.25 184 LEU B O 1
ATOM 3189 N N . ASN B 1 185 ? -12.531 12.805 22.375 1 97.12 185 ASN B N 1
ATOM 3190 C CA . ASN B 1 185 ? -13.328 13.766 23.125 1 97.12 185 ASN B CA 1
ATOM 3191 C C . ASN B 1 185 ? -13.734 14.953 22.266 1 97.12 185 ASN B C 1
ATOM 3193 O O . ASN B 1 185 ? -14.281 15.938 22.766 1 97.12 185 ASN B O 1
ATOM 3197 N N . GLY B 1 186 ? -13.367 14.906 21.016 1 96.12 186 GLY B N 1
ATOM 3198 C CA . GLY B 1 186 ? -13.758 15.961 20.094 1 96.12 186 GLY B CA 1
ATOM 3199 C C . GLY B 1 186 ? -12.641 16.953 19.812 1 96.12 186 GLY B C 1
ATOM 3200 O O . GLY B 1 186 ? -12.758 17.797 18.922 1 96.12 186 GLY B O 1
ATOM 3201 N N . VAL B 1 187 ? -11.586 16.859 20.562 1 95.06 187 VAL B N 1
ATOM 3202 C CA . VAL B 1 187 ? -10.461 17.766 20.422 1 95.06 187 VAL B CA 1
ATOM 3203 C C . VAL B 1 187 ? -9.164 16.969 20.297 1 95.06 187 VAL B C 1
ATOM 3205 O O . VAL B 1 187 ? -8.336 17.25 19.422 1 95.06 187 VAL B O 1
ATOM 3208 N N . THR B 1 188 ? -9 15.977 21.156 1 95.62 188 THR B N 1
ATOM 3209 C CA . THR B 1 188 ? -7.816 15.125 21.188 1 95.62 188 THR B CA 1
ATOM 3210 C C . THR B 1 188 ? -8.211 13.656 21.234 1 95.62 188 THR B C 1
ATOM 3212 O O 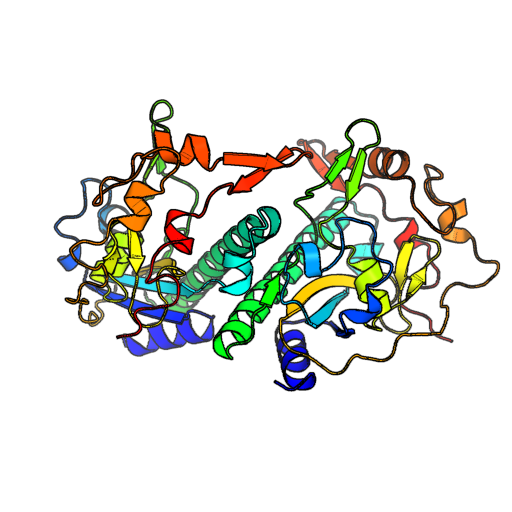. THR B 1 188 ? -9.398 13.328 21.344 1 95.62 188 THR B O 1
ATOM 3215 N N . VAL B 1 189 ? -7.191 12.805 21.062 1 96.81 189 VAL B N 1
ATOM 3216 C CA . VAL B 1 189 ? -7.363 11.359 21.156 1 96.81 189 VAL B CA 1
ATOM 3217 C C . VAL B 1 189 ? -6.488 10.812 22.297 1 96.81 189 VAL B C 1
ATOM 3219 O O . VAL B 1 189 ? -5.324 11.203 22.422 1 96.81 189 VAL B O 1
ATOM 3222 N N . ASP B 1 190 ? -7.082 10.062 23.203 1 97 190 ASP B N 1
ATOM 3223 C CA . ASP B 1 190 ? -6.297 9.266 24.141 1 97 190 ASP B CA 1
ATOM 3224 C C . ASP B 1 190 ? -5.578 8.125 23.422 1 97 190 ASP B C 1
ATOM 3226 O O . ASP B 1 190 ? -6.188 7.109 23.109 1 97 190 ASP B O 1
ATOM 3230 N N . GLN B 1 191 ? -4.305 8.289 23.25 1 95.62 191 GLN B N 1
ATOM 3231 C CA . GLN B 1 191 ? -3.551 7.355 22.422 1 95.62 191 GLN B CA 1
ATOM 3232 C C . GLN B 1 191 ? -3.494 5.973 23.062 1 95.62 191 GLN B C 1
ATOM 3234 O O . GLN B 1 191 ? -3.467 4.961 22.359 1 95.62 191 GLN B O 1
ATOM 3239 N N . LEU B 1 192 ? -3.395 5.941 24.375 1 96.06 192 LEU B N 1
ATOM 3240 C CA . LEU B 1 192 ? -3.369 4.66 25.078 1 96.06 192 LEU B CA 1
ATOM 3241 C C . LEU B 1 192 ? -4.617 3.846 24.75 1 96.06 192 LEU B C 1
ATOM 3243 O O . LEU B 1 192 ? -4.523 2.68 24.359 1 96.06 192 LEU B O 1
ATOM 3247 N N . LEU B 1 193 ? -5.711 4.492 24.922 1 96.38 193 LEU B N 1
ATOM 3248 C CA . LEU B 1 193 ? -6.973 3.82 24.641 1 96.38 193 LEU B CA 1
ATOM 3249 C C . LEU B 1 193 ? -7.07 3.445 23.172 1 96.38 193 LEU B C 1
ATOM 3251 O O . LEU B 1 193 ? -7.438 2.316 22.828 1 96.38 193 LEU B O 1
ATOM 3255 N N . CYS B 1 194 ? -6.699 4.297 22.281 1 97.12 194 CYS B N 1
ATOM 3256 C CA . CYS B 1 194 ? -6.777 4.066 20.844 1 97.12 194 CYS B CA 1
ATOM 3257 C C . CYS B 1 194 ? -5.848 2.936 20.422 1 97.12 194 CYS B C 1
ATOM 3259 O O . CYS B 1 194 ? -6.273 1.99 19.75 1 97.12 194 CYS B O 1
ATOM 3261 N N . ARG B 1 195 ? -4.59 2.979 20.844 1 94.25 195 ARG B N 1
ATOM 3262 C CA . ARG B 1 195 ? -3.578 2.02 20.406 1 94.25 195 ARG B CA 1
ATOM 3263 C C . ARG B 1 195 ? -3.873 0.628 20.969 1 94.25 195 ARG B C 1
ATOM 3265 O O . ARG B 1 195 ? -3.537 -0.378 20.328 1 94.25 195 ARG B O 1
ATOM 3272 N N . SER B 1 196 ? -4.512 0.577 22.125 1 92.38 196 SER B N 1
ATOM 3273 C CA . SER B 1 196 ? -4.891 -0.712 22.688 1 92.38 196 SER B CA 1
ATOM 3274 C C . SER B 1 196 ? -5.93 -1.417 21.828 1 92.38 196 SER B C 1
ATOM 3276 O O . SER B 1 196 ? -6.031 -2.645 21.844 1 92.38 196 SER B O 1
ATOM 3278 N N . ASN B 1 197 ? -6.586 -0.641 21.062 1 92.44 197 ASN B N 1
ATOM 3279 C CA . ASN B 1 197 ? -7.633 -1.186 20.203 1 92.44 197 ASN B CA 1
ATOM 3280 C C . ASN B 1 197 ? -7.121 -1.459 18.797 1 92.44 197 ASN B C 1
ATOM 3282 O O . ASN B 1 197 ? -7.535 -2.428 18.156 1 92.44 197 ASN B O 1
ATOM 3286 N N . ILE B 1 198 ? -6.25 -0.675 18.281 1 91.62 198 ILE B N 1
ATOM 3287 C CA . ILE B 1 198 ? -5.887 -0.681 16.875 1 91.62 198 ILE B CA 1
ATOM 3288 C C . ILE B 1 198 ? -4.863 -1.783 16.609 1 91.62 198 ILE B C 1
ATOM 3290 O O . ILE B 1 198 ? -4.809 -2.338 15.508 1 91.62 198 ILE B O 1
ATOM 3294 N N . ALA B 1 199 ? -4.059 -2.074 17.547 1 87.19 199 ALA B N 1
ATOM 3295 C CA . ALA B 1 199 ? -2.984 -3.041 17.328 1 87.19 199 ALA B CA 1
ATOM 3296 C C . ALA B 1 199 ? -3.52 -4.469 17.359 1 87.19 199 ALA B C 1
ATOM 3298 O O . ALA B 1 199 ? -4.09 -4.902 18.359 1 87.19 199 ALA B O 1
ATOM 3299 N N . ALA B 1 200 ? -3.383 -5.098 16.266 1 89.75 200 ALA B N 1
ATOM 3300 C CA . ALA B 1 200 ? -3.738 -6.512 16.156 1 89.75 200 ALA B CA 1
ATOM 3301 C C . ALA B 1 200 ? -2.684 -7.281 15.367 1 89.75 200 ALA B C 1
ATOM 3303 O O . ALA B 1 200 ? -1.723 -6.691 14.867 1 89.75 200 ALA B O 1
ATOM 3304 N N . GLN B 1 201 ? -2.822 -8.57 15.484 1 89.25 201 GLN B N 1
ATOM 3305 C CA . GLN B 1 201 ? -1.935 -9.453 14.727 1 89.25 201 GLN B CA 1
ATOM 3306 C C . GLN B 1 201 ? -2.729 -10.484 13.93 1 89.25 201 GLN B C 1
ATOM 3308 O O . GLN B 1 201 ? -3.756 -10.977 14.398 1 89.25 201 GLN B O 1
ATOM 3313 N N . SER B 1 202 ? -2.236 -10.719 12.711 1 86.12 202 SER B N 1
ATOM 3314 C CA . SER B 1 202 ? -2.795 -11.828 11.953 1 86.12 202 SER B CA 1
ATOM 3315 C C . SER B 1 202 ? -2.449 -13.172 12.594 1 86.12 202 SER B C 1
ATOM 3317 O O . SER B 1 202 ? -1.658 -13.227 13.539 1 86.12 202 SER B O 1
ATOM 3319 N N . ASP B 1 203 ? -3.037 -14.242 12.055 1 83 203 ASP B N 1
ATOM 3320 C CA . ASP B 1 203 ? -2.736 -15.586 12.539 1 83 203 ASP B CA 1
ATOM 3321 C C . ASP B 1 203 ? -1.253 -15.914 12.375 1 83 203 ASP B C 1
ATOM 3323 O O . ASP B 1 203 ? -0.676 -16.641 13.188 1 83 203 ASP B O 1
ATOM 3327 N N . LYS B 1 204 ? -0.642 -15.305 11.398 1 85.94 204 LYS B N 1
ATOM 3328 C CA . LYS B 1 204 ? 0.767 -15.578 11.125 1 85.94 204 LYS B CA 1
ATOM 3329 C C . LYS B 1 204 ? 1.67 -14.672 11.961 1 85.94 204 LYS B C 1
ATOM 3331 O O . LYS B 1 204 ? 2.891 -14.844 11.969 1 85.94 204 LYS B O 1
ATOM 3336 N N . GLY B 1 205 ? 1.038 -13.656 12.617 1 87.38 205 GLY B N 1
ATOM 3337 C CA . GLY B 1 205 ? 1.814 -12.781 13.484 1 87.38 205 GLY B CA 1
ATOM 3338 C C . GLY B 1 205 ? 2.119 -11.438 12.852 1 87.38 205 GLY B C 1
ATOM 3339 O O . GLY B 1 205 ? 2.879 -10.641 13.406 1 87.38 205 GLY B O 1
ATOM 3340 N N . ASP B 1 206 ? 1.555 -11.164 11.719 1 88.62 206 ASP B N 1
ATOM 3341 C CA . ASP B 1 206 ? 1.752 -9.867 11.07 1 88.62 206 ASP B CA 1
ATOM 3342 C C . ASP B 1 206 ? 0.962 -8.773 11.789 1 88.62 206 ASP B C 1
ATOM 3344 O O . ASP B 1 206 ? -0.173 -9 12.211 1 88.62 206 ASP B O 1
ATOM 3348 N N . TRP B 1 207 ? 1.573 -7.598 11.883 1 89.12 207 TRP B N 1
ATOM 3349 C CA . TRP B 1 207 ? 0.874 -6.457 12.469 1 89.12 207 TRP B CA 1
ATOM 3350 C C . TRP B 1 207 ? -0.267 -5.996 11.57 1 89.12 207 TRP B C 1
ATOM 3352 O O . TRP B 1 207 ? -0.115 -5.938 10.344 1 89.12 207 TRP B O 1
ATOM 3362 N N . LEU B 1 208 ? -1.463 -5.715 12.148 1 93.12 208 LEU B N 1
ATOM 3363 C CA . LEU B 1 208 ? -2.641 -5.238 11.43 1 93.12 208 LEU B CA 1
ATOM 3364 C C . LEU B 1 208 ? -3.266 -4.043 12.141 1 93.12 208 LEU B C 1
ATOM 3366 O O . LEU B 1 208 ? -3.32 -4.004 13.375 1 93.12 208 LEU B O 1
ATOM 3370 N N . TYR B 1 209 ? -3.707 -3.033 11.367 1 93.44 209 TYR B N 1
ATOM 3371 C CA . TYR B 1 209 ? -4.641 -2.047 11.898 1 93.44 209 TYR B CA 1
ATOM 3372 C C . TYR B 1 209 ? -6.027 -2.656 12.086 1 93.44 209 TYR B C 1
ATOM 3374 O O . TYR B 1 209 ? -6.664 -3.08 11.125 1 93.44 209 TYR B O 1
ATOM 3382 N N . ASN B 1 210 ? -6.527 -2.564 13.25 1 92.62 210 ASN B N 1
ATOM 3383 C CA . ASN B 1 210 ? -7.758 -3.289 13.555 1 92.62 210 ASN B CA 1
ATOM 3384 C C . ASN B 1 210 ? -8.938 -2.34 13.742 1 92.62 210 ASN B C 1
ATOM 3386 O O . ASN B 1 210 ? -9.984 -2.74 14.242 1 92.62 210 ASN B O 1
ATOM 3390 N N . CYS B 1 211 ? -8.773 -1.062 13.484 1 96.19 211 CYS B N 1
ATOM 3391 C CA . CYS B 1 211 ? -9.898 -0.141 13.625 1 96.19 211 CYS B CA 1
ATOM 3392 C C . CYS B 1 211 ? -9.734 1.062 12.703 1 96.19 211 CYS B C 1
ATOM 3394 O O . CYS B 1 211 ? -8.633 1.57 12.523 1 96.19 211 CYS B O 1
ATOM 3396 N N . ASN B 1 212 ? -10.805 1.471 12.102 1 95.94 212 ASN B N 1
ATOM 3397 C CA . ASN B 1 212 ? -10.852 2.686 11.297 1 95.94 212 ASN B CA 1
ATOM 3398 C C . ASN B 1 212 ? -12.211 3.375 11.398 1 95.94 212 ASN B C 1
ATOM 3400 O O . ASN B 1 212 ? -12.633 4.07 10.477 1 95.94 212 ASN B O 1
ATOM 3404 N N . LYS B 1 213 ? -12.859 3.156 12.492 1 96.56 213 LYS B N 1
ATOM 3405 C CA . LYS B 1 213 ? -14.242 3.598 12.648 1 96.56 213 LYS B CA 1
ATOM 3406 C C . LYS B 1 213 ? -14.336 5.121 12.641 1 96.56 213 LYS B C 1
ATOM 3408 O O . LYS B 1 213 ? -15.273 5.688 12.086 1 96.56 213 LYS B O 1
ATOM 3413 N N . CYS B 1 214 ? -13.383 5.777 13.273 1 97.31 214 CYS B N 1
ATOM 3414 C CA . CYS B 1 214 ? -13.406 7.234 13.312 1 97.31 214 CYS B CA 1
ATOM 3415 C C . CYS B 1 214 ? -13.336 7.824 11.906 1 97.31 214 CYS B C 1
ATOM 3417 O O . CYS B 1 214 ? -13.758 8.961 11.688 1 97.31 214 CYS B O 1
ATOM 3419 N N . ARG B 1 215 ? -12.758 7.137 11 1 96.62 215 ARG B N 1
ATOM 3420 C CA . ARG B 1 215 ? -12.656 7.559 9.602 1 96.62 215 ARG B CA 1
ATOM 3421 C C . ARG B 1 215 ? -13.906 7.176 8.82 1 96.62 215 ARG B C 1
ATOM 3423 O O . ARG B 1 215 ? -14.539 8.031 8.195 1 96.62 215 ARG B O 1
ATOM 3430 N N . THR B 1 216 ? -14.328 5.938 8.938 1 96.56 216 THR B N 1
ATOM 3431 C CA . THR B 1 216 ? -15.312 5.379 8.016 1 96.56 216 THR B CA 1
ATOM 3432 C C . THR B 1 216 ? -16.719 5.805 8.391 1 96.56 216 THR B C 1
ATOM 3434 O O . THR B 1 216 ? -17.609 5.871 7.539 1 96.56 216 THR B O 1
ATOM 3437 N N . LEU B 1 217 ? -17 6.164 9.68 1 96.81 217 LEU B N 1
ATOM 3438 C CA . LEU B 1 217 ? -18.344 6.547 10.109 1 96.81 217 LEU B CA 1
ATOM 3439 C C . LEU B 1 217 ? -18.547 8.047 9.953 1 96.81 217 LEU B C 1
ATOM 3441 O O . LEU B 1 217 ? -19.688 8.531 10.031 1 96.81 217 LEU B O 1
ATOM 3445 N N . CYS B 1 218 ? -17.469 8.75 9.75 1 96.94 218 CYS B N 1
ATOM 3446 C CA . CYS B 1 218 ? -17.547 10.195 9.617 1 96.94 218 CYS B CA 1
ATOM 3447 C C . CYS B 1 218 ? -18.359 10.594 8.383 1 96.94 218 CYS B C 1
ATOM 3449 O O . CYS B 1 218 ? -18.094 10.109 7.281 1 96.94 218 CYS B O 1
ATOM 3451 N N . PRO B 1 219 ? -19.328 11.516 8.562 1 95.75 219 PRO B N 1
ATOM 3452 C CA . PRO B 1 219 ? -20.094 11.977 7.398 1 95.75 219 PRO B CA 1
ATOM 3453 C C . PRO B 1 219 ? -19.219 12.617 6.328 1 95.75 219 PRO B C 1
ATOM 3455 O O . PRO B 1 219 ? -19.609 12.695 5.16 1 95.75 219 PRO B O 1
ATOM 3458 N N . ASN B 1 220 ? -18 13.047 6.707 1 95 220 ASN B N 1
ATOM 3459 C CA . ASN B 1 220 ? -17.094 13.727 5.785 1 95 220 ASN B CA 1
ATOM 3460 C C . ASN B 1 220 ? -16.047 12.781 5.234 1 95 220 ASN B C 1
ATOM 3462 O O . ASN B 1 220 ? -15.016 13.227 4.703 1 95 220 ASN B O 1
ATOM 3466 N N . VAL B 1 221 ? -16.266 11.5 5.312 1 95.56 221 VAL B N 1
ATOM 3467 C CA . VAL B 1 221 ? -15.258 10.523 4.938 1 95.56 221 VAL B CA 1
ATOM 3468 C C . VAL B 1 221 ? -14.844 10.734 3.482 1 95.56 221 VAL B C 1
ATOM 3470 O O . VAL B 1 221 ? -13.656 10.672 3.152 1 95.56 221 VAL B O 1
ATOM 3473 N N . LEU B 1 222 ? -15.734 11.031 2.58 1 93.12 222 LEU B N 1
ATOM 3474 C CA . LEU B 1 222 ? -15.453 11.188 1.158 1 93.12 222 LEU B CA 1
ATOM 3475 C C . LEU B 1 222 ? -15.516 12.656 0.745 1 93.12 222 LEU B C 1
ATOM 3477 O O . LEU B 1 222 ? -15.578 12.969 -0.446 1 93.12 222 LEU B O 1
ATOM 3481 N N . GLY B 1 223 ? -15.586 13.477 1.631 1 88.19 223 GLY B N 1
ATOM 3482 C CA . GLY B 1 223 ? -15.742 14.891 1.343 1 88.19 223 GLY B CA 1
ATOM 3483 C C . GLY B 1 223 ? -17.078 15.453 1.803 1 88.19 223 GLY B C 1
ATOM 3484 O O . GLY B 1 223 ? -17.922 14.711 2.301 1 88.19 223 GLY B O 1
ATOM 3485 N N . HIS B 1 224 ? -17.172 16.844 1.914 1 72.12 224 HIS B N 1
ATOM 3486 C CA . HIS B 1 224 ? -18.328 17.562 2.424 1 72.12 224 HIS B CA 1
ATO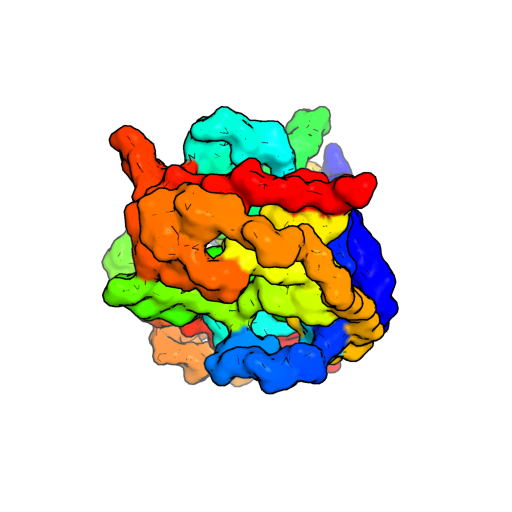M 3487 C C . HIS B 1 224 ? -19.297 17.938 1.298 1 72.12 224 HIS B C 1
ATOM 3489 O O . HIS B 1 224 ? -18.953 18.75 0.427 1 72.12 224 HIS B O 1
ATOM 3495 N N . LYS B 1 225 ? -20.312 16.875 1.072 1 57.25 225 LYS B N 1
ATOM 3496 C CA . LYS B 1 225 ? -21.344 17.219 0.116 1 57.25 225 LYS B CA 1
ATOM 3497 C C . LYS B 1 225 ? -22.328 18.234 0.717 1 57.25 225 LYS B C 1
ATOM 3499 O O . LYS B 1 225 ? -22.906 17.984 1.779 1 57.25 225 LYS B O 1
ATOM 3504 N N . LYS B 1 226 ? -22.203 19.625 0.469 1 46.12 226 LYS B N 1
ATOM 3505 C CA . LYS B 1 226 ? -23.266 20.531 0.864 1 46.12 226 LYS B CA 1
ATOM 3506 C C . LYS B 1 226 ? -24.641 20 0.431 1 46.12 226 LYS B C 1
ATOM 3508 O O . LYS B 1 226 ? -24.781 19.469 -0.668 1 46.12 226 LYS B O 1
#

Radius of gyration: 23.87 Å; Cα contacts (8 Å, |Δi|>4): 965; chains: 2; bounding box: 49×69×59 Å

Foldseek 3Di:
DAPVVLQVLLVVLPFPDKFKFFLVLCVPPPPQQRPCNVPVLFGMKMKTWDFQDDCQCQVLDFVSVFVSVVVRQVSQQVSQVVSQVVVVVVVKHKAWFRLDDDFPDADPVQRDTDGSYDNLVRCQNRANADQWQLRAGAAAAAGRRIRMIMMTINDDYDGDDGDPDDDDDPPDCQLQVPPPQSQTDRHDGSNSSLVVQQWDADPVGHTTGNDDCSQNVDPRNRHDDD/DAPVVLQVLLVVLPFPDKFKFFLVLCVPPDPQQRPCNVPVLFGMKMKTWHFQDDCLCQVLDFVSNFVSVVVRQVSQQVSQVVSQVVVVVVVKHKAWFRLDDDFPDADPVQRDTDGSYDNLVRCQNRANADQWQLRAGAAAAAGRRIRMIMMTINDDYDGDDGDPDDQDDPPDCQLQVPPPQSQTDRHDGSNSSVVVQQWDADPVGHTTGNDDCSQNVDPRNRGRDD

Organism: NCBI:txid2716538

InterPro domains:
  IPR017896 4Fe-4S ferredoxin-type, iron-sulphur binding domain [PS51379] (159-189)

Nearest PDB structures (foldseek):
  5d6s-assembly5_E  TM=6.854E-01  e=1.108E-10  Streptococcus thermophilus
  5d08-assembly2_B  TM=6.442E-01  e=1.346E-10  Bacillus subtilis subsp. subtilis str. 168
  5d0b-assembly2_B  TM=6.475E-01  e=2.412E-10  Bacillus subtilis subsp. subtilis str. 168
  5t8y-assembly2_B  TM=6.390E-01  e=5.248E-10  Bacillus subtilis subsp. subtilis str. 168
  8q4h-assembly1_B  TM=6.729E-01  e=6.155E-09  Desulfitobacterium hafniense TCE1

pLDDT: mean 94.93, std 6.02, range [46.12, 98.88]

Solvent-accessible surface area (backbone atoms only — not comparable to full-atom values): 23966 Å² total; per-residue (Å²): 127,58,56,62,57,58,47,50,53,43,43,73,65,60,39,72,46,68,22,25,18,38,49,76,78,47,74,81,45,56,90,82,36,31,70,48,72,52,34,73,64,45,32,19,38,41,26,35,26,38,64,58,60,62,68,55,67,65,62,79,46,43,69,55,38,32,49,50,52,55,50,49,43,52,49,37,37,50,44,36,50,53,49,23,32,53,34,36,77,71,73,35,47,24,29,51,44,68,47,58,78,62,40,65,41,46,38,76,94,48,51,39,69,41,54,72,52,60,58,58,60,46,28,29,54,7,30,61,23,37,71,34,48,64,59,42,41,27,32,57,73,60,5,43,37,54,42,55,31,35,35,35,24,53,49,76,42,75,50,39,68,57,60,82,70,76,86,66,57,87,84,65,49,64,36,41,74,63,34,93,62,58,26,42,77,48,72,53,68,43,42,41,45,43,50,68,56,25,62,41,61,45,95,90,60,47,81,30,49,60,66,56,58,51,48,69,64,31,87,40,32,70,14,56,81,128,127,59,57,62,57,58,46,51,53,43,43,75,65,60,39,72,47,68,22,25,19,38,50,75,76,47,74,79,44,56,91,81,38,31,69,47,73,79,37,73,65,42,32,19,36,40,27,33,25,38,58,59,29,58,41,25,67,66,41,79,39,42,63,38,39,31,49,51,52,55,47,50,45,53,48,36,41,51,42,36,52,52,48,34,54,54,34,46,77,69,72,36,57,53,47,69,46,70,46,57,78,74,60,78,42,73,38,77,91,48,51,41,69,40,54,69,54,62,58,58,59,48,27,28,54,6,29,62,21,37,72,34,50,67,58,42,41,27,31,58,73,61,6,44,36,54,44,54,30,35,35,35,24,52,50,75,42,76,52,38,69,58,60,84,72,76,86,65,57,88,83,64,50,64,35,41,74,64,34,93,61,58,25,42,77,48,71,54,67,44,42,41,45,44,52,67,56,24,62,41,62,33,64,74,63,39,81,29,50,60,67,57,57,52,45,72,66,30,86,39,32,72,13,58,81,128

Secondary structure (DSSP, 8-state):
--HHHHHHHHHHTT-SEEEEEEGGGGTTPPTT-SHHHH-TT--EEEEEEEEPPHHHHHS--HHHHHHHHHHHHHHHHHHHHHHHHHHHHTT--EEEEPSSPPPSEEETTTTEEE-SS-HHHHHHHTTS-EE-TTSSEEBTTTBT-EEEEEEEESS--PPPPPP----S-TT--HHHHT-TT--B-SS-B-HHHHHHHHEEE-TT--EEE---HHHHTSTTTT----/--HHHHHHHHHHHT-SEEEEEEGGGGTTPPTT-SHHHH-TT--EEEEEEEEPPHHHHHS--HHHHHHHHHHHHHHHHHHHHHHHHHHHHTT--EEEEPSSPPPSEEETTTTEEE-SS-HHHHHHHTTS-EE-TTSSEEBTTTBT-EEEEEEEESS--PPPPPP----S-TT--HHHHT-TT--B-SS-B-HHHHHHHHEEE-TT--EEE---HHHHTSTTTT----